Protein AF-A0A8H7BPC6-F1 (afdb_monomer)

Sequence (419 aa):
MYPQPAYPQTSPNRVSPQSDQTQLPATDRCNAICGPLLRYIGIDYDKALWRGSCLVVSTDQDPAAACLQLELQSEDGDIHSIEVQGELLDSFRNQYHFWRFELQLPLLHESQKVTYWMRTGKTFSFHLAPINQSMRFLFYSCNGFSDIPQAIKNTFGHNTAPLWVDVLDRHEVIPFHVMIGGGDQLYQDALIHKDFMKPWRDEKNPRKRIATQLSQPAREGFEEFYFWNYIRNFGFEDNPIVAKAFASIPSINMWDDHVVLFANASRFYLLFQHHTTIKLAQTHGLIKGVLPTCQHIVTTLGPEIGFVALDGRGERTKYDICRPKSYDIIFDAMYHLPQSIKHVLLVTGVPIVYPRLTLFERVMESAANFNLATLAGKTGALGNVVSGQLNKWNGDPELLDDMNDRRQIRSTISFFCLM

Secondary structure (DSSP, 8-state):
--PPPPPP-----------------GGG---EEEEEEEEEEEEETTTTEEEEEEEEEES---TTTSEEEEEEE-TT--EEEEEEEPEEEEEETTTEEEEEEEEEEE--SS-EEEEEEETTS-EEEEEEPPTTSPPPEEEE------S--HHHHHHTTT-SSHHHHHHHHHHHHS--SEEEE-S-SS--GGGGGSGGGHHHHH---HHHHHH----HHHHHHHHHHHHHHHHHHHSTTT-HHHHHHHTTS-EEE---GGG-SSHHHHHHHHHHHHS--TTTTTTTT-EE-SSTT-EEEEEESSTTEEEEE---STT--SS-SS-HHHHHHHHHHHHTS-TT--EEEEE-SS-S----THHHHHHHHHHHHHHHHHHSSS---TTSSGGGSB-TTT--BHHHHHH-TTTGGGTSSTTTS--

Solvent-accessible surface area (backbone atoms only — not comparable to full-atom values): 23836 Å² total; per-residue (Å²): 142,80,86,81,85,85,80,83,92,75,86,75,90,75,82,76,81,83,73,88,72,84,74,73,61,86,90,62,46,37,54,66,63,23,50,53,34,33,28,53,48,32,66,45,74,92,76,35,28,40,34,33,33,39,32,37,33,19,61,59,84,54,55,83,50,40,36,40,42,34,37,41,31,43,80,92,63,54,74,48,77,47,80,36,67,36,44,83,73,50,66,51,92,87,49,37,30,35,32,37,28,77,40,79,43,82,46,45,89,48,52,32,44,36,39,34,36,39,52,58,74,59,74,41,45,35,45,47,55,19,57,85,34,59,49,48,67,45,78,48,53,69,61,42,88,70,92,68,54,67,72,62,56,55,70,65,55,90,62,75,62,56,72,50,51,54,50,51,60,44,33,75,78,56,64,38,38,32,33,37,34,46,11,25,76,46,60,52,68,70,56,70,74,37,76,69,32,42,70,56,72,68,40,83,50,64,70,56,41,27,64,55,73,86,46,70,70,36,52,52,48,49,50,53,49,53,54,52,50,50,36,43,58,38,2,57,87,74,23,45,61,54,17,48,46,33,38,32,30,26,28,44,64,46,70,31,72,49,54,62,63,44,76,67,36,53,50,54,46,30,39,76,58,59,67,33,46,75,90,42,29,58,82,62,52,32,44,67,41,87,45,79,79,14,56,24,40,68,40,49,45,38,50,40,27,34,35,35,36,53,45,58,65,55,53,45,54,100,87,37,48,53,50,73,68,32,52,54,53,50,52,55,57,56,70,70,50,66,89,64,44,79,43,76,49,77,44,53,57,64,81,88,76,70,78,67,57,72,57,57,51,49,51,50,50,46,51,51,48,53,51,52,66,60,53,74,72,67,78,97,71,79,84,78,73,71,72,80,66,32,41,96,86,82,64,47,42,62,72,47,53,79,68,46,67,79,67,58,59,76,61,66,41,63,40,47,75,76,118

Nearest PDB structures (foldseek):
  8d3t-assembly1_A  TM=2.978E-01  e=6.626E-05  Populus trichocarpa
  8rbx-assembly1_d  TM=5.560E-01  e=5.704E-02  Homo sapiens
  8rc4-assembly1_d  TM=5.034E-01  e=6.415E-02  Homo sapiens
  7ycx-assembly1_D  TM=3.947E-01  e=8.115E-02  Homo sapiens
  7wg3-assembly1_L  TM=4.105E-01  e=1.016E+00  Bos taurus

InterPro domains:
  IPR038607 PhoD-like superfamily [G3DSA:3.60.21.70] (1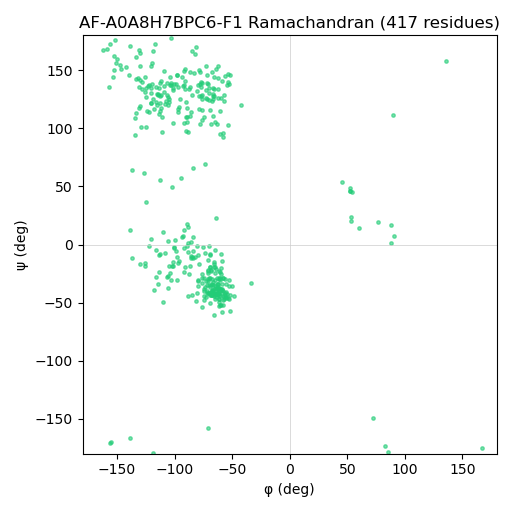32-328)
  IPR043904 PhoD-like phosphatase [PF19050] (126-387)

Structure (mmCIF, N/CA/C/O backbone):
data_AF-A0A8H7BPC6-F1
#
_entry.id   AF-A0A8H7BPC6-F1
#
loop_
_atom_site.group_PDB
_atom_site.id
_atom_site.type_symbol
_atom_site.label_atom_id
_atom_site.label_alt_id
_atom_site.label_comp_id
_atom_site.label_asym_id
_atom_site.label_entity_id
_atom_site.label_seq_id
_atom_site.pdbx_PDB_ins_code
_atom_site.Cartn_x
_atom_site.Cartn_y
_atom_site.Cartn_z
_atom_site.occupancy
_atom_site.B_iso_or_equiv
_atom_site.auth_seq_id
_atom_site.auth_comp_id
_atom_site.auth_asym_id
_atom_site.auth_atom_id
_atom_site.pdbx_PDB_model_num
ATOM 1 N N . MET A 1 1 ? -26.705 41.187 -14.475 1.00 36.75 1 MET A N 1
ATOM 2 C CA . MET A 1 1 ? -25.821 42.026 -13.640 1.00 36.75 1 MET A CA 1
ATOM 3 C C . MET A 1 1 ? -26.475 42.118 -12.272 1.00 36.75 1 MET A C 1
ATOM 5 O O . MET A 1 1 ? -27.462 42.823 -12.135 1.00 36.75 1 MET A O 1
ATOM 9 N N . TYR A 1 2 ? -26.009 41.319 -11.315 1.00 27.36 2 TYR A N 1
ATOM 10 C CA . TYR A 1 2 ? -26.439 41.369 -9.915 1.00 27.36 2 TYR A CA 1
ATOM 11 C C . TYR A 1 2 ? -25.213 41.759 -9.073 1.00 27.36 2 TYR A C 1
ATOM 13 O O . TYR A 1 2 ? -24.128 41.248 -9.362 1.00 27.36 2 TYR A O 1
ATOM 21 N N . PRO A 1 3 ? -25.337 42.682 -8.105 1.00 29.20 3 PRO A N 1
ATOM 22 C CA . PRO A 1 3 ? -24.203 43.162 -7.324 1.00 29.20 3 PRO A CA 1
ATOM 23 C C . PRO A 1 3 ? -23.798 42.147 -6.244 1.00 29.20 3 PRO A C 1
ATOM 25 O O . PRO A 1 3 ? -24.646 41.559 -5.576 1.00 29.20 3 PRO A O 1
ATOM 28 N N . GLN A 1 4 ? -22.489 41.962 -6.081 1.00 29.69 4 GLN A N 1
ATOM 29 C CA . GLN A 1 4 ? -21.877 41.224 -4.973 1.00 29.69 4 GLN A CA 1
ATOM 30 C C . GLN A 1 4 ? -22.011 42.028 -3.664 1.00 29.69 4 GLN A C 1
ATOM 32 O O . GLN A 1 4 ? -21.781 43.241 -3.694 1.00 29.69 4 GLN A O 1
ATOM 37 N N . PRO A 1 5 ? -22.344 41.409 -2.517 1.00 30.38 5 PRO A N 1
ATOM 38 C CA . PRO A 1 5 ? -22.311 42.092 -1.229 1.00 30.38 5 PRO A CA 1
ATOM 39 C C . PRO A 1 5 ? -20.870 42.233 -0.709 1.00 30.38 5 PRO A C 1
ATOM 41 O O . PRO A 1 5 ? -20.072 41.299 -0.757 1.00 30.38 5 PRO A O 1
ATOM 44 N N . ALA A 1 6 ? -20.544 43.423 -0.201 1.00 30.69 6 ALA A N 1
ATOM 45 C CA . ALA A 1 6 ? -19.273 43.731 0.444 1.00 30.69 6 ALA A CA 1
ATOM 46 C C . ALA A 1 6 ? -19.230 43.153 1.870 1.00 30.69 6 ALA A C 1
ATOM 48 O O . ALA A 1 6 ? -20.129 43.410 2.671 1.00 30.69 6 ALA A O 1
ATOM 49 N N . TYR A 1 7 ? -18.171 42.410 2.199 1.00 29.28 7 TYR A N 1
ATOM 50 C CA . TYR A 1 7 ? -17.906 41.947 3.563 1.00 29.28 7 TYR A CA 1
ATOM 51 C C . TYR A 1 7 ? -17.110 43.004 4.354 1.00 29.28 7 TYR A C 1
ATOM 53 O O . TYR A 1 7 ? -16.136 43.542 3.819 1.00 29.28 7 TYR A O 1
ATOM 61 N N . PRO A 1 8 ? -17.466 43.304 5.619 1.00 27.48 8 PRO A N 1
ATOM 62 C CA . PRO A 1 8 ? -16.693 44.212 6.460 1.00 27.48 8 PRO A CA 1
ATOM 63 C C . PRO A 1 8 ? -15.386 43.561 6.932 1.00 27.48 8 PRO A C 1
ATOM 65 O O . PRO A 1 8 ? -15.386 42.441 7.443 1.00 27.48 8 PRO A O 1
ATOM 68 N N . GLN A 1 9 ? -14.275 44.291 6.819 1.00 31.56 9 GLN A N 1
ATOM 69 C CA . GLN A 1 9 ? -13.029 43.961 7.508 1.00 31.56 9 GLN A CA 1
ATOM 70 C C . GLN A 1 9 ? -13.126 44.395 8.974 1.00 31.56 9 GLN A C 1
ATOM 72 O O . GLN A 1 9 ? -12.993 45.575 9.290 1.00 31.56 9 GLN A O 1
ATOM 77 N N . THR A 1 10 ? -13.325 43.438 9.875 1.00 29.00 10 THR A N 1
ATOM 78 C CA . THR A 1 10 ? -13.085 43.633 11.310 1.00 29.00 10 THR A CA 1
ATOM 79 C C . THR A 1 10 ? -12.320 42.438 11.851 1.00 29.00 10 THR A C 1
ATOM 81 O O . THR A 1 10 ? -12.859 41.339 11.961 1.00 29.00 10 THR A O 1
ATOM 84 N N . SER A 1 11 ? -11.049 42.664 12.167 1.00 26.92 11 SER A N 1
ATOM 85 C CA . SER A 1 11 ? -10.151 41.715 12.819 1.00 26.92 11 SER A CA 1
ATOM 86 C C . SER A 1 11 ? -10.564 41.503 14.281 1.00 26.92 11 SER A C 1
ATOM 88 O O . SER A 1 11 ? -10.585 42.478 15.034 1.00 26.92 11 SER A O 1
ATOM 90 N N . PRO A 1 12 ? -10.820 40.270 14.746 1.00 29.41 12 PRO A N 1
ATOM 91 C CA . PRO A 1 12 ? -10.793 39.966 16.166 1.00 29.41 12 PRO A CA 1
ATOM 92 C C . PRO A 1 12 ? -9.375 39.527 16.546 1.00 29.41 12 PRO A C 1
ATOM 94 O O . PRO A 1 12 ? -8.846 38.561 15.995 1.00 29.41 12 PRO A O 1
ATOM 97 N N . ASN A 1 13 ? -8.763 40.230 17.502 1.00 30.69 13 ASN A N 1
ATOM 98 C CA . ASN A 1 13 ? -7.553 39.782 18.192 1.00 30.69 13 ASN A CA 1
ATOM 99 C C . ASN A 1 13 ? -7.789 38.380 18.774 1.00 30.69 13 ASN A C 1
ATOM 101 O O . ASN A 1 13 ? -8.452 38.230 19.801 1.00 30.69 13 ASN A O 1
ATOM 105 N N . ARG A 1 14 ? -7.253 37.349 18.115 1.00 28.34 14 ARG A N 1
ATOM 106 C CA . ARG A 1 14 ? -7.233 35.982 18.630 1.00 28.34 14 ARG A CA 1
ATOM 107 C C . ARG A 1 14 ? -5.959 35.820 19.449 1.00 28.34 14 ARG A C 1
ATOM 109 O O . ARG A 1 14 ? -4.865 35.750 18.900 1.00 28.34 14 ARG A O 1
ATOM 116 N N . VAL A 1 15 ? -6.121 35.800 20.768 1.00 28.41 15 VAL A N 1
ATOM 117 C CA . VAL A 1 15 ? -5.089 35.343 21.700 1.00 28.41 15 VAL A CA 1
ATOM 118 C C . VAL A 1 15 ? -4.794 33.880 21.367 1.00 28.41 15 VAL A C 1
ATOM 120 O O . VAL A 1 15 ? -5.675 33.026 21.454 1.00 28.41 15 VAL A O 1
ATOM 123 N N . SER A 1 16 ? -3.573 33.614 20.917 1.00 26.16 16 SER A N 1
ATOM 124 C CA . SER A 1 16 ? -3.051 32.273 20.668 1.00 26.16 16 SER A CA 1
ATOM 125 C C . SER A 1 16 ? -2.922 31.524 21.999 1.00 26.16 16 SER A C 1
ATOM 127 O O . SER A 1 16 ? -2.265 32.048 22.902 1.00 26.16 16 SER A O 1
ATOM 129 N N . PRO A 1 17 ? -3.466 30.307 22.157 1.00 28.06 17 PRO A N 1
ATOM 130 C CA . PRO A 1 17 ? -3.014 29.426 23.221 1.00 28.06 17 PRO A CA 1
ATOM 131 C C . PRO A 1 17 ? -1.594 28.978 22.859 1.00 28.06 17 PRO A C 1
ATOM 133 O O . PRO A 1 17 ? -1.386 28.336 21.829 1.00 28.06 17 PRO A O 1
ATOM 136 N N . GLN A 1 18 ? -0.609 29.360 23.671 1.00 25.62 18 GLN A N 1
ATOM 137 C CA . GLN A 1 18 ? 0.716 28.749 23.635 1.00 25.62 18 GLN A CA 1
ATOM 138 C C . GLN A 1 18 ? 0.554 27.275 24.017 1.00 25.62 18 GLN A C 1
ATOM 140 O O . GLN A 1 18 ? 0.336 26.949 25.179 1.00 25.62 18 GLN A O 1
ATOM 145 N N . SER A 1 19 ? 0.615 26.385 23.030 1.00 31.70 19 SER A N 1
ATOM 146 C CA . SER A 1 19 ? 0.896 24.978 23.281 1.00 31.70 19 SER A CA 1
ATOM 147 C C . SER A 1 19 ? 2.390 24.854 23.565 1.00 31.70 19 SER A C 1
ATOM 149 O O . SER A 1 19 ? 3.200 25.132 22.675 1.00 31.70 19 SER A O 1
ATOM 151 N N . ASP A 1 20 ? 2.742 24.448 24.782 1.00 28.50 20 ASP A N 1
ATOM 152 C CA . ASP A 1 20 ? 4.077 23.964 25.131 1.00 28.50 20 ASP A CA 1
ATOM 153 C C . ASP A 1 20 ? 4.409 22.757 24.240 1.00 28.50 20 ASP A C 1
ATOM 155 O O . ASP A 1 20 ? 4.052 21.616 24.525 1.00 28.50 20 ASP A O 1
ATOM 159 N N . GLN A 1 21 ? 5.056 23.015 23.104 1.00 33.19 21 GLN A N 1
ATOM 160 C CA . GLN A 1 21 ? 5.764 21.995 22.346 1.00 33.19 21 GLN A CA 1
ATOM 161 C C . GLN A 1 21 ? 7.179 21.941 22.908 1.00 33.19 21 GLN A C 1
ATOM 163 O O . GLN A 1 21 ? 8.041 22.737 22.530 1.00 33.19 21 GLN A O 1
ATOM 168 N N . THR A 1 22 ? 7.430 21.000 23.811 1.00 33.47 22 THR A N 1
ATOM 169 C CA . THR A 1 22 ? 8.785 20.558 24.136 1.00 33.47 22 THR A CA 1
ATOM 170 C C . THR A 1 22 ? 9.433 20.045 22.849 1.00 33.47 22 THR A C 1
ATOM 172 O O . THR A 1 22 ? 9.216 18.915 22.418 1.00 33.47 22 THR A O 1
ATOM 175 N N . GLN A 1 23 ? 10.194 20.909 22.174 1.00 37.62 23 GLN A N 1
ATOM 176 C CA . GLN A 1 23 ? 10.951 20.532 20.988 1.00 37.62 23 GLN A CA 1
ATOM 177 C C . GLN A 1 23 ? 12.046 19.546 21.399 1.00 37.62 23 GLN A C 1
ATOM 179 O O . GLN A 1 23 ? 13.006 19.916 22.073 1.00 37.62 23 GLN A O 1
ATOM 184 N N . LEU A 1 24 ? 11.902 18.288 20.977 1.00 41.72 24 LEU A N 1
ATOM 185 C CA . LEU A 1 24 ? 12.978 17.301 21.041 1.00 41.72 24 LEU A CA 1
ATOM 186 C C . LEU A 1 24 ? 14.238 17.858 20.336 1.00 41.72 24 LEU A C 1
ATOM 188 O O . LEU A 1 24 ? 14.102 18.500 19.279 1.00 41.72 24 LEU A O 1
ATOM 192 N N . PRO A 1 25 ? 15.448 17.633 20.891 1.00 38.53 25 PRO A N 1
ATOM 193 C CA . PRO A 1 25 ? 16.697 18.114 20.307 1.00 38.53 25 PRO A CA 1
ATOM 194 C C . PRO A 1 25 ? 16.851 17.669 18.845 1.00 38.53 25 PRO A C 1
ATOM 196 O O . PRO A 1 25 ? 16.431 16.582 18.455 1.00 38.53 25 PRO A O 1
ATOM 199 N N . ALA A 1 26 ? 17.485 18.501 18.014 1.00 43.00 26 ALA A N 1
ATOM 200 C CA . ALA A 1 26 ? 17.638 18.250 16.576 1.00 43.00 26 ALA A CA 1
ATOM 201 C C . ALA A 1 26 ? 18.390 16.944 16.230 1.00 43.00 26 ALA A C 1
ATOM 203 O O . ALA A 1 26 ? 18.233 16.433 15.127 1.00 43.00 26 ALA A O 1
ATOM 204 N N . THR A 1 27 ? 19.170 16.395 17.164 1.00 41.59 27 THR A N 1
ATOM 205 C CA . THR A 1 27 ? 19.927 15.138 17.023 1.00 41.59 27 THR A CA 1
ATOM 206 C C . THR A 1 27 ? 19.088 13.876 17.226 1.00 41.59 27 THR A C 1
ATOM 208 O O . THR A 1 27 ? 19.577 12.788 16.953 1.00 41.59 27 THR A O 1
ATOM 211 N N . ASP A 1 28 ? 17.844 14.010 17.686 1.00 49.69 28 ASP A N 1
ATOM 212 C CA . ASP A 1 28 ? 16.926 12.896 17.938 1.00 49.69 28 ASP A CA 1
ATOM 213 C C . ASP A 1 28 ? 15.910 12.693 16.806 1.00 49.69 28 ASP A C 1
ATOM 215 O O . ASP A 1 28 ? 15.017 11.865 16.915 1.00 49.69 28 ASP A O 1
ATOM 219 N N . ARG A 1 29 ? 15.975 13.441 15.704 1.00 58.62 29 ARG A N 1
ATOM 220 C CA . ARG A 1 29 ? 14.940 13.346 14.666 1.00 58.62 29 ARG A CA 1
ATOM 221 C C . ARG A 1 29 ? 15.236 12.205 13.706 1.00 58.62 29 ARG A C 1
ATOM 223 O O . ARG A 1 29 ? 16.317 12.153 13.131 1.00 58.62 29 ARG A O 1
ATOM 230 N N . CYS A 1 30 ? 14.250 11.336 13.488 1.00 64.94 30 CYS A N 1
ATOM 231 C CA . CYS A 1 30 ? 14.333 10.367 12.403 1.00 64.94 30 CYS A CA 1
ATOM 232 C C . CYS A 1 30 ? 14.306 11.105 11.047 1.00 64.94 30 CYS A C 1
ATOM 234 O O . CYS A 1 30 ? 13.419 11.925 10.791 1.00 64.94 30 CYS A O 1
ATOM 236 N N . ASN A 1 31 ? 15.273 10.820 10.179 1.00 83.56 31 ASN A N 1
ATOM 237 C CA . ASN A 1 31 ? 15.426 11.392 8.844 1.00 83.56 31 ASN A CA 1
ATOM 238 C C . ASN A 1 31 ? 14.555 10.632 7.832 1.00 83.56 31 ASN A C 1
ATOM 240 O O . ASN A 1 31 ? 15.049 9.924 6.949 1.00 83.56 31 ASN A O 1
ATOM 244 N N . ALA A 1 32 ? 13.236 10.735 7.994 1.00 89.25 32 ALA A N 1
ATOM 245 C CA . ALA A 1 32 ? 12.270 10.143 7.075 1.00 89.25 32 ALA A CA 1
ATOM 246 C C . ALA A 1 32 ? 12.230 10.917 5.744 1.00 89.25 32 ALA A C 1
ATOM 248 O O . ALA A 1 32 ? 11.985 12.123 5.731 1.00 89.25 32 ALA A O 1
ATOM 249 N N . ILE A 1 33 ? 12.419 10.208 4.630 1.00 92.44 33 ILE A N 1
ATOM 250 C CA . ILE A 1 33 ? 12.347 10.755 3.264 1.00 92.44 33 ILE A CA 1
ATOM 251 C C . ILE A 1 33 ? 11.026 10.412 2.559 1.00 92.44 33 ILE A C 1
ATOM 253 O O . ILE A 1 33 ? 10.652 11.058 1.584 1.00 92.44 33 ILE A O 1
ATOM 257 N N . CYS A 1 34 ? 10.298 9.402 3.041 1.00 94.69 34 CYS A N 1
ATOM 258 C CA . CYS A 1 34 ? 8.971 9.042 2.544 1.00 94.69 34 CYS A CA 1
ATOM 259 C C . CYS A 1 34 ? 8.138 8.369 3.641 1.00 94.69 34 CYS A C 1
ATOM 261 O O . CYS A 1 34 ? 8.679 7.700 4.527 1.00 94.69 34 CYS A O 1
ATOM 263 N N . GLY A 1 35 ? 6.820 8.548 3.561 1.00 91.81 35 GLY A N 1
ATOM 264 C CA . GLY A 1 35 ? 5.874 8.130 4.587 1.00 91.81 35 GLY A CA 1
ATOM 265 C C . GLY A 1 35 ? 5.748 9.127 5.749 1.00 91.81 35 GLY A C 1
ATOM 266 O O . GLY A 1 35 ? 6.293 10.235 5.688 1.00 91.81 35 GLY A O 1
ATOM 267 N N . PRO A 1 36 ? 5.009 8.762 6.810 1.00 94.81 36 PRO A N 1
ATOM 268 C CA . PRO A 1 36 ? 4.399 7.449 7.040 1.00 94.81 36 PRO A CA 1
ATOM 269 C C . PRO A 1 36 ? 3.307 7.101 6.023 1.00 94.81 36 PRO A C 1
ATOM 271 O O . PRO A 1 36 ? 2.450 7.927 5.730 1.00 94.81 36 PRO A O 1
ATOM 274 N N . LEU A 1 37 ? 3.347 5.881 5.489 1.00 97.75 37 LEU A N 1
ATOM 275 C CA . LEU A 1 37 ? 2.310 5.325 4.616 1.00 97.75 37 LEU A CA 1
ATOM 276 C C . LEU A 1 37 ? 1.505 4.306 5.413 1.00 97.75 37 LEU A C 1
ATOM 278 O O . LEU A 1 37 ? 2.094 3.403 6.003 1.00 97.75 37 LEU A O 1
ATOM 282 N N . LEU A 1 38 ? 0.180 4.437 5.448 1.00 98.56 38 LEU A N 1
ATOM 283 C CA . LEU A 1 38 ? -0.707 3.504 6.137 1.00 98.56 38 LEU A CA 1
ATOM 284 C C . LEU A 1 38 ? -1.282 2.472 5.163 1.00 98.56 38 LEU A C 1
ATOM 286 O O . LEU A 1 38 ? -1.781 2.799 4.082 1.00 98.56 38 LEU A O 1
ATOM 290 N N . ARG A 1 39 ? -1.285 1.211 5.594 1.00 98.44 39 ARG A N 1
ATOM 291 C CA . ARG A 1 39 ? -1.907 0.088 4.891 1.00 98.44 39 ARG A CA 1
ATOM 292 C C . ARG A 1 39 ? -2.896 -0.623 5.797 1.00 98.44 39 ARG A C 1
ATOM 294 O O . ARG A 1 39 ? -2.568 -0.959 6.935 1.00 98.44 39 ARG A O 1
ATOM 301 N N . TYR A 1 40 ? -4.065 -0.925 5.250 1.00 98.75 40 TYR A N 1
ATOM 302 C CA . TYR A 1 40 ? -5.030 -1.825 5.863 1.00 98.75 40 TYR A CA 1
ATOM 303 C C . TYR A 1 40 ? -4.818 -3.263 5.372 1.00 98.75 40 TYR A C 1
ATOM 305 O O . TYR A 1 40 ? -4.573 -3.494 4.188 1.00 98.75 40 TYR A O 1
ATOM 313 N N . ILE A 1 41 ? -4.895 -4.229 6.289 1.00 98.38 41 ILE A N 1
ATOM 314 C CA . ILE A 1 41 ? -4.735 -5.660 5.993 1.00 98.38 41 ILE A CA 1
ATOM 315 C C . ILE A 1 41 ? -6.074 -6.385 6.153 1.00 98.38 41 ILE A C 1
ATOM 317 O O . ILE A 1 41 ? -6.481 -7.132 5.265 1.00 98.38 41 ILE A O 1
ATOM 321 N N . GLY A 1 42 ? -6.773 -6.175 7.269 1.00 97.56 42 GLY A N 1
ATOM 322 C CA . GLY A 1 42 ? -8.042 -6.847 7.539 1.00 97.56 42 GLY A CA 1
ATOM 323 C C . GLY A 1 42 ? -8.515 -6.706 8.977 1.00 97.56 42 GLY A C 1
ATOM 324 O O . GLY A 1 42 ? -7.876 -6.036 9.786 1.00 97.56 42 GLY A O 1
ATOM 325 N N . ILE A 1 43 ? -9.613 -7.384 9.300 1.00 98.06 43 ILE A N 1
ATOM 326 C CA . ILE A 1 43 ? -10.125 -7.521 10.666 1.00 98.06 43 ILE A CA 1
ATOM 327 C C . ILE A 1 43 ? -10.053 -8.993 11.077 1.00 98.06 43 ILE A C 1
ATOM 329 O O . ILE A 1 43 ? -10.518 -9.869 10.352 1.00 98.06 43 ILE A O 1
ATOM 333 N N . ASP A 1 44 ? -9.478 -9.254 12.248 1.00 96.50 44 ASP A N 1
ATOM 334 C CA . ASP A 1 44 ? -9.617 -10.523 12.966 1.00 96.50 44 ASP A CA 1
ATOM 335 C C . ASP A 1 44 ? -10.844 -10.395 13.882 1.00 96.50 44 ASP A C 1
ATOM 337 O O . ASP A 1 44 ? -10.778 -9.767 14.941 1.00 96.50 44 ASP A O 1
ATOM 341 N N . TYR A 1 45 ? -11.990 -10.914 13.428 1.00 95.19 45 TYR A N 1
ATOM 342 C CA . TYR A 1 45 ? -13.264 -10.798 14.151 1.00 95.19 45 TYR A CA 1
ATOM 343 C C . TYR A 1 45 ? -13.294 -11.622 15.436 1.00 95.19 45 TYR A C 1
ATOM 345 O O . TYR A 1 45 ? -13.956 -11.214 16.387 1.00 95.19 45 TYR A O 1
ATOM 353 N N . ASP A 1 46 ? -12.553 -12.730 15.492 1.00 94.19 46 ASP A N 1
ATOM 354 C CA . ASP A 1 46 ? -12.505 -13.595 16.673 1.00 94.19 46 ASP A CA 1
ATOM 355 C C . ASP A 1 46 ? -11.803 -12.893 17.840 1.00 94.19 46 ASP A C 1
ATOM 357 O O . ASP A 1 46 ? -12.175 -13.068 19.000 1.00 94.19 46 ASP A O 1
ATOM 361 N N . LYS A 1 47 ? -10.794 -12.069 17.531 1.00 96.56 47 LYS A N 1
ATOM 362 C CA . LYS A 1 47 ? -10.042 -11.287 18.525 1.00 96.56 47 LYS A CA 1
ATOM 363 C C . LYS A 1 47 ? -10.471 -9.829 18.625 1.00 96.56 47 LYS A C 1
ATOM 365 O O . LYS A 1 47 ? -9.899 -9.104 19.435 1.00 96.56 47 LYS A O 1
ATOM 370 N N . ALA A 1 48 ? -11.422 -9.394 17.801 1.00 96.44 48 ALA A N 1
ATOM 371 C CA . ALA A 1 48 ? -11.789 -7.989 17.648 1.00 96.44 48 ALA A CA 1
ATOM 372 C C . ALA A 1 48 ? -10.574 -7.081 17.356 1.00 96.44 48 ALA A C 1
ATOM 374 O O . ALA A 1 48 ? -10.419 -6.024 17.962 1.00 96.44 48 ALA A O 1
ATOM 375 N N . LEU A 1 49 ? -9.691 -7.489 16.434 1.00 97.31 49 LEU A N 1
ATOM 376 C CA . LEU A 1 49 ? -8.480 -6.733 16.091 1.00 97.31 49 LEU A CA 1
ATOM 377 C C . LEU A 1 49 ? -8.528 -6.181 14.667 1.00 97.31 49 LEU A C 1
ATOM 379 O O . LEU A 1 49 ? -8.681 -6.922 13.695 1.00 97.31 49 LEU A O 1
ATOM 383 N N . TRP A 1 50 ? -8.285 -4.882 14.535 1.00 98.25 50 TRP A N 1
ATOM 384 C CA . TRP A 1 50 ? -7.914 -4.247 13.280 1.00 98.25 50 TRP A CA 1
ATOM 385 C C . TRP A 1 50 ? -6.445 -4.531 12.976 1.00 98.25 50 TRP A C 1
ATOM 387 O O . TRP A 1 50 ? -5.571 -4.285 13.810 1.00 98.25 50 TRP A O 1
ATOM 397 N N . ARG A 1 51 ? -6.163 -5.035 11.773 1.00 98.44 51 ARG A N 1
ATOM 398 C CA . ARG A 1 51 ? -4.811 -5.352 11.309 1.00 98.44 51 ARG A CA 1
ATOM 399 C C . ARG A 1 51 ? -4.401 -4.401 10.193 1.00 98.44 51 ARG A C 1
ATOM 401 O O . ARG A 1 51 ? -5.081 -4.283 9.171 1.00 98.44 51 ARG A O 1
ATOM 408 N N . GLY A 1 52 ? -3.234 -3.795 10.354 1.00 98.38 52 GLY A N 1
ATOM 409 C CA . GLY A 1 52 ? -2.633 -2.915 9.364 1.00 98.38 52 GLY A CA 1
ATOM 410 C C . GLY A 1 52 ? -1.123 -2.815 9.512 1.00 98.38 52 GLY A C 1
ATOM 411 O O . GLY A 1 52 ? -0.488 -3.558 10.260 1.00 98.38 52 GLY A O 1
ATOM 412 N N . SER A 1 53 ? -0.528 -1.892 8.769 1.00 98.25 53 SER A N 1
ATOM 413 C CA . SER A 1 53 ? 0.877 -1.533 8.952 1.00 98.25 53 SER A CA 1
ATOM 414 C C . SER A 1 53 ? 1.140 -0.087 8.570 1.00 98.25 53 SER A C 1
ATOM 416 O O . SER A 1 53 ? 0.423 0.484 7.749 1.00 98.25 53 SER A O 1
ATOM 418 N N . CYS A 1 54 ? 2.201 0.472 9.134 1.00 97.44 54 CYS A N 1
ATOM 419 C CA . CYS A 1 54 ? 2.778 1.741 8.715 1.00 97.44 54 CYS A CA 1
ATOM 420 C C . CYS A 1 54 ? 4.161 1.490 8.095 1.00 97.44 54 CYS A C 1
ATOM 422 O O . CYS A 1 54 ? 4.904 0.641 8.590 1.00 97.44 54 CYS A O 1
ATOM 424 N N . LEU A 1 55 ? 4.505 2.196 7.019 1.00 97.12 55 LEU A N 1
ATOM 425 C CA . LEU A 1 55 ? 5.829 2.152 6.400 1.00 97.12 55 LEU A CA 1
ATOM 426 C C . LEU A 1 55 ? 6.467 3.536 6.396 1.00 97.12 55 LEU A C 1
ATOM 428 O O . LEU A 1 55 ? 5.840 4.519 5.995 1.00 97.12 55 LEU A O 1
ATOM 432 N N . VAL A 1 56 ? 7.742 3.588 6.767 1.00 94.88 56 VAL A N 1
ATOM 433 C CA . VAL A 1 56 ? 8.596 4.765 6.605 1.00 94.88 56 VAL A CA 1
ATOM 434 C C . VAL A 1 56 ? 9.882 4.381 5.899 1.00 94.88 56 VAL A C 1
ATOM 436 O O . VAL A 1 56 ? 10.476 3.345 6.188 1.00 94.88 56 VAL A O 1
ATOM 439 N N . VAL A 1 57 ? 10.326 5.245 4.988 1.00 95.25 57 VAL A N 1
ATOM 440 C CA . VAL A 1 57 ? 11.658 5.154 4.389 1.00 95.25 57 VAL A CA 1
ATO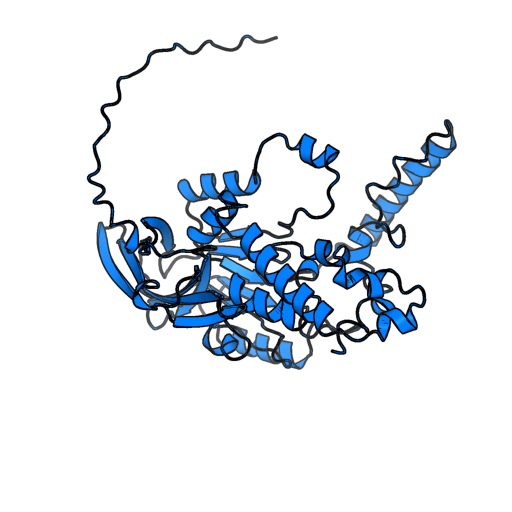M 441 C C . VAL A 1 57 ? 12.528 6.237 5.002 1.00 95.25 57 VAL A C 1
ATOM 443 O O . VAL A 1 57 ? 12.186 7.418 4.915 1.00 95.25 57 VAL A O 1
ATOM 446 N N . SER A 1 58 ? 13.645 5.854 5.614 1.00 92.50 58 SER A N 1
ATOM 447 C CA . SER A 1 58 ? 14.576 6.787 6.256 1.00 92.50 58 SER A CA 1
ATOM 448 C C . SER A 1 58 ? 16.025 6.502 5.880 1.00 92.50 58 SER A C 1
ATOM 450 O O . SER A 1 58 ? 16.365 5.414 5.411 1.00 92.50 58 SER A O 1
ATOM 452 N N . THR A 1 59 ? 16.898 7.488 6.082 1.00 92.31 59 THR A N 1
ATOM 453 C CA . THR A 1 59 ? 18.353 7.283 5.976 1.00 92.31 59 THR A CA 1
ATOM 454 C C . THR A 1 59 ? 18.966 6.702 7.248 1.00 92.31 59 THR A C 1
ATOM 456 O O . THR A 1 59 ? 20.123 6.286 7.242 1.00 92.31 59 THR A O 1
ATOM 459 N N . ASP A 1 60 ? 18.204 6.655 8.341 1.00 85.81 60 ASP A N 1
ATOM 460 C CA . ASP A 1 60 ? 18.691 6.151 9.619 1.00 85.81 60 ASP A CA 1
ATOM 461 C C . ASP A 1 60 ? 18.731 4.623 9.621 1.00 85.81 60 ASP A C 1
ATOM 463 O O . ASP A 1 60 ? 17.823 3.953 9.122 1.00 85.81 60 ASP A O 1
ATOM 467 N N . GLN A 1 61 ? 19.792 4.082 10.213 1.00 81.31 61 GLN A N 1
ATOM 468 C CA . GLN A 1 61 ? 19.979 2.643 10.406 1.00 81.31 61 GLN A CA 1
ATOM 469 C C . GLN A 1 61 ? 19.539 2.168 11.793 1.00 81.31 61 GLN A C 1
ATOM 471 O O . GLN A 1 61 ? 19.419 0.964 12.001 1.00 81.31 61 GLN A O 1
ATOM 476 N N . ASP A 1 62 ? 19.328 3.089 12.736 1.00 78.00 62 ASP A N 1
ATOM 477 C CA . ASP A 1 62 ? 19.002 2.759 14.121 1.00 78.00 62 ASP A CA 1
ATOM 478 C C . ASP A 1 62 ? 17.517 2.370 14.264 1.00 78.00 62 ASP A C 1
ATOM 480 O O . ASP A 1 62 ? 16.647 3.227 14.063 1.00 78.00 62 ASP A O 1
ATOM 484 N N . PRO A 1 63 ? 17.200 1.121 14.665 1.00 69.38 63 PRO A N 1
ATOM 485 C CA . PRO A 1 63 ? 15.830 0.717 14.969 1.00 69.38 63 PRO A CA 1
ATOM 486 C C . PRO A 1 63 ? 15.162 1.596 16.037 1.00 69.38 63 PRO A C 1
ATOM 488 O O . PRO A 1 63 ? 13.956 1.804 15.982 1.00 69.38 63 PRO A O 1
ATOM 491 N N . ALA A 1 64 ? 15.922 2.170 16.979 1.00 66.38 64 ALA A N 1
ATOM 492 C CA . ALA A 1 64 ? 15.371 3.033 18.027 1.00 66.38 64 ALA A CA 1
ATOM 493 C C . ALA A 1 64 ? 14.883 4.397 17.496 1.00 66.38 64 ALA A C 1
ATOM 495 O O . ALA A 1 64 ? 14.043 5.049 18.130 1.00 66.38 64 ALA A O 1
ATOM 496 N N . ALA A 1 65 ? 15.386 4.832 16.334 1.00 67.06 65 ALA A N 1
ATOM 497 C CA . ALA A 1 65 ? 14.850 5.980 15.602 1.00 67.06 65 ALA A CA 1
ATOM 498 C C . ALA A 1 65 ? 13.540 5.622 14.872 1.00 67.06 65 ALA A C 1
ATOM 500 O O . ALA A 1 65 ? 12.686 6.488 14.663 1.00 67.06 65 ALA A O 1
ATOM 501 N N . ALA A 1 66 ? 13.351 4.340 14.552 1.00 74.31 66 ALA A N 1
ATOM 502 C CA . ALA A 1 66 ? 12.148 3.759 13.974 1.00 74.31 66 ALA A CA 1
ATOM 503 C C . ALA A 1 66 ? 11.227 3.190 15.070 1.00 74.31 66 ALA A C 1
ATOM 505 O O . ALA A 1 66 ? 10.876 2.013 15.053 1.00 74.31 66 ALA A O 1
ATOM 506 N N . CYS A 1 67 ? 10.819 4.039 16.017 1.00 84.88 67 CYS A N 1
ATOM 507 C CA . CYS A 1 67 ? 9.760 3.744 16.986 1.00 84.88 67 CYS A CA 1
ATOM 508 C C . CYS A 1 67 ? 8.512 4.583 16.665 1.00 84.88 67 CYS A C 1
ATOM 510 O O . CYS A 1 67 ? 8.604 5.796 16.433 1.00 84.88 67 CYS A O 1
ATOM 512 N N . LEU A 1 68 ? 7.353 3.922 16.629 1.00 89.81 68 LEU A N 1
ATOM 513 C CA . LEU A 1 68 ? 6.049 4.521 16.375 1.00 89.81 68 LEU A CA 1
ATOM 514 C C . LEU A 1 68 ? 5.242 4.525 17.672 1.00 89.81 68 LEU A C 1
ATOM 516 O O . LEU A 1 68 ? 4.968 3.474 18.247 1.00 89.81 68 LEU A O 1
ATOM 520 N N . GLN A 1 69 ? 4.845 5.716 18.102 1.00 93.00 69 GLN A N 1
ATOM 521 C CA . GLN A 1 69 ? 3.972 5.913 19.252 1.00 93.00 69 GLN A CA 1
ATOM 522 C C . GLN A 1 69 ? 2.565 6.189 18.743 1.00 93.00 69 GLN A C 1
ATOM 524 O O . GLN A 1 69 ? 2.395 6.974 17.803 1.00 93.00 69 GLN A O 1
ATOM 529 N N . LEU A 1 70 ? 1.565 5.543 19.337 1.00 95.25 70 LEU A N 1
ATOM 530 C CA . LEU A 1 70 ? 0.172 5.765 18.982 1.00 95.25 70 LEU A CA 1
ATOM 531 C C . LEU A 1 70 ? -0.740 5.788 20.206 1.00 95.25 70 LEU A C 1
ATOM 533 O O . LEU A 1 70 ? -0.532 5.072 21.179 1.00 95.25 70 LEU A O 1
ATOM 537 N N . GLU A 1 71 ? -1.771 6.613 20.121 1.00 96.06 71 GLU A N 1
ATOM 538 C CA . GLU A 1 71 ? -2.839 6.770 21.095 1.00 96.06 71 GLU A CA 1
ATOM 539 C C . GLU A 1 71 ? -4.162 6.453 20.415 1.00 96.06 71 GLU A C 1
ATOM 541 O O . GLU A 1 71 ? -4.538 7.070 19.414 1.00 96.06 71 GLU A O 1
ATOM 546 N N . LEU A 1 72 ? -4.861 5.470 20.963 1.00 94.62 72 LEU A N 1
ATOM 547 C CA . LEU A 1 72 ? -6.188 5.070 20.540 1.00 94.62 72 LEU A CA 1
ATOM 548 C C . LEU A 1 72 ? -7.206 5.741 21.459 1.00 94.62 72 LEU A C 1
ATOM 550 O O . LEU A 1 72 ? -7.246 5.430 22.647 1.00 94.62 72 LEU A O 1
ATOM 554 N N . GLN A 1 73 ? -8.003 6.650 20.904 1.00 94.38 73 GLN A N 1
ATOM 555 C CA . GLN A 1 73 ? -9.048 7.374 21.620 1.00 94.38 73 GLN A CA 1
ATOM 556 C C . GLN A 1 73 ? -10.431 6.821 21.250 1.00 94.38 73 GLN A C 1
ATOM 558 O O . GLN A 1 73 ? -10.765 6.776 20.059 1.00 94.38 73 GLN A O 1
ATOM 563 N N . SER A 1 74 ? -11.215 6.414 22.252 1.00 88.06 74 SER A N 1
ATOM 564 C CA . SER A 1 74 ? -12.633 6.042 22.105 1.00 88.06 74 SER A CA 1
ATOM 565 C C . SER A 1 74 ? -13.567 7.265 22.096 1.00 88.06 74 SER A C 1
ATOM 567 O O . SER A 1 74 ? -13.120 8.380 22.383 1.00 88.06 74 SER A O 1
ATOM 569 N N . GLU A 1 75 ? -14.858 7.095 21.775 1.00 83.06 75 GLU A N 1
ATOM 570 C CA . GLU A 1 75 ? -15.828 8.206 21.842 1.00 83.06 75 GLU A CA 1
ATOM 571 C C . GLU A 1 75 ? -16.060 8.654 23.292 1.00 83.06 75 GLU A C 1
ATOM 573 O O . GLU A 1 75 ? -16.175 9.855 23.546 1.00 83.06 75 GLU A O 1
ATOM 578 N N . ASP A 1 76 ? -16.016 7.716 24.243 1.00 84.44 76 ASP A N 1
ATOM 579 C CA . ASP A 1 76 ? -16.100 7.989 25.686 1.00 84.44 76 ASP A CA 1
ATOM 580 C C . ASP A 1 76 ? -14.860 8.713 26.260 1.00 84.44 76 ASP A C 1
ATOM 582 O O . ASP A 1 76 ? -14.873 9.187 27.39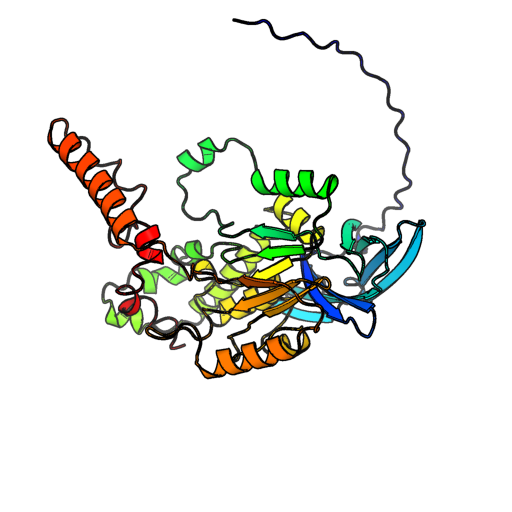9 1.00 84.44 76 ASP A O 1
ATOM 586 N N . GLY A 1 77 ? -13.799 8.869 25.460 1.00 83.25 77 GLY A N 1
ATOM 587 C CA . GLY A 1 77 ? -12.602 9.635 25.809 1.00 83.25 77 GLY A CA 1
ATOM 588 C C . GLY A 1 77 ? -11.495 8.831 26.490 1.00 83.25 77 GLY A C 1
ATOM 589 O O . GLY A 1 77 ? -10.493 9.428 26.892 1.00 83.25 77 GLY A O 1
ATOM 590 N N . ASP A 1 78 ? -11.631 7.507 26.580 1.00 87.00 78 ASP A N 1
ATOM 591 C CA . ASP A 1 78 ? -10.557 6.633 27.047 1.00 87.00 78 ASP A CA 1
ATOM 592 C C . ASP A 1 78 ? -9.400 6.645 26.044 1.00 87.00 78 ASP A C 1
ATOM 594 O O . ASP A 1 78 ? -9.598 6.537 24.831 1.00 87.00 78 ASP A O 1
ATOM 598 N N . ILE A 1 79 ? -8.176 6.775 26.561 1.00 91.62 79 ILE A N 1
ATOM 599 C CA . ILE A 1 79 ? -6.951 6.815 25.759 1.00 91.62 79 ILE A CA 1
ATOM 600 C C . ILE A 1 79 ? -6.091 5.608 26.110 1.00 91.62 79 ILE A C 1
ATOM 602 O O . ILE A 1 79 ? -5.682 5.427 27.258 1.00 91.62 79 ILE A O 1
ATOM 606 N N . HIS A 1 80 ? -5.771 4.806 25.098 1.00 91.75 80 HIS A N 1
ATOM 607 C CA . HIS A 1 80 ? -4.819 3.711 25.215 1.00 91.75 80 HIS A CA 1
ATOM 608 C C . HIS A 1 80 ? -3.567 3.991 24.381 1.00 91.75 80 HIS A C 1
ATOM 610 O O . HIS A 1 80 ? -3.632 4.064 23.153 1.00 91.75 80 HIS A O 1
ATOM 616 N N . SER A 1 81 ? -2.424 4.146 25.052 1.00 93.62 81 SER A N 1
ATOM 617 C CA . SER A 1 81 ? -1.125 4.351 24.406 1.00 93.62 81 SER A CA 1
ATOM 618 C C . SER A 1 81 ? -0.459 3.016 24.076 1.00 93.62 81 SER A C 1
ATOM 620 O O . SER A 1 81 ? -0.384 2.122 24.921 1.00 93.62 81 SER A O 1
ATOM 622 N N . ILE A 1 82 ? 0.057 2.899 22.856 1.00 93.12 82 ILE A N 1
ATOM 623 C CA . ILE A 1 82 ? 0.760 1.723 22.348 1.00 93.12 82 ILE A CA 1
ATOM 624 C C . ILE A 1 82 ? 2.072 2.185 21.713 1.00 93.12 82 ILE A C 1
ATOM 626 O O . ILE A 1 82 ? 2.110 3.139 20.937 1.00 93.12 82 ILE A O 1
ATOM 630 N N . GLU A 1 83 ? 3.147 1.468 22.021 1.00 92.56 83 GLU A N 1
ATOM 631 C CA . GLU A 1 83 ? 4.444 1.634 21.376 1.00 92.56 83 GLU A CA 1
ATOM 632 C C . GLU A 1 83 ? 4.700 0.460 20.430 1.00 92.56 83 GLU A C 1
ATOM 634 O O . GLU A 1 83 ? 4.593 -0.704 20.821 1.00 92.56 83 GLU A O 1
ATOM 639 N N . VAL A 1 84 ? 5.056 0.767 19.183 1.00 92.81 84 VAL A N 1
ATOM 640 C CA . VAL A 1 84 ? 5.338 -0.225 18.144 1.00 92.81 84 VAL A CA 1
ATOM 641 C C . VAL A 1 84 ? 6.768 -0.046 17.650 1.00 92.81 84 VAL A C 1
ATOM 643 O O . VAL A 1 84 ? 7.147 1.016 17.148 1.00 92.81 84 VAL A O 1
ATOM 646 N N . GLN A 1 85 ? 7.561 -1.110 17.766 1.00 91.19 85 GLN A N 1
ATOM 647 C CA . GLN A 1 85 ? 8.922 -1.148 17.235 1.00 91.19 85 GLN A CA 1
ATOM 648 C C . GLN A 1 85 ? 8.902 -1.418 15.730 1.00 91.19 85 GLN A C 1
ATOM 650 O O . GLN A 1 85 ? 8.147 -2.269 15.254 1.00 91.19 85 GLN A O 1
ATOM 655 N N . GLY A 1 86 ? 9.741 -0.697 14.990 1.00 91.19 86 GLY A N 1
ATOM 656 C CA . GLY A 1 86 ? 9.927 -0.910 13.564 1.00 91.19 86 GLY A CA 1
ATOM 657 C C . GLY A 1 86 ? 10.784 -2.141 13.277 1.00 91.19 86 GLY A C 1
ATOM 658 O O . GLY A 1 86 ? 11.816 -2.365 13.908 1.00 91.19 86 GLY A O 1
ATOM 659 N N . GLU A 1 87 ? 10.391 -2.917 12.272 1.00 92.88 87 GLU A N 1
ATOM 660 C CA . GLU A 1 87 ? 11.222 -3.960 11.678 1.00 92.88 87 GLU A CA 1
ATOM 661 C C . GLU A 1 87 ? 11.843 -3.464 10.369 1.00 92.88 87 GLU A C 1
ATOM 663 O O . GLU A 1 87 ? 11.187 -2.804 9.554 1.00 92.88 87 GLU A O 1
ATOM 668 N N . LEU A 1 88 ? 13.120 -3.787 10.153 1.00 95.06 88 LEU A N 1
ATOM 669 C CA . LEU A 1 88 ? 13.780 -3.501 8.886 1.00 95.06 88 LEU A CA 1
ATOM 670 C C . LEU A 1 88 ? 13.283 -4.493 7.832 1.00 95.06 88 LEU A C 1
ATOM 672 O O . LEU A 1 88 ? 13.621 -5.677 7.868 1.00 95.06 88 LEU A O 1
ATOM 676 N N . LEU A 1 89 ? 12.495 -3.998 6.885 1.00 95.06 89 LEU A N 1
ATOM 677 C CA . LEU A 1 89 ? 11.873 -4.807 5.846 1.00 95.06 89 LEU A CA 1
ATOM 678 C C . LEU A 1 89 ? 12.800 -5.028 4.642 1.00 95.06 89 LEU A C 1
ATOM 680 O O . LEU A 1 89 ? 12.860 -6.131 4.098 1.00 95.06 89 LEU A O 1
ATOM 684 N N . ASP A 1 90 ? 13.491 -3.973 4.207 1.00 95.31 90 ASP A N 1
ATOM 685 C CA . ASP A 1 90 ? 14.428 -3.972 3.077 1.00 95.31 90 ASP A CA 1
ATOM 686 C C . ASP A 1 90 ? 15.340 -2.726 3.147 1.00 95.31 90 ASP A C 1
ATOM 688 O O . ASP A 1 90 ? 15.069 -1.779 3.891 1.00 95.31 90 ASP A O 1
ATOM 692 N N . SER A 1 91 ? 16.411 -2.700 2.353 1.00 95.19 91 SER A N 1
ATOM 693 C CA . SER A 1 91 ? 17.257 -1.531 2.134 1.00 95.19 91 SER A CA 1
ATOM 694 C C . SER A 1 91 ? 17.522 -1.279 0.644 1.00 95.19 91 SER A C 1
ATOM 696 O O . SER A 1 91 ? 17.711 -2.188 -0.171 1.00 95.19 91 SER A O 1
ATOM 698 N N . PHE A 1 92 ? 17.577 -0.004 0.265 1.00 95.06 92 PHE A N 1
ATOM 699 C CA . PHE A 1 92 ? 18.035 0.424 -1.051 1.00 95.06 92 PHE A CA 1
ATOM 700 C C . PHE A 1 92 ? 19.431 1.040 -0.936 1.00 95.06 92 PHE A C 1
ATOM 702 O O . PHE A 1 92 ? 19.648 2.011 -0.207 1.00 95.06 92 PHE A O 1
ATOM 709 N N . ARG A 1 93 ? 20.397 0.430 -1.640 1.00 93.88 93 ARG A N 1
ATOM 710 C CA . ARG A 1 93 ? 21.820 0.823 -1.668 1.00 93.88 93 ARG A CA 1
ATOM 711 C C . ARG A 1 93 ? 22.478 0.949 -0.279 1.00 93.88 93 ARG A C 1
ATOM 713 O O . ARG A 1 93 ? 23.462 1.666 -0.148 1.00 93.88 93 ARG A O 1
ATOM 720 N N . ASN A 1 94 ? 21.950 0.266 0.747 1.00 91.44 94 ASN A N 1
ATOM 721 C CA . ASN A 1 94 ? 22.362 0.393 2.161 1.00 91.44 94 ASN A CA 1
ATOM 722 C C . ASN A 1 94 ? 22.343 1.837 2.703 1.00 91.44 94 ASN A C 1
ATOM 724 O O . ASN A 1 94 ? 23.015 2.151 3.685 1.00 91.44 94 ASN A O 1
ATOM 728 N N . GLN A 1 95 ? 21.598 2.717 2.037 1.00 93.75 95 GLN A N 1
ATOM 729 C CA . GLN A 1 95 ? 21.469 4.131 2.385 1.00 93.75 95 GLN A CA 1
ATOM 730 C C . GLN A 1 95 ? 20.049 4.460 2.826 1.00 93.75 95 GLN A C 1
ATOM 732 O O . GLN A 1 95 ? 19.869 5.293 3.705 1.00 93.75 95 GLN A O 1
ATOM 737 N N . TYR A 1 96 ? 19.057 3.791 2.239 1.00 95.12 96 TYR A N 1
ATOM 738 C CA . TYR A 1 96 ? 17.648 4.021 2.524 1.00 95.12 96 TYR A CA 1
ATOM 739 C C . TYR A 1 96 ? 17.026 2.746 3.074 1.00 95.12 96 TYR A C 1
ATOM 741 O O . TYR A 1 96 ? 17.109 1.693 2.442 1.00 95.12 96 TYR A O 1
ATOM 749 N N . HIS A 1 97 ? 16.412 2.842 4.243 1.00 95.44 97 HIS A N 1
ATOM 750 C CA . HIS A 1 97 ? 15.922 1.713 5.020 1.00 95.44 97 HIS A CA 1
ATOM 751 C C . HIS A 1 97 ? 14.401 1.770 5.088 1.00 95.44 97 HIS A C 1
ATOM 753 O O . HIS A 1 97 ? 13.826 2.810 5.410 1.00 95.44 97 HIS A O 1
ATOM 759 N N . PHE A 1 98 ? 13.760 0.655 4.747 1.00 96.44 98 PHE A N 1
ATOM 760 C CA . PHE A 1 98 ? 12.313 0.496 4.786 1.00 96.44 98 PHE A CA 1
ATOM 761 C C . PHE A 1 98 ? 11.924 -0.066 6.148 1.00 96.44 98 PHE A C 1
ATOM 763 O O . PHE A 1 98 ? 12.119 -1.252 6.406 1.00 96.44 98 PHE A O 1
ATOM 770 N N . TRP A 1 99 ? 11.372 0.780 7.008 1.00 95.62 99 TRP A N 1
ATOM 771 C CA . TRP A 1 99 ? 10.903 0.404 8.334 1.00 95.62 99 TRP A CA 1
ATOM 772 C C . TRP A 1 99 ? 9.407 0.130 8.292 1.00 95.62 99 TRP A C 1
ATOM 774 O O . TRP A 1 99 ? 8.617 1.019 7.965 1.00 95.62 99 TRP A O 1
ATOM 784 N N . ARG A 1 100 ? 9.022 -1.106 8.613 1.00 96.25 100 ARG A N 1
ATOM 785 C CA . ARG A 1 100 ? 7.624 -1.514 8.760 1.00 96.25 100 ARG A CA 1
ATOM 786 C C . ARG A 1 100 ? 7.246 -1.528 10.236 1.00 96.25 100 ARG A C 1
ATOM 788 O O . ARG A 1 100 ? 7.982 -2.036 11.067 1.00 96.25 100 ARG A O 1
ATOM 795 N N . PHE A 1 101 ? 6.058 -1.032 10.537 1.00 96.25 101 PHE A N 1
ATOM 796 C CA . PHE A 1 101 ? 5.441 -1.095 11.855 1.00 96.25 101 PHE A CA 1
ATOM 797 C C . PHE A 1 101 ? 4.163 -1.908 11.737 1.00 96.25 101 PHE A C 1
ATOM 799 O O . PHE A 1 101 ? 3.252 -1.523 10.999 1.00 96.25 101 PHE A O 1
ATOM 806 N N . GLU A 1 102 ? 4.096 -3.043 12.423 1.00 97.12 102 GLU A N 1
ATOM 807 C CA . GLU A 1 102 ? 2.882 -3.851 12.453 1.00 97.12 102 GLU A CA 1
ATOM 808 C C . GLU A 1 102 ? 1.862 -3.257 13.419 1.00 97.12 102 GLU A C 1
ATOM 810 O O . GLU A 1 102 ? 2.166 -3.009 14.581 1.00 97.12 102 GLU A O 1
ATOM 815 N N . LEU A 1 103 ? 0.637 -3.052 12.940 1.00 97.75 103 LEU A N 1
ATOM 816 C CA . LEU A 1 103 ? -0.441 -2.481 13.732 1.00 97.75 103 LEU A CA 1
ATOM 817 C C . LEU A 1 103 ? -1.505 -3.548 13.977 1.00 97.75 103 LEU A C 1
ATOM 819 O O . LEU A 1 103 ? -2.135 -4.035 13.035 1.00 97.75 103 LEU A O 1
ATOM 823 N N . GLN A 1 104 ? -1.706 -3.888 15.247 1.00 97.06 104 GLN A N 1
ATOM 824 C CA . GLN A 1 104 ? -2.807 -4.723 15.721 1.00 97.06 104 GLN A CA 1
ATOM 825 C C . GLN A 1 104 ? -3.550 -3.936 16.798 1.00 97.06 104 GLN A C 1
ATOM 827 O O . GLN A 1 104 ? -3.063 -3.806 17.918 1.00 97.06 104 GLN A O 1
ATOM 832 N N . LEU A 1 105 ? -4.685 -3.345 16.431 1.00 97.06 105 LEU A N 1
ATOM 833 C CA . LEU A 1 105 ? -5.413 -2.405 17.283 1.00 97.06 105 LEU A CA 1
ATOM 834 C C . LEU A 1 105 ? -6.764 -3.003 17.692 1.00 97.06 105 LEU A C 1
ATOM 836 O O . LEU A 1 105 ? -7.454 -3.539 16.824 1.00 97.06 105 LEU A O 1
ATOM 840 N N . PRO A 1 106 ? -7.167 -2.919 18.970 1.00 96.12 106 PRO A N 1
ATOM 841 C CA . PRO A 1 106 ? -8.475 -3.398 19.398 1.00 96.12 106 PRO A CA 1
ATOM 842 C C . PRO A 1 106 ? -9.590 -2.549 18.785 1.00 96.12 106 PRO A C 1
ATOM 844 O O . PRO A 1 106 ? -9.565 -1.319 18.863 1.00 96.12 106 PRO A O 1
ATOM 847 N N . LEU A 1 107 ? -10.568 -3.225 18.185 1.00 95.62 107 LEU A N 1
ATOM 848 C CA . LEU A 1 107 ? -11.798 -2.622 17.693 1.00 95.62 107 LEU A CA 1
ATOM 849 C C . LEU A 1 107 ? -12.870 -2.648 18.774 1.00 95.62 107 LEU A C 1
ATOM 851 O O . LEU A 1 107 ? -13.122 -3.680 19.395 1.00 95.62 107 LEU A O 1
ATOM 855 N N . LEU A 1 108 ? -13.530 -1.510 18.946 1.00 95.12 108 LEU A N 1
ATOM 856 C CA . LEU A 1 108 ? -14.633 -1.331 19.878 1.00 95.12 108 LEU A CA 1
ATOM 857 C C . LEU A 1 108 ? -15.980 -1.322 19.140 1.00 95.12 108 LEU A C 1
ATOM 859 O O . LEU A 1 108 ? -16.058 -1.427 17.913 1.00 95.12 108 LEU A O 1
ATOM 863 N N . HIS A 1 109 ? -17.066 -1.209 19.902 1.00 94.62 109 HIS A N 1
ATOM 864 C CA . HIS A 1 109 ? -18.425 -1.029 19.375 1.00 94.62 109 HIS A CA 1
ATOM 865 C C . HIS A 1 109 ? -18.764 0.438 19.050 1.00 94.62 109 HIS A C 1
ATOM 867 O O . HIS A 1 109 ? -19.899 0.742 18.691 1.00 94.62 109 HIS A O 1
ATOM 873 N N . GLU A 1 110 ? -17.776 1.321 19.150 1.00 93.88 110 GLU A N 1
ATOM 874 C CA . GLU A 1 110 ? -17.832 2.763 18.904 1.00 93.88 110 GLU A CA 1
ATOM 875 C C . GLU A 1 110 ? -16.695 3.175 17.958 1.00 93.88 110 GLU A C 1
ATOM 877 O O . GLU A 1 110 ? -15.770 2.393 17.708 1.00 93.88 110 GLU A O 1
ATOM 882 N N . SER A 1 111 ? -16.768 4.378 17.384 1.00 93.75 111 SER A N 1
ATOM 883 C CA . SER A 1 111 ? -15.723 4.853 16.474 1.00 93.75 111 SER A CA 1
ATOM 884 C C . SER A 1 111 ? -14.461 5.191 17.260 1.00 93.75 111 SER A C 1
ATOM 886 O O . SER A 1 111 ? -14.527 5.708 18.370 1.00 93.75 111 SER A O 1
ATOM 888 N N . GLN A 1 112 ? -13.287 4.960 16.677 1.00 95.81 112 GLN A N 1
ATOM 889 C CA . GLN A 1 112 ? -12.025 5.281 17.349 1.00 95.81 112 GLN A CA 1
ATOM 890 C C . GLN A 1 112 ? -11.159 6.173 16.467 1.00 95.81 112 GLN A C 1
ATOM 892 O O . GLN A 1 112 ? -11.115 6.016 15.241 1.00 95.81 112 GLN A O 1
ATOM 897 N N . LYS A 1 113 ? -10.439 7.104 17.096 1.00 97.00 113 LYS A N 1
ATOM 898 C CA . LYS A 1 113 ? -9.399 7.906 16.447 1.00 97.00 113 LYS A CA 1
ATOM 899 C C . LYS A 1 113 ? -8.036 7.438 16.938 1.00 97.00 113 LYS A C 1
ATOM 901 O O . LYS A 1 113 ? -7.764 7.455 18.133 1.00 97.00 113 LYS A O 1
ATOM 906 N N . VAL A 1 114 ? -7.174 7.053 16.006 1.00 97.88 114 VAL A N 1
ATOM 907 C CA . VAL A 1 114 ? -5.777 6.728 16.286 1.00 97.88 114 VAL A CA 1
ATOM 908 C C . VAL A 1 114 ? -4.949 7.955 15.970 1.00 97.88 114 VAL A C 1
ATOM 910 O O . VAL A 1 114 ? -4.898 8.371 14.815 1.00 97.88 114 VAL A O 1
ATOM 913 N N . THR A 1 115 ? -4.296 8.531 16.969 1.00 97.50 115 THR A N 1
ATOM 914 C CA . THR A 1 115 ? -3.291 9.582 16.780 1.00 97.50 115 THR A CA 1
ATOM 915 C C . THR A 1 115 ? -1.920 8.952 16.917 1.00 97.50 115 THR A C 1
ATOM 917 O O . THR A 1 115 ? -1.695 8.183 17.840 1.00 97.50 115 THR A O 1
ATOM 920 N N . TYR A 1 116 ? -1.000 9.237 16.004 1.00 95.94 116 TYR A N 1
ATOM 921 C CA . TYR A 1 116 ? 0.319 8.627 16.025 1.00 95.94 116 TYR A CA 1
ATOM 922 C C . TYR A 1 116 ? 1.403 9.608 15.610 1.00 95.94 116 TYR A C 1
ATOM 924 O O . TYR A 1 116 ? 1.177 10.555 14.851 1.00 95.94 116 TYR A O 1
ATOM 932 N N . TRP A 1 117 ? 2.604 9.374 16.113 1.00 92.19 117 TRP A N 1
ATOM 933 C CA . TRP A 1 117 ? 3.777 10.164 15.787 1.00 92.19 117 TRP A CA 1
ATOM 934 C C . TRP A 1 117 ? 5.026 9.302 15.874 1.00 92.19 117 TRP A C 1
ATOM 936 O O . TRP A 1 117 ? 5.074 8.247 16.506 1.00 92.19 117 TRP A O 1
ATOM 946 N N . MET A 1 118 ? 6.062 9.779 15.206 1.00 83.25 118 MET A N 1
ATOM 947 C CA . MET A 1 118 ? 7.398 9.212 15.296 1.00 83.25 118 MET A CA 1
ATOM 948 C C . MET A 1 118 ? 8.332 10.260 15.878 1.00 83.25 118 MET A C 1
ATOM 950 O O . MET A 1 118 ? 7.997 11.446 15.964 1.00 83.25 118 MET A O 1
ATOM 954 N N . ARG A 1 119 ? 9.565 9.854 16.179 1.00 71.69 119 ARG A N 1
ATOM 955 C CA . ARG A 1 119 ? 10.626 10.781 16.597 1.00 71.69 119 ARG A CA 1
ATOM 956 C C . ARG A 1 119 ? 10.955 11.866 15.547 1.00 71.69 119 ARG A C 1
ATOM 958 O O . ARG A 1 119 ? 11.678 12.810 15.834 1.00 71.69 119 ARG A O 1
ATOM 965 N N . THR A 1 120 ? 10.392 11.770 14.337 1.00 64.25 120 THR A N 1
ATOM 966 C CA . THR A 1 120 ? 10.412 12.803 13.281 1.00 64.25 120 THR A CA 1
ATOM 967 C C . THR A 1 120 ? 9.746 14.123 13.704 1.00 64.25 120 THR A C 1
ATOM 969 O O . THR A 1 120 ? 10.047 15.171 13.132 1.00 64.25 120 THR A O 1
ATOM 972 N N . GLY A 1 121 ? 8.839 14.088 14.690 1.00 69.50 121 GLY A N 1
ATOM 973 C CA . GLY A 1 121 ? 8.136 15.257 15.228 1.00 69.50 121 GLY A CA 1
ATOM 974 C C . GLY A 1 121 ? 6.840 15.638 14.501 1.00 69.50 121 GLY A C 1
ATOM 975 O O . GLY A 1 121 ? 6.206 16.616 14.889 1.00 69.50 121 GLY A O 1
ATOM 976 N N . LYS A 1 122 ? 6.425 14.894 13.464 1.00 85.00 122 LYS A N 1
ATOM 977 C CA . LYS A 1 122 ? 5.101 15.058 12.838 1.00 85.00 122 LYS A CA 1
ATOM 978 C C . LYS A 1 122 ? 4.087 14.109 13.476 1.00 85.00 122 LYS A C 1
ATOM 980 O O . LYS A 1 122 ? 4.375 12.926 13.653 1.00 85.00 122 LYS A O 1
ATOM 985 N N . THR A 1 123 ? 2.895 14.633 13.741 1.00 93.00 123 THR A N 1
ATOM 986 C CA . THR A 1 123 ? 1.749 13.881 14.259 1.00 93.00 123 THR A CA 1
ATOM 987 C C . THR A 1 123 ? 0.699 13.740 13.170 1.00 93.00 123 THR A C 1
ATOM 989 O O . THR A 1 123 ? 0.389 14.702 12.465 1.00 93.00 123 THR A O 1
ATOM 992 N N . PHE A 1 124 ? 0.141 12.544 13.054 1.00 96.06 124 PHE A N 1
ATOM 993 C CA . PHE A 1 124 ? -0.930 12.211 12.128 1.00 96.06 124 PHE A CA 1
ATOM 994 C C . PHE A 1 124 ? -2.046 11.485 12.872 1.00 96.06 124 PHE A C 1
ATOM 996 O O . PHE A 1 124 ? -1.877 11.060 14.015 1.00 96.06 124 PHE A O 1
ATOM 1003 N N . SER A 1 125 ? -3.198 11.337 12.227 1.00 97.38 125 SER A N 1
ATOM 1004 C CA . SER A 1 125 ? -4.281 10.536 12.776 1.00 97.38 125 SER A CA 1
ATOM 1005 C C . SER A 1 125 ? -5.071 9.835 11.687 1.00 97.38 125 SER A C 1
ATOM 1007 O O . SER A 1 125 ? -5.192 10.369 10.589 1.00 97.38 125 SER A O 1
ATOM 1009 N N . PHE A 1 126 ? -5.648 8.688 12.024 1.00 98.31 126 PHE A N 1
ATOM 1010 C CA . PHE A 1 126 ? -6.588 7.951 11.186 1.00 98.31 126 PHE A CA 1
ATOM 1011 C C . PHE A 1 126 ? -7.739 7.397 12.030 1.00 98.31 126 PHE A C 1
ATOM 1013 O O . PHE A 1 126 ? -7.717 7.473 13.259 1.00 98.31 126 PHE A O 1
ATOM 1020 N N . HIS A 1 127 ? -8.764 6.860 11.372 1.00 98.12 127 HIS A N 1
ATOM 1021 C CA . HIS A 1 127 ? -10.010 6.456 12.021 1.00 98.12 127 HIS A CA 1
ATOM 1022 C C . HIS A 1 127 ? -10.293 4.964 11.845 1.00 98.12 127 HIS A C 1
ATOM 1024 O O . HIS A 1 127 ? -10.148 4.426 10.746 1.00 98.12 127 HIS A O 1
ATOM 1030 N N . LEU A 1 128 ? -10.756 4.317 12.916 1.00 97.94 128 LEU A N 1
ATOM 1031 C CA . LEU A 1 128 ? -11.252 2.942 12.901 1.00 97.94 128 LEU A CA 1
ATOM 1032 C C . LEU A 1 128 ? -12.781 2.943 12.959 1.00 97.94 128 LEU A C 1
ATOM 1034 O O . LEU A 1 128 ? -13.383 3.713 13.709 1.00 97.94 128 LEU A O 1
ATOM 1038 N N . ALA A 1 129 ? -13.398 2.079 12.153 1.00 97.12 129 ALA A N 1
ATOM 1039 C CA . ALA A 1 129 ? -14.835 1.839 12.222 1.00 97.12 129 ALA A CA 1
ATOM 1040 C C . ALA A 1 129 ? -15.157 0.923 13.415 1.00 97.12 129 ALA A C 1
ATOM 1042 O O . ALA A 1 129 ? -14.362 0.019 13.686 1.00 97.12 129 ALA A O 1
ATOM 1043 N N . PRO A 1 130 ? -16.331 1.075 14.051 1.00 96.12 130 PRO A N 1
ATOM 1044 C CA . PRO A 1 130 ? -16.836 0.092 15.003 1.00 96.12 130 PRO A CA 1
ATOM 1045 C C . PRO A 1 130 ? -16.834 -1.328 14.422 1.00 96.12 130 PRO A C 1
ATOM 1047 O O . PRO A 1 130 ? -17.137 -1.524 13.242 1.00 96.12 130 PRO A O 1
ATOM 1050 N N . ILE A 1 131 ? -16.581 -2.345 15.250 1.00 96.56 131 ILE A N 1
ATOM 1051 C CA . ILE A 1 131 ? -16.517 -3.752 14.808 1.00 96.56 131 ILE A CA 1
ATOM 1052 C C . ILE A 1 131 ? -17.810 -4.241 14.132 1.00 96.56 131 ILE A C 1
ATOM 1054 O O . ILE A 1 131 ? -17.788 -5.108 13.257 1.00 96.56 131 ILE A O 1
ATOM 1058 N N . ASN A 1 132 ? -18.945 -3.666 14.524 1.00 95.56 132 ASN A N 1
ATOM 1059 C CA . ASN A 1 132 ? -20.282 -3.978 14.028 1.00 95.56 132 ASN A CA 1
ATOM 1060 C C . ASN A 1 132 ? -20.737 -3.071 12.868 1.00 95.56 132 ASN A C 1
ATOM 1062 O O . ASN A 1 132 ? -21.886 -3.185 12.442 1.00 95.56 132 ASN A O 1
ATOM 1066 N N . GLN A 1 133 ? -19.871 -2.200 12.336 1.00 96.12 133 GLN A N 1
ATOM 1067 C CA . GLN A 1 133 ? -20.209 -1.285 11.248 1.00 96.12 133 GLN A CA 1
ATOM 1068 C C . GLN A 1 133 ? -19.291 -1.468 10.035 1.00 96.12 133 GLN A C 1
ATOM 1070 O O . GLN A 1 133 ? -18.073 -1.598 10.145 1.00 96.12 133 GLN A O 1
ATOM 1075 N N . SER A 1 134 ? -19.879 -1.455 8.836 1.00 96.31 134 SER A N 1
ATOM 1076 C CA . SER A 1 134 ? -19.104 -1.430 7.594 1.00 96.31 134 SER A CA 1
ATOM 1077 C C . SER A 1 134 ? -18.322 -0.129 7.437 1.00 96.31 134 SER A C 1
ATOM 1079 O O . SER A 1 134 ? -18.785 0.960 7.784 1.00 96.31 134 SER A O 1
ATOM 1081 N N . MET A 1 135 ? -17.126 -0.239 6.868 1.00 98.06 135 MET A N 1
ATOM 1082 C CA . MET A 1 135 ? -16.241 0.901 6.682 1.00 98.06 135 MET A CA 1
ATOM 1083 C C . MET A 1 135 ? -16.785 1.857 5.616 1.00 98.06 135 MET A C 1
ATOM 1085 O O . MET A 1 135 ? -17.134 1.450 4.512 1.00 98.06 135 MET A O 1
ATOM 1089 N N . ARG A 1 136 ? -16.761 3.162 5.899 1.00 98.00 136 ARG A N 1
ATOM 1090 C CA . ARG A 1 136 ? -16.697 4.205 4.862 1.00 98.00 136 ARG A CA 1
ATOM 1091 C C . ARG A 1 136 ? -15.355 4.130 4.136 1.00 98.00 136 ARG A C 1
ATOM 1093 O O . ARG A 1 136 ? -14.317 4.222 4.793 1.00 98.00 136 ARG A O 1
ATOM 1100 N N . PHE A 1 137 ? -15.383 4.010 2.814 1.00 97.50 137 PHE A N 1
ATOM 1101 C CA . PHE A 1 137 ? -14.183 3.940 1.987 1.00 97.50 137 PHE A CA 1
ATOM 1102 C C . PHE A 1 137 ? -14.227 4.914 0.808 1.00 97.50 137 PHE A C 1
ATOM 1104 O O . PHE A 1 137 ? -15.297 5.295 0.335 1.00 97.50 137 PHE A O 1
ATOM 1111 N N . LEU A 1 138 ? -13.042 5.309 0.351 1.00 96.25 138 LEU A N 1
ATOM 1112 C CA . LEU A 1 138 ? -12.805 6.062 -0.882 1.00 96.25 138 LEU A CA 1
ATOM 1113 C C . LEU A 1 138 ? -12.249 5.103 -1.938 1.00 96.25 138 LEU A C 1
ATOM 1115 O O . LEU A 1 138 ? -11.443 4.242 -1.602 1.00 96.25 138 LEU A O 1
ATOM 1119 N N . PHE A 1 139 ? -12.618 5.281 -3.203 1.00 95.88 139 PHE A N 1
ATOM 1120 C CA . PHE A 1 139 ? -11.983 4.597 -4.330 1.00 95.88 139 PHE A CA 1
ATOM 1121 C C . PHE A 1 139 ? -11.234 5.604 -5.206 1.00 95.88 139 PHE A C 1
ATOM 1123 O O . PHE A 1 139 ? -11.759 6.686 -5.469 1.00 95.88 139 PHE A O 1
ATOM 1130 N N . TYR A 1 140 ? -10.039 5.243 -5.673 1.00 93.94 140 TYR A N 1
ATOM 1131 C CA . TYR A 1 140 ? -9.271 6.032 -6.634 1.00 93.94 140 TYR A CA 1
ATOM 1132 C C . TYR A 1 140 ? -8.434 5.131 -7.553 1.00 93.94 140 TYR A C 1
ATOM 1134 O O . TYR A 1 140 ? -8.061 4.015 -7.191 1.00 93.94 140 TYR A O 1
ATOM 1142 N N . SER A 1 141 ? -8.122 5.630 -8.743 1.00 90.75 141 SER A N 1
ATOM 1143 C CA . SER A 1 141 ? -7.220 5.009 -9.719 1.00 90.75 141 SER A CA 1
ATOM 1144 C C . SER A 1 141 ? -6.650 6.092 -10.640 1.00 90.75 141 SER A C 1
ATOM 1146 O O . SER A 1 141 ? -7.085 7.244 -10.563 1.00 90.75 141 SER A O 1
ATOM 1148 N N . CYS A 1 142 ? -5.691 5.737 -11.500 1.00 87.44 142 CYS A N 1
ATOM 1149 C CA . CYS A 1 142 ? -5.153 6.621 -12.547 1.00 87.44 142 CYS A CA 1
ATOM 1150 C C . CYS A 1 142 ? -4.659 7.972 -11.996 1.00 87.44 142 CYS A C 1
ATOM 1152 O O . CYS A 1 142 ? -4.958 9.046 -12.514 1.00 87.44 142 CYS A O 1
ATOM 1154 N N . ASN A 1 143 ? -3.917 7.913 -10.892 1.00 87.38 143 ASN A N 1
ATOM 1155 C CA . ASN A 1 143 ? -3.433 9.074 -10.148 1.00 87.38 143 ASN A CA 1
ATOM 1156 C C . ASN A 1 143 ? -2.098 9.628 -10.694 1.00 87.38 143 ASN A C 1
ATOM 1158 O O . ASN A 1 143 ? -1.515 10.562 -10.138 1.00 87.38 143 ASN A O 1
ATOM 1162 N N . GLY A 1 144 ? -1.579 9.047 -11.774 1.00 74.81 144 GLY A N 1
ATOM 1163 C CA . GLY A 1 144 ? -0.355 9.503 -12.413 1.00 74.81 144 GLY A CA 1
ATOM 1164 C C . GLY A 1 144 ? -0.552 10.733 -13.306 1.00 74.81 144 GLY A C 1
ATOM 1165 O O . GLY A 1 144 ? -1.596 10.950 -13.911 1.00 74.81 144 GLY A O 1
ATOM 1166 N N . PHE A 1 145 ? 0.502 11.543 -13.408 1.00 70.56 145 PHE A N 1
ATOM 1167 C CA . PHE A 1 145 ? 0.588 12.712 -14.291 1.00 70.56 145 PHE A CA 1
ATOM 1168 C C . PHE A 1 145 ? 1.857 12.618 -15.163 1.00 70.56 145 PHE A C 1
ATOM 1170 O O . PHE A 1 145 ? 2.756 13.464 -15.077 1.00 70.56 145 PHE A O 1
ATOM 1177 N N . SER A 1 146 ? 1.970 11.579 -15.995 1.00 60.94 146 SER A N 1
ATOM 1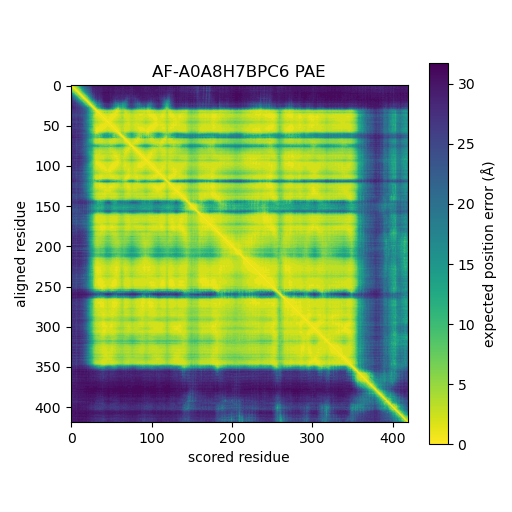178 C CA . SER A 1 146 ? 3.037 11.471 -17.004 1.00 60.94 146 SER A CA 1
ATOM 1179 C C . SER A 1 146 ? 2.572 12.022 -18.352 1.00 60.94 146 SER A C 1
ATOM 1181 O O . SER A 1 146 ? 1.402 11.962 -18.701 1.00 60.94 146 SER A O 1
ATOM 1183 N N . ASP A 1 147 ? 3.494 12.656 -19.076 1.00 60.72 147 ASP A N 1
ATOM 1184 C CA . ASP A 1 147 ? 3.350 13.055 -20.486 1.00 60.72 147 ASP A CA 1
ATOM 1185 C C . ASP A 1 147 ? 2.216 14.019 -20.878 1.00 60.72 147 ASP A C 1
ATOM 1187 O O . ASP A 1 147 ? 1.994 14.275 -22.062 1.00 60.72 147 ASP A O 1
ATOM 1191 N N . ILE A 1 148 ? 1.590 14.689 -19.908 1.00 67.25 148 ILE A N 1
ATOM 1192 C CA . ILE A 1 148 ? 0.685 15.811 -20.189 1.00 67.25 148 ILE A CA 1
ATOM 1193 C C . ILE A 1 148 ? 1.495 17.042 -20.648 1.00 67.25 148 ILE A C 1
ATOM 1195 O O . ILE A 1 148 ? 2.379 17.499 -19.908 1.00 67.25 148 ILE A O 1
ATOM 1199 N N . PRO A 1 149 ? 1.189 17.639 -21.820 1.00 73.00 149 PRO A N 1
ATOM 1200 C CA . PRO A 1 149 ? 1.820 18.872 -22.277 1.00 73.00 149 PRO A CA 1
ATOM 1201 C C . PRO A 1 149 ? 1.745 19.982 -21.227 1.00 73.00 149 PRO A C 1
ATOM 1203 O O . PRO A 1 149 ? 0.690 20.219 -20.638 1.00 73.00 149 PRO A O 1
ATOM 1206 N N . GLN A 1 150 ? 2.839 20.729 -21.047 1.00 72.75 150 GLN A N 1
ATOM 1207 C CA . GLN A 1 150 ? 2.895 21.806 -20.052 1.00 72.75 150 GLN A CA 1
ATOM 1208 C C . GLN A 1 150 ? 1.766 22.832 -20.237 1.00 72.75 150 GLN A C 1
ATOM 1210 O O . GLN A 1 150 ? 1.228 23.333 -19.259 1.00 72.75 150 GLN A O 1
ATOM 1215 N N . ALA A 1 151 ? 1.348 23.094 -21.479 1.00 77.06 151 ALA A N 1
ATOM 1216 C CA . ALA A 1 151 ? 0.216 23.968 -21.768 1.00 77.06 151 ALA A CA 1
ATOM 1217 C C . ALA A 1 151 ? -1.090 23.488 -21.107 1.00 77.06 151 ALA A C 1
ATOM 1219 O O . ALA A 1 151 ? -1.798 24.305 -20.530 1.00 77.06 151 ALA A O 1
ATOM 1220 N N . ILE A 1 152 ? -1.372 22.179 -21.128 1.00 75.00 152 ILE A N 1
ATOM 1221 C CA . ILE A 1 152 ? -2.534 21.580 -20.455 1.00 75.00 152 ILE A CA 1
ATOM 1222 C C . ILE A 1 152 ? -2.332 21.615 -18.938 1.00 75.00 152 ILE A C 1
ATOM 1224 O O . ILE A 1 152 ? -3.249 22.008 -18.224 1.00 75.00 152 ILE A O 1
ATOM 1228 N N . LYS A 1 153 ? -1.123 21.318 -18.437 1.00 72.12 153 LYS A N 1
ATOM 1229 C CA . LYS A 1 153 ? -0.808 21.452 -17.001 1.00 72.12 153 LYS A CA 1
ATOM 1230 C C . LYS A 1 153 ? -1.120 22.859 -16.486 1.00 72.12 153 LYS A C 1
ATOM 1232 O O . LYS A 1 153 ? -1.758 23.011 -15.453 1.00 72.12 153 LYS A O 1
ATOM 1237 N N . ASN A 1 154 ? -0.762 23.876 -17.265 1.00 74.81 154 ASN A N 1
ATOM 1238 C CA . ASN A 1 154 ? -1.022 25.273 -16.933 1.00 74.81 154 ASN A CA 1
ATOM 1239 C C . ASN A 1 154 ? -2.525 25.615 -16.891 1.00 74.81 154 ASN A C 1
ATOM 1241 O O . ASN A 1 154 ? -2.899 26.553 -16.192 1.00 74.81 154 ASN A O 1
ATOM 1245 N N . THR A 1 155 ? -3.396 24.876 -17.598 1.00 77.75 155 THR A N 1
ATOM 1246 C CA . THR A 1 155 ? -4.857 25.100 -17.535 1.00 77.75 155 THR A CA 1
ATOM 1247 C C . THR A 1 155 ? -5.475 24.683 -16.203 1.00 77.75 155 THR A C 1
ATOM 1249 O O . THR A 1 155 ? -6.487 25.256 -15.812 1.00 77.75 155 THR A O 1
ATOM 1252 N N . PHE A 1 156 ? -4.847 23.757 -15.470 1.00 67.31 156 PHE A N 1
ATOM 1253 C CA . PHE A 1 156 ? -5.273 23.384 -14.116 1.00 67.31 156 PHE A CA 1
ATOM 1254 C C . PHE A 1 156 ? -4.890 24.442 -13.062 1.00 67.31 156 PHE A C 1
ATOM 1256 O O . PHE A 1 156 ? -5.237 24.313 -11.887 1.00 67.31 156 PHE A O 1
ATOM 1263 N N . GLY A 1 157 ? -4.204 25.514 -13.477 1.00 66.44 157 GLY A N 1
ATOM 1264 C CA . GLY A 1 157 ? -3.789 26.612 -12.614 1.00 66.44 157 GLY A CA 1
ATOM 1265 C C . GLY A 1 157 ? -2.650 26.226 -11.671 1.00 66.44 157 GLY A C 1
ATOM 1266 O O . GLY A 1 157 ? -1.802 25.398 -11.992 1.00 66.44 157 GLY A O 1
ATOM 1267 N N . HIS A 1 158 ? -2.623 26.859 -10.498 1.00 68.19 158 HIS A N 1
ATOM 1268 C CA . HIS A 1 158 ? -1.624 26.617 -9.448 1.00 68.19 158 HIS A CA 1
ATOM 1269 C C . HIS A 1 158 ? -2.072 25.565 -8.421 1.00 68.19 158 HIS A C 1
ATOM 1271 O O . HIS A 1 158 ? -1.419 25.393 -7.394 1.00 68.19 158 HIS A O 1
ATOM 1277 N N . ASN A 1 159 ? -3.199 24.890 -8.667 1.00 71.50 159 ASN A N 1
ATOM 1278 C CA . ASN A 1 159 ? -3.761 23.934 -7.725 1.00 71.50 159 ASN A CA 1
ATOM 1279 C C . ASN A 1 159 ? -2.961 22.631 -7.774 1.00 71.50 159 ASN A C 1
ATOM 1281 O O . ASN A 1 159 ? -3.061 21.854 -8.724 1.00 71.50 159 ASN A O 1
ATOM 1285 N N . THR A 1 160 ? -2.176 22.381 -6.733 1.00 79.94 160 THR A N 1
ATOM 1286 C CA . THR A 1 160 ? -1.487 21.103 -6.544 1.00 79.94 160 THR A CA 1
ATOM 1287 C C . THR A 1 160 ? -2.491 20.058 -6.060 1.00 79.94 160 THR A C 1
ATOM 1289 O O . THR A 1 160 ? -3.161 20.279 -5.058 1.00 79.94 160 THR A O 1
ATOM 1292 N N . ALA A 1 161 ? -2.592 18.925 -6.763 1.00 86.50 161 ALA A N 1
ATOM 1293 C CA . ALA A 1 161 ? -3.407 17.763 -6.382 1.00 86.50 161 ALA A CA 1
ATOM 1294 C C . ALA A 1 161 ? -4.851 18.094 -5.906 1.00 86.50 161 ALA A C 1
ATOM 1296 O O . ALA A 1 161 ? -5.250 17.651 -4.829 1.00 86.50 161 ALA A O 1
ATOM 1297 N N . PRO A 1 162 ? -5.662 18.842 -6.685 1.00 88.44 162 PRO A N 1
ATOM 1298 C CA . PRO A 1 162 ? -6.953 19.376 -6.230 1.00 88.44 162 PRO A CA 1
ATOM 1299 C C . PRO A 1 162 ? -7.939 18.301 -5.748 1.00 88.44 162 PRO A C 1
ATOM 1301 O O . PRO A 1 162 ? -8.572 18.478 -4.716 1.00 88.44 162 PRO A O 1
ATOM 1304 N N . LEU A 1 163 ? -8.011 17.147 -6.422 1.00 91.62 163 LEU A N 1
ATOM 1305 C CA . LEU A 1 163 ? -8.887 16.048 -5.993 1.00 91.62 163 LEU A CA 1
ATOM 1306 C C . LEU A 1 163 ? -8.470 15.457 -4.637 1.00 91.62 163 LEU A C 1
ATOM 1308 O O . LEU A 1 163 ? -9.313 15.004 -3.871 1.00 91.62 163 LEU A O 1
ATOM 1312 N N . TRP A 1 164 ? -7.175 15.478 -4.315 1.00 95.00 164 TRP A N 1
ATOM 1313 C CA . TRP A 1 164 ? -6.690 15.029 -3.010 1.00 95.00 164 TRP A CA 1
ATOM 1314 C C . TRP A 1 164 ? -6.955 16.048 -1.906 1.00 95.00 164 TRP A C 1
ATOM 1316 O O . TRP A 1 164 ? -7.155 15.648 -0.761 1.00 95.00 164 TRP A O 1
ATOM 1326 N N . VAL A 1 165 ? -7.001 17.341 -2.241 1.00 94.88 165 VAL A N 1
ATOM 1327 C CA . VAL A 1 165 ? -7.497 18.371 -1.318 1.00 94.88 165 VAL A CA 1
ATOM 1328 C C . VAL A 1 165 ? -8.958 18.081 -0.977 1.00 94.88 165 VAL A C 1
ATOM 1330 O O . VAL A 1 165 ? -9.271 17.940 0.199 1.00 94.88 165 VAL A O 1
ATOM 1333 N N . ASP A 1 166 ? -9.809 17.838 -1.979 1.00 95.06 166 ASP A N 1
ATOM 1334 C CA . ASP A 1 166 ? -11.221 17.490 -1.756 1.00 95.06 166 ASP A CA 1
ATOM 1335 C C . ASP A 1 166 ? -11.388 16.220 -0.898 1.00 95.06 166 ASP A C 1
ATOM 1337 O O . ASP A 1 166 ? -12.272 16.143 -0.039 1.00 95.06 166 ASP A O 1
ATOM 1341 N N . VAL A 1 167 ? -10.534 15.209 -1.110 1.00 97.12 167 VAL A N 1
ATOM 1342 C CA . VAL A 1 167 ? -10.507 13.984 -0.293 1.00 97.12 167 VAL A CA 1
ATOM 1343 C C . VAL A 1 167 ? -10.192 14.299 1.166 1.00 97.12 167 VAL A C 1
ATOM 1345 O O . VAL A 1 167 ? -10.878 13.788 2.052 1.00 97.12 167 VAL A O 1
ATOM 1348 N N . LEU A 1 168 ? -9.169 15.116 1.423 1.00 97.81 168 LEU A N 1
ATOM 1349 C CA . LEU A 1 168 ? -8.757 15.483 2.777 1.00 97.81 168 LEU A CA 1
ATOM 1350 C C . LEU A 1 168 ? -9.814 16.343 3.476 1.00 97.81 168 LEU A C 1
ATOM 1352 O O . LEU A 1 168 ? -10.151 16.055 4.623 1.00 97.81 168 LEU A O 1
ATOM 1356 N N . ASP A 1 169 ? -10.391 17.316 2.772 1.00 97.06 169 ASP A N 1
ATOM 1357 C CA . ASP A 1 169 ? -11.471 18.161 3.288 1.00 97.06 169 ASP A CA 1
ATOM 1358 C C . ASP A 1 169 ? -12.700 17.313 3.642 1.00 97.06 169 ASP A C 1
ATOM 1360 O O . ASP A 1 169 ? -13.318 17.477 4.697 1.00 97.06 169 ASP A O 1
ATOM 1364 N N . ARG A 1 170 ? -13.048 16.331 2.796 1.00 97.38 170 ARG A N 1
ATOM 1365 C CA . ARG A 1 170 ? -14.132 15.392 3.107 1.00 97.38 170 ARG A CA 1
ATOM 1366 C C . ARG A 1 170 ? -13.792 14.499 4.295 1.00 97.38 170 ARG A C 1
ATOM 1368 O O . ARG A 1 170 ? -14.677 14.252 5.111 1.00 97.38 170 ARG A O 1
ATOM 1375 N N . HIS A 1 171 ? -12.557 14.009 4.376 1.00 97.81 171 HIS A N 1
ATOM 1376 C CA . HIS A 1 171 ? -12.098 13.145 5.461 1.00 97.81 171 HIS A CA 1
ATOM 1377 C C . HIS A 1 171 ? -12.143 13.859 6.820 1.00 97.81 171 HIS A C 1
ATOM 1379 O O . HIS A 1 171 ? -12.464 13.222 7.818 1.00 97.81 171 HIS A O 1
ATOM 1385 N N . GLU A 1 172 ? -11.896 15.171 6.862 1.00 95.88 172 GLU A N 1
ATOM 1386 C CA . GLU A 1 172 ? -11.997 15.973 8.088 1.00 95.88 172 GLU A CA 1
ATOM 1387 C C . GLU A 1 172 ? -13.435 16.047 8.631 1.00 95.88 172 GLU A C 1
ATOM 1389 O O . GLU A 1 172 ? -13.643 16.018 9.842 1.00 95.88 172 GLU A O 1
ATOM 1394 N N . VAL A 1 173 ? -14.437 16.094 7.746 1.00 95.25 173 VAL A N 1
ATOM 1395 C CA . VAL A 1 173 ? -15.855 16.189 8.138 1.00 95.25 173 VAL A CA 1
ATOM 1396 C C . VAL A 1 173 ? -16.485 14.812 8.362 1.00 95.25 173 VAL A C 1
ATOM 1398 O O . VAL A 1 173 ? -17.241 14.615 9.312 1.00 95.25 173 VAL A O 1
ATOM 1401 N N . ILE A 1 174 ? -16.218 13.855 7.469 1.00 95.31 174 ILE A N 1
ATOM 1402 C CA . ILE A 1 174 ? -16.751 12.488 7.515 1.00 95.31 174 ILE A CA 1
ATOM 1403 C C . ILE A 1 174 ? -15.593 11.522 7.238 1.00 95.31 174 ILE A C 1
ATOM 1405 O O . ILE A 1 174 ? -15.310 11.220 6.073 1.00 95.31 174 ILE A O 1
ATOM 1409 N N . PRO A 1 175 ? -14.936 10.994 8.286 1.00 96.69 175 PRO A N 1
ATOM 1410 C CA . PRO A 1 175 ? -13.722 10.214 8.109 1.00 96.69 175 PRO A CA 1
ATOM 1411 C C . PRO A 1 175 ? -13.934 8.944 7.292 1.00 96.69 175 PRO A C 1
ATOM 1413 O O . PRO A 1 175 ? -14.783 8.106 7.615 1.00 96.69 175 PRO A O 1
ATOM 1416 N N . PHE A 1 176 ? -13.132 8.785 6.244 1.00 98.50 176 PHE A N 1
ATOM 1417 C CA . PHE A 1 176 ? -12.904 7.496 5.592 1.00 98.50 176 PHE A CA 1
ATOM 1418 C C . PHE A 1 176 ? -12.056 6.599 6.500 1.00 98.50 176 PHE A C 1
ATOM 1420 O O . PHE A 1 176 ? -11.086 7.068 7.085 1.00 98.50 176 PHE A O 1
ATOM 1427 N N . HIS A 1 177 ? -12.381 5.312 6.582 1.00 98.62 177 HIS A N 1
ATOM 1428 C CA . HIS A 1 177 ? -11.570 4.345 7.335 1.00 98.62 177 HIS A CA 1
ATOM 1429 C C . HIS A 1 177 ? -10.515 3.677 6.451 1.00 98.62 177 HIS A C 1
ATOM 1431 O O . HIS A 1 177 ? -9.507 3.184 6.949 1.00 98.62 177 HIS A O 1
ATOM 1437 N N . VAL A 1 178 ? -10.753 3.640 5.136 1.00 98.56 178 VAL A N 1
ATOM 1438 C CA . VAL A 1 178 ? -9.854 3.002 4.174 1.00 98.56 178 VAL A CA 1
ATOM 1439 C C . VAL A 1 178 ? -9.980 3.629 2.785 1.00 98.56 178 VAL A C 1
ATOM 1441 O O . VAL A 1 178 ? -11.067 4.032 2.366 1.00 98.56 178 VAL A O 1
ATOM 1444 N N . MET A 1 179 ? -8.869 3.719 2.062 1.00 97.94 179 MET A N 1
ATOM 1445 C CA . MET A 1 179 ? -8.831 4.055 0.639 1.00 97.94 179 MET A CA 1
ATOM 1446 C C . MET A 1 179 ? -8.503 2.817 -0.192 1.00 97.94 179 MET A C 1
ATOM 1448 O O . MET A 1 179 ? -7.648 2.014 0.173 1.00 97.94 179 MET A O 1
ATOM 1452 N N . ILE A 1 180 ? -9.191 2.670 -1.315 1.00 97.88 180 ILE A N 1
ATOM 1453 C CA . ILE A 1 180 ? -9.051 1.558 -2.244 1.00 97.88 180 ILE A CA 1
ATOM 1454 C C . ILE A 1 180 ? -8.406 2.100 -3.515 1.00 97.88 180 ILE A C 1
ATOM 1456 O O . ILE A 1 180 ? -9.036 2.852 -4.260 1.00 97.88 180 ILE A O 1
ATOM 1460 N N . GLY A 1 181 ? -7.156 1.715 -3.752 1.00 95.56 181 GLY A N 1
ATOM 1461 C CA . GLY A 1 181 ? -6.447 1.983 -4.994 1.00 95.56 181 GLY A CA 1
ATOM 1462 C C . GLY A 1 181 ? -6.743 0.893 -6.021 1.00 95.56 181 GLY A C 1
ATOM 1463 O O . GLY A 1 181 ? -6.271 -0.233 -5.871 1.00 95.56 181 GLY A O 1
ATOM 1464 N N . GLY A 1 182 ? -7.486 1.233 -7.071 1.00 91.50 182 GLY A N 1
ATOM 1465 C CA . GLY A 1 182 ? -7.918 0.303 -8.121 1.00 91.50 182 GLY A CA 1
ATOM 1466 C C . GLY A 1 182 ? -6.883 -0.023 -9.199 1.00 91.50 182 GLY A C 1
ATOM 1467 O O . GLY A 1 182 ? -7.185 -0.797 -10.097 1.00 91.50 182 GLY A O 1
ATOM 1468 N N . GLY A 1 183 ? -5.691 0.562 -9.122 1.00 87.12 183 GLY A N 1
ATOM 1469 C CA . GLY A 1 183 ? -4.688 0.535 -10.182 1.00 87.12 183 GLY A CA 1
ATOM 1470 C C . GLY A 1 183 ? -4.085 1.921 -10.358 1.00 87.12 183 GLY A C 1
ATOM 1471 O O . GLY A 1 183 ? -4.688 2.918 -9.949 1.00 87.12 183 GLY A O 1
ATOM 1472 N N . ASP A 1 184 ? -2.888 1.990 -10.934 1.00 87.38 184 ASP A N 1
ATOM 1473 C CA . ASP A 1 184 ? -2.272 3.252 -11.347 1.00 87.38 184 ASP A CA 1
ATOM 1474 C C . ASP A 1 184 ? -2.204 4.335 -10.266 1.00 87.38 184 ASP A C 1
ATOM 1476 O O . ASP A 1 184 ? -2.502 5.511 -10.486 1.00 87.38 184 ASP A O 1
ATOM 1480 N N . GLN A 1 185 ? -1.781 3.961 -9.057 1.00 90.75 185 GLN A N 1
ATOM 1481 C CA . GLN A 1 185 ? -1.559 4.941 -7.987 1.00 90.75 185 GLN A CA 1
ATOM 1482 C C . GLN A 1 185 ? -0.464 5.960 -8.362 1.00 90.75 185 GLN A C 1
ATOM 1484 O O . GLN A 1 185 ? -0.432 7.064 -7.817 1.00 90.75 185 GLN A O 1
ATOM 1489 N N . LEU A 1 186 ? 0.418 5.579 -9.289 1.00 90.00 186 LEU A N 1
ATOM 1490 C CA . LEU A 1 186 ? 1.408 6.408 -9.968 1.00 90.00 186 LEU A CA 1
ATOM 1491 C C . LEU A 1 186 ? 1.711 5.802 -11.343 1.00 90.00 186 LEU A C 1
ATOM 1493 O O . LEU A 1 186 ? 1.499 4.609 -11.552 1.00 90.00 186 LEU A O 1
ATOM 1497 N N . TYR A 1 187 ? 2.296 6.606 -12.230 1.00 87.50 187 TYR A N 1
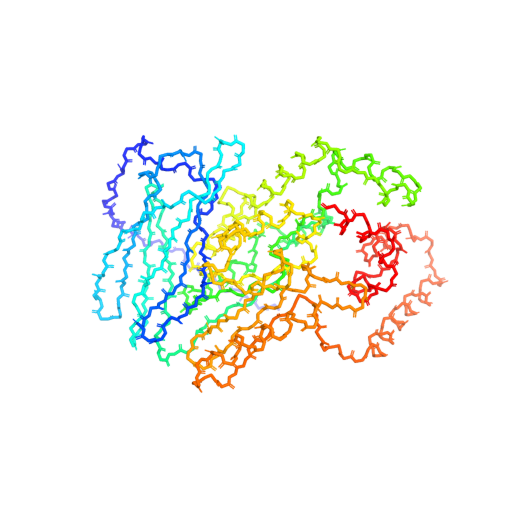ATOM 1498 C CA . TYR A 1 187 ? 2.761 6.171 -13.548 1.00 87.50 187 TYR A CA 1
ATOM 1499 C C . TYR A 1 187 ? 4.278 5.988 -13.588 1.00 87.50 187 TYR A C 1
ATOM 1501 O O . TYR A 1 187 ? 5.036 6.812 -13.060 1.00 87.50 187 TYR A O 1
ATOM 1509 N N . GLN A 1 188 ? 4.725 4.904 -14.226 1.00 85.12 188 GLN A N 1
ATOM 1510 C CA . GLN A 1 188 ? 6.142 4.581 -14.423 1.00 85.12 188 GLN A CA 1
ATOM 1511 C C . GLN A 1 188 ? 6.608 4.823 -15.867 1.00 85.12 188 GLN A C 1
ATOM 1513 O O . GLN A 1 188 ? 7.772 4.595 -16.181 1.00 85.12 188 GLN A O 1
ATOM 1518 N N . ASP A 1 189 ? 5.746 5.335 -16.741 1.00 81.06 189 ASP A N 1
ATOM 1519 C CA . ASP A 1 189 ? 5.972 5.469 -18.186 1.00 81.06 189 ASP A CA 1
ATOM 1520 C C . ASP A 1 189 ? 7.194 6.321 -18.526 1.00 81.06 189 ASP A C 1
ATOM 1522 O O . ASP A 1 189 ? 7.958 5.997 -19.435 1.00 81.06 189 ASP A O 1
ATOM 1526 N N . ALA A 1 190 ? 7.478 7.346 -17.714 1.00 84.94 190 ALA A N 1
ATOM 1527 C CA . ALA A 1 190 ? 8.638 8.224 -17.887 1.00 84.94 190 ALA A CA 1
ATOM 1528 C C . ALA A 1 190 ? 9.996 7.485 -17.860 1.00 84.94 190 ALA A C 1
ATOM 1530 O O . ALA A 1 190 ? 11.024 8.042 -18.262 1.00 84.94 190 ALA A O 1
ATOM 1531 N N . LEU A 1 191 ? 10.013 6.230 -17.409 1.00 85.88 191 LEU A N 1
ATOM 1532 C CA . LEU A 1 191 ? 11.139 5.306 -17.478 1.00 85.88 191 LEU A CA 1
ATOM 1533 C C . LEU A 1 191 ? 11.664 5.129 -18.907 1.00 85.88 191 LEU A C 1
ATOM 1535 O O . LEU A 1 191 ? 12.877 5.140 -19.114 1.00 85.88 191 LEU A O 1
ATOM 1539 N N . ILE A 1 192 ? 10.776 5.033 -19.906 1.00 82.81 192 ILE A N 1
ATOM 1540 C CA . ILE A 1 192 ? 11.157 4.792 -21.314 1.00 82.81 192 ILE A CA 1
ATOM 1541 C C . ILE A 1 192 ? 11.993 5.937 -21.904 1.00 82.81 192 ILE A C 1
ATOM 1543 O O . ILE A 1 192 ? 12.712 5.775 -22.899 1.00 82.81 192 ILE A O 1
ATOM 1547 N N . HIS A 1 193 ? 11.906 7.116 -21.288 1.00 86.12 193 HIS A N 1
ATOM 1548 C CA . HIS A 1 193 ? 12.626 8.312 -21.698 1.00 86.12 193 HIS A CA 1
ATOM 1549 C C . HIS A 1 193 ? 14.009 8.433 -21.053 1.00 86.12 193 HIS A C 1
ATOM 1551 O O . HIS A 1 193 ? 14.778 9.306 -21.452 1.00 86.12 193 HIS A O 1
ATOM 1557 N N . LYS A 1 194 ? 14.367 7.553 -20.110 1.00 89.44 194 LYS A N 1
ATOM 1558 C CA . LYS A 1 194 ? 15.676 7.575 -19.446 1.00 89.44 194 LYS A CA 1
ATOM 1559 C C . LYS A 1 194 ? 16.802 7.094 -20.358 1.00 89.44 194 LYS A C 1
ATOM 1561 O O . LYS A 1 194 ? 16.600 6.296 -21.272 1.00 89.44 194 LYS A O 1
ATOM 1566 N N . ASP A 1 195 ? 18.015 7.569 -20.089 1.00 90.88 195 ASP A N 1
ATOM 1567 C CA . ASP A 1 195 ? 19.178 7.310 -20.944 1.00 90.88 195 ASP A CA 1
ATOM 1568 C C . ASP A 1 195 ? 19.538 5.827 -21.028 1.00 90.88 195 ASP A C 1
ATOM 1570 O O . ASP A 1 195 ? 19.875 5.333 -22.104 1.00 90.88 195 ASP A O 1
ATOM 1574 N N . PHE A 1 196 ? 19.380 5.081 -19.932 1.00 89.00 196 PHE A N 1
ATOM 1575 C CA . PHE A 1 196 ? 19.613 3.635 -19.926 1.00 89.00 196 PHE A CA 1
ATOM 1576 C C . PHE A 1 196 ? 18.610 2.854 -20.795 1.00 89.00 196 PHE A C 1
ATOM 1578 O O . PHE A 1 196 ? 18.902 1.725 -21.184 1.00 89.00 196 PHE A O 1
ATOM 1585 N N . MET A 1 197 ? 17.472 3.457 -21.165 1.00 88.00 197 MET A N 1
ATOM 1586 C CA . MET A 1 197 ? 16.507 2.887 -22.113 1.00 88.00 197 MET A CA 1
ATOM 1587 C C . MET A 1 197 ? 16.841 3.183 -23.573 1.00 88.00 197 MET A C 1
ATOM 1589 O O . MET A 1 197 ? 16.270 2.557 -24.467 1.00 88.00 197 MET A O 1
ATOM 1593 N N . LYS A 1 198 ? 17.781 4.095 -23.848 1.00 88.94 198 LYS A N 1
ATOM 1594 C CA . LYS A 1 198 ? 18.156 4.487 -25.212 1.00 88.94 198 LYS A CA 1
ATOM 1595 C C . LYS A 1 198 ? 18.544 3.298 -26.104 1.00 88.94 198 LYS A C 1
ATOM 1597 O O . LYS A 1 198 ? 18.013 3.234 -27.209 1.00 88.94 198 LYS A O 1
ATOM 1602 N N . PRO A 1 199 ? 19.376 2.326 -25.669 1.00 87.69 199 PRO A N 1
ATOM 1603 C CA . PRO A 1 199 ? 19.728 1.185 -26.518 1.00 87.69 199 PRO A CA 1
ATOM 1604 C C . PRO A 1 199 ? 18.510 0.356 -26.940 1.00 87.69 199 PRO A C 1
ATOM 1606 O O . PRO A 1 199 ? 18.431 -0.096 -28.078 1.00 87.69 199 PRO A O 1
ATOM 1609 N N . TRP A 1 200 ? 17.543 0.183 -26.035 1.00 86.31 200 TRP A N 1
ATOM 1610 C CA . TRP A 1 200 ? 16.307 -0.539 -26.323 1.00 86.31 200 TRP A CA 1
ATOM 1611 C C . TRP A 1 200 ? 15.374 0.272 -27.233 1.00 86.31 200 TRP A C 1
ATOM 1613 O O . TRP A 1 200 ? 14.858 -0.249 -28.221 1.00 86.31 200 TRP A O 1
ATOM 1623 N N . ARG A 1 201 ? 15.199 1.566 -26.944 1.00 87.12 201 ARG A N 1
ATOM 1624 C CA . ARG A 1 201 ? 14.338 2.481 -27.709 1.00 87.12 201 ARG A CA 1
ATOM 1625 C C . ARG A 1 201 ? 14.822 2.671 -29.148 1.00 87.12 201 ARG A C 1
ATOM 1627 O O . ARG A 1 201 ? 14.009 2.694 -30.072 1.00 87.12 201 ARG A O 1
ATOM 1634 N N . ASP A 1 202 ? 16.134 2.784 -29.335 1.00 90.0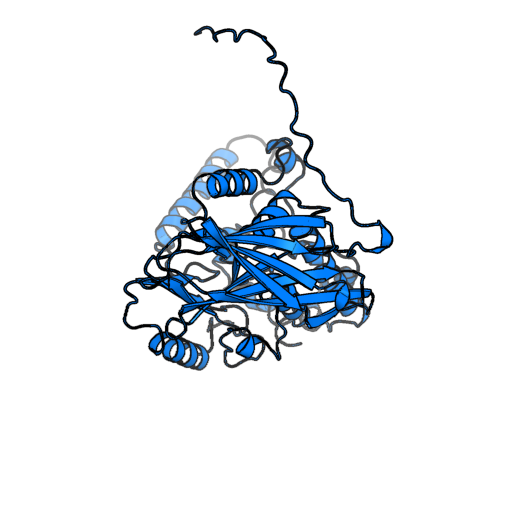6 202 ASP A N 1
ATOM 1635 C CA . ASP A 1 202 ? 16.747 3.098 -30.625 1.00 90.06 202 ASP A CA 1
ATOM 1636 C C . ASP A 1 202 ? 16.952 1.837 -31.505 1.00 90.06 202 ASP A C 1
ATOM 1638 O O . ASP A 1 202 ? 17.232 1.959 -32.701 1.00 90.06 202 ASP A O 1
ATOM 1642 N N . GLU A 1 203 ? 16.773 0.620 -30.965 1.00 89.50 203 GLU A N 1
ATOM 1643 C CA . GLU A 1 203 ? 16.882 -0.641 -31.720 1.00 89.50 203 GLU A CA 1
ATOM 1644 C C . GLU A 1 203 ? 15.733 -0.779 -32.725 1.00 89.50 203 GLU A C 1
ATOM 1646 O O . GLU A 1 203 ? 14.603 -1.101 -32.366 1.00 89.50 203 GLU A O 1
ATOM 1651 N N . LYS A 1 204 ? 16.003 -0.546 -34.010 1.00 90.38 204 LYS A N 1
ATOM 1652 C CA . LYS A 1 204 ? 14.985 -0.512 -35.075 1.00 90.38 204 LYS A CA 1
ATOM 1653 C C . LYS A 1 204 ? 14.400 -1.879 -35.426 1.00 90.38 204 LYS A C 1
ATOM 1655 O O . LYS A 1 204 ? 13.310 -1.928 -35.988 1.00 90.38 204 LYS A O 1
ATOM 1660 N N . ASN A 1 205 ? 15.101 -2.978 -35.149 1.00 87.12 205 ASN A N 1
ATOM 1661 C CA . ASN A 1 205 ? 14.619 -4.323 -35.438 1.00 87.12 205 ASN A CA 1
ATOM 1662 C C . ASN A 1 205 ? 13.735 -4.826 -34.282 1.00 87.12 205 ASN A C 1
ATOM 1664 O O . ASN A 1 205 ? 14.262 -5.105 -33.204 1.00 87.12 205 ASN A O 1
ATOM 1668 N N . PRO A 1 206 ? 12.423 -5.048 -34.495 1.00 81.94 206 PRO A N 1
ATOM 1669 C CA . PRO A 1 206 ? 11.524 -5.467 -33.422 1.00 81.94 206 PRO A CA 1
ATOM 1670 C C . PRO A 1 206 ? 11.943 -6.782 -32.762 1.00 81.94 206 PRO A C 1
ATOM 1672 O O . PRO A 1 206 ? 11.866 -6.904 -31.548 1.00 81.94 206 PRO A O 1
ATOM 1675 N N . ARG A 1 207 ? 12.451 -7.757 -33.532 1.00 83.88 207 ARG A N 1
ATOM 1676 C CA . ARG A 1 207 ? 12.901 -9.044 -32.976 1.00 83.88 207 ARG A CA 1
ATOM 1677 C C . ARG A 1 207 ? 14.124 -8.878 -32.082 1.00 83.88 207 ARG A C 1
ATOM 1679 O O . ARG A 1 207 ? 14.194 -9.528 -31.049 1.00 83.88 207 ARG A O 1
ATOM 1686 N N . LYS A 1 208 ? 15.066 -8.009 -32.463 1.00 81.56 208 LYS A N 1
ATOM 1687 C CA . LYS A 1 208 ? 16.228 -7.694 -31.619 1.00 81.56 208 LYS A CA 1
ATOM 1688 C C . LYS A 1 208 ? 15.810 -6.916 -30.383 1.00 81.56 208 LYS A C 1
ATOM 1690 O O . LYS A 1 208 ? 16.225 -7.279 -29.296 1.00 81.56 208 LYS A O 1
ATOM 1695 N N . ARG A 1 209 ? 14.922 -5.931 -30.539 1.00 80.81 209 ARG A N 1
ATOM 1696 C CA . ARG A 1 209 ? 14.360 -5.160 -29.427 1.00 80.81 209 ARG A CA 1
ATOM 1697 C C . ARG A 1 209 ? 13.701 -6.070 -28.393 1.00 80.81 209 ARG A C 1
ATOM 1699 O O . ARG A 1 209 ? 13.949 -5.897 -27.211 1.00 80.81 209 ARG A O 1
ATOM 1706 N N . ILE A 1 210 ? 12.932 -7.064 -28.849 1.00 72.94 210 ILE A N 1
ATOM 1707 C CA . ILE A 1 210 ? 12.270 -8.060 -27.992 1.00 72.94 210 ILE A CA 1
ATOM 1708 C C . ILE A 1 210 ? 13.254 -9.050 -27.353 1.00 72.94 210 ILE A C 1
ATOM 1710 O O . ILE A 1 210 ? 12.996 -9.563 -26.271 1.00 72.94 210 ILE A O 1
ATOM 1714 N N . ALA A 1 211 ? 14.367 -9.340 -28.020 1.00 78.81 211 ALA A N 1
ATOM 1715 C CA . ALA A 1 211 ? 15.379 -10.272 -27.532 1.00 78.81 211 ALA A CA 1
ATOM 1716 C C . ALA A 1 211 ? 16.491 -9.597 -26.712 1.00 78.81 211 ALA A C 1
ATOM 1718 O O . ALA A 1 211 ? 17.400 -10.287 -26.248 1.00 78.81 211 ALA A O 1
ATOM 1719 N N . THR A 1 212 ? 16.471 -8.267 -26.573 1.00 79.31 212 THR A N 1
ATOM 1720 C CA . THR A 1 212 ? 17.491 -7.539 -25.816 1.00 79.31 212 THR A CA 1
ATOM 1721 C C . THR A 1 212 ? 17.498 -8.052 -24.363 1.00 79.31 212 THR A C 1
ATOM 1723 O O . THR A 1 212 ? 16.469 -8.370 -23.776 1.00 79.31 212 THR A O 1
ATOM 1726 N N . GLN A 1 213 ? 18.678 -8.187 -23.769 1.00 80.12 213 GLN A N 1
ATOM 1727 C CA . GLN A 1 213 ? 18.793 -8.543 -22.357 1.00 80.12 213 GLN A CA 1
ATOM 1728 C C . GLN A 1 213 ? 19.012 -7.281 -21.533 1.00 80.12 213 GLN A C 1
ATOM 1730 O O . GLN A 1 213 ? 19.687 -6.347 -21.975 1.00 80.12 213 GLN A O 1
ATOM 1735 N N . LEU A 1 214 ? 18.463 -7.258 -20.321 1.00 76.00 214 LEU A N 1
ATOM 1736 C CA . LEU A 1 214 ? 18.715 -6.186 -19.363 1.00 76.00 214 LEU A CA 1
ATOM 1737 C C . LEU A 1 214 ? 20.185 -6.193 -18.953 1.00 76.00 214 LEU A C 1
ATOM 1739 O O . LEU A 1 214 ? 20.604 -7.046 -18.164 1.00 76.00 214 LEU A O 1
ATOM 1743 N N . SER A 1 215 ? 20.948 -5.227 -19.462 1.00 84.44 215 SER A N 1
ATOM 1744 C CA . SER A 1 215 ? 22.313 -4.975 -19.006 1.00 84.44 215 SER A CA 1
ATOM 1745 C C . SER A 1 215 ? 22.316 -4.570 -17.530 1.00 84.44 215 SER A C 1
ATOM 1747 O O . SER A 1 215 ? 21.337 -4.019 -17.025 1.00 84.44 215 SER A O 1
ATOM 1749 N N . GLN A 1 216 ? 23.424 -4.816 -16.831 1.00 86.38 216 GLN A N 1
ATOM 1750 C CA . GLN A 1 216 ? 23.559 -4.428 -15.425 1.00 86.38 216 GLN A CA 1
ATOM 1751 C C . GLN A 1 216 ? 23.300 -2.920 -15.190 1.00 86.38 216 GLN A C 1
ATOM 1753 O O . GLN A 1 216 ? 22.481 -2.609 -14.326 1.00 86.38 216 GLN A O 1
ATOM 1758 N N . PRO A 1 217 ? 23.842 -1.986 -16.003 1.00 86.62 217 PRO A N 1
ATOM 1759 C CA . PRO A 1 217 ? 23.520 -0.562 -15.863 1.00 86.62 217 PRO A CA 1
ATOM 1760 C C . PRO A 1 217 ? 22.040 -0.239 -16.091 1.00 86.62 217 PRO A C 1
ATOM 1762 O O . PRO A 1 217 ? 21.497 0.655 -15.450 1.00 86.62 217 PRO A O 1
ATOM 1765 N N . ALA A 1 218 ? 21.365 -0.964 -16.994 1.00 84.88 218 ALA A N 1
ATOM 1766 C CA . ALA A 1 218 ? 19.931 -0.791 -17.177 1.00 84.88 218 ALA A CA 1
ATOM 1767 C C . ALA A 1 218 ? 19.180 -1.221 -15.915 1.00 84.88 218 ALA A C 1
ATOM 1769 O O . ALA A 1 218 ? 18.357 -0.454 -15.432 1.00 84.88 218 ALA A O 1
ATOM 1770 N N . ARG A 1 219 ? 19.501 -2.390 -15.340 1.00 85.94 219 ARG A N 1
ATOM 1771 C CA . ARG A 1 219 ? 18.889 -2.884 -14.089 1.00 85.94 219 ARG A CA 1
ATOM 1772 C C . ARG A 1 219 ? 19.032 -1.881 -12.946 1.00 85.94 219 ARG A C 1
ATOM 1774 O O . ARG A 1 219 ? 18.046 -1.595 -12.277 1.00 85.94 219 ARG A O 1
ATOM 1781 N N . GLU A 1 220 ? 20.224 -1.320 -12.769 1.00 89.50 220 GLU A N 1
ATOM 1782 C CA . GLU A 1 220 ? 20.491 -0.285 -11.762 1.00 89.50 220 GLU A CA 1
ATOM 1783 C C . GLU A 1 220 ? 19.681 0.989 -12.027 1.00 89.50 220 GLU A C 1
ATOM 1785 O O . GLU A 1 220 ? 19.078 1.537 -11.105 1.00 89.50 220 GLU A O 1
ATOM 1790 N N . GLY A 1 221 ? 19.606 1.418 -13.291 1.00 90.94 221 GLY A N 1
ATOM 1791 C CA . GLY A 1 221 ? 18.783 2.549 -13.711 1.00 90.94 221 GLY A CA 1
ATOM 1792 C C . GLY A 1 221 ? 17.285 2.328 -13.476 1.00 90.94 221 GLY A C 1
ATOM 1793 O O . GLY A 1 221 ? 16.595 3.251 -13.042 1.00 90.94 221 GLY A O 1
ATOM 1794 N N . PHE A 1 222 ? 16.784 1.109 -13.700 1.00 88.44 222 PHE A N 1
ATOM 1795 C CA . PHE A 1 222 ? 15.410 0.725 -13.371 1.00 88.44 222 PHE A CA 1
ATOM 1796 C C . PHE A 1 222 ? 15.149 0.852 -11.875 1.00 88.44 222 PHE A C 1
ATOM 1798 O O . PHE A 1 222 ? 14.192 1.514 -11.486 1.00 88.44 222 PHE A O 1
ATOM 1805 N N . GLU A 1 223 ? 15.986 0.238 -11.035 1.00 90.88 223 GLU A N 1
ATOM 1806 C CA . GLU A 1 223 ? 15.784 0.281 -9.584 1.00 90.88 223 GLU A CA 1
ATOM 1807 C C . GLU A 1 223 ? 15.822 1.708 -9.040 1.00 90.88 223 GLU A C 1
ATOM 1809 O O . GLU A 1 223 ? 14.955 2.092 -8.258 1.00 90.88 223 GLU A O 1
ATOM 1814 N N . GLU A 1 224 ? 16.785 2.509 -9.496 1.00 93.50 224 GLU A N 1
ATOM 1815 C CA . GLU A 1 224 ? 16.903 3.912 -9.110 1.00 93.50 224 GLU A CA 1
ATOM 1816 C C . GLU A 1 224 ? 15.697 4.734 -9.557 1.00 93.50 224 GLU A C 1
ATOM 1818 O O . GLU A 1 224 ? 15.168 5.530 -8.779 1.00 93.50 224 GLU A O 1
ATOM 1823 N N . PHE A 1 225 ? 15.223 4.520 -10.786 1.00 93.19 225 PHE A N 1
ATOM 1824 C CA . PHE A 1 225 ? 14.021 5.182 -11.267 1.00 93.19 225 PHE A CA 1
ATOM 1825 C C . PHE A 1 225 ? 12.806 4.821 -10.416 1.00 93.19 225 PHE A C 1
ATOM 1827 O O . PHE A 1 225 ? 12.125 5.732 -9.949 1.00 93.19 225 PHE A O 1
ATOM 1834 N N . TYR A 1 226 ? 12.547 3.527 -10.201 1.00 92.00 226 TYR A N 1
ATOM 1835 C CA . TYR A 1 226 ? 11.393 3.069 -9.432 1.00 92.00 226 TYR A CA 1
ATOM 1836 C C . TYR A 1 226 ? 11.432 3.626 -8.013 1.00 92.00 226 TYR A C 1
ATOM 1838 O O . TYR A 1 226 ? 10.467 4.266 -7.597 1.00 92.00 226 TYR A O 1
ATOM 1846 N N . PHE A 1 227 ? 12.554 3.457 -7.307 1.00 94.94 227 PHE A N 1
ATOM 1847 C CA . PHE A 1 227 ? 12.730 3.967 -5.951 1.00 94.94 227 PHE A CA 1
ATOM 1848 C C . PHE A 1 227 ? 12.394 5.459 -5.866 1.00 94.94 227 PHE A C 1
ATOM 1850 O O . PHE A 1 227 ? 11.475 5.845 -5.145 1.00 94.94 227 PHE A O 1
ATOM 1857 N N . TRP A 1 228 ? 13.065 6.299 -6.660 1.00 95.50 228 TRP A N 1
ATOM 1858 C CA . TRP A 1 228 ? 12.842 7.743 -6.605 1.00 95.50 228 TRP A CA 1
ATOM 1859 C C . TRP A 1 228 ? 11.462 8.158 -7.103 1.00 95.50 228 TRP A C 1
ATOM 1861 O O . TRP A 1 228 ? 10.930 9.162 -6.640 1.00 95.50 228 TRP A O 1
ATOM 1871 N N . ASN A 1 229 ? 10.857 7.416 -8.032 1.00 93.75 229 ASN A N 1
ATOM 1872 C CA . ASN A 1 229 ? 9.503 7.721 -8.469 1.00 93.75 229 ASN A CA 1
ATOM 1873 C C . ASN A 1 229 ? 8.482 7.469 -7.351 1.00 93.75 229 ASN A C 1
ATOM 1875 O O . ASN A 1 229 ? 7.590 8.292 -7.160 1.00 93.75 229 ASN A O 1
ATOM 1879 N N . TYR A 1 230 ? 8.647 6.405 -6.562 1.00 95.00 230 TYR A N 1
ATOM 1880 C CA . TYR A 1 230 ? 7.842 6.185 -5.359 1.00 95.00 230 TYR A CA 1
ATOM 1881 C C . TYR A 1 230 ? 8.080 7.272 -4.300 1.00 95.00 230 TYR A C 1
ATOM 1883 O O . TYR A 1 230 ? 7.109 7.817 -3.778 1.00 95.00 230 TYR A O 1
ATOM 1891 N N . ILE A 1 231 ? 9.341 7.644 -4.031 1.00 96.31 231 ILE A N 1
ATOM 1892 C CA . ILE A 1 231 ? 9.668 8.736 -3.095 1.00 96.31 231 ILE A CA 1
ATOM 1893 C C . ILE A 1 231 ? 8.988 10.045 -3.516 1.00 96.31 231 ILE A C 1
ATOM 1895 O O . ILE A 1 231 ? 8.332 10.667 -2.691 1.00 96.31 231 ILE A O 1
ATOM 1899 N N . 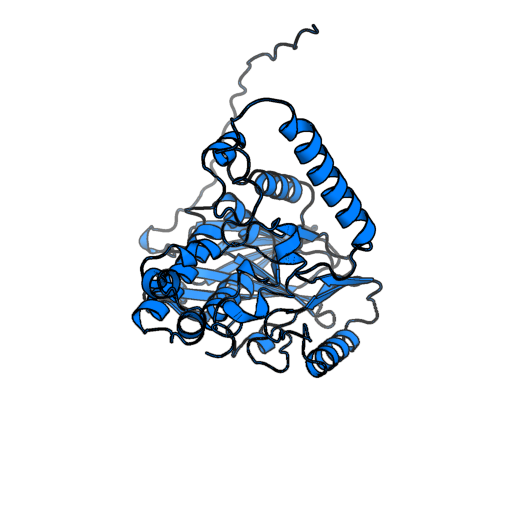ARG A 1 232 ? 9.050 10.434 -4.795 1.00 94.62 232 ARG A N 1
ATOM 1900 C CA . ARG A 1 232 ? 8.407 11.671 -5.270 1.00 94.62 232 ARG A CA 1
ATOM 1901 C C . ARG A 1 232 ? 6.880 11.644 -5.161 1.00 94.62 232 ARG A C 1
ATOM 1903 O O . ARG A 1 232 ? 6.262 12.662 -4.881 1.00 94.62 232 ARG A O 1
ATOM 1910 N N . ASN A 1 233 ? 6.248 10.498 -5.418 1.00 93.75 233 ASN A N 1
ATOM 1911 C CA . ASN A 1 233 ? 4.783 10.417 -5.428 1.00 93.75 233 ASN A CA 1
ATOM 1912 C C . ASN A 1 233 ? 4.173 10.316 -4.023 1.00 93.75 233 ASN A C 1
ATOM 1914 O O . ASN A 1 233 ? 3.062 10.804 -3.825 1.00 93.75 233 ASN A O 1
ATOM 1918 N N . PHE A 1 234 ? 4.886 9.713 -3.066 1.00 95.19 234 PHE A N 1
ATOM 1919 C CA . PHE A 1 234 ? 4.383 9.456 -1.710 1.00 95.19 234 PHE A CA 1
ATOM 1920 C C . PHE A 1 234 ? 5.143 10.201 -0.600 1.00 95.19 234 PHE A C 1
ATOM 1922 O O . PHE A 1 234 ? 4.767 10.126 0.570 1.00 95.19 234 PHE A O 1
ATOM 1929 N N . GLY A 1 235 ? 6.213 10.914 -0.943 1.00 94.31 235 GLY A N 1
ATOM 1930 C CA . GLY A 1 235 ? 7.016 11.711 -0.025 1.00 94.31 235 GLY A CA 1
ATOM 1931 C C . GLY A 1 235 ? 6.464 13.122 0.166 1.00 94.31 235 GLY A C 1
ATOM 1932 O O . GLY A 1 235 ? 5.899 13.733 -0.741 1.00 94.31 235 GLY A O 1
ATOM 1933 N N . PHE A 1 236 ? 6.667 13.664 1.368 1.00 93.50 236 PHE A N 1
ATOM 1934 C CA . PHE A 1 236 ? 6.210 15.011 1.724 1.00 93.50 236 PHE A CA 1
ATOM 1935 C C . PHE A 1 236 ? 6.967 16.140 1.014 1.00 93.50 236 PHE A C 1
ATOM 1937 O O . PHE A 1 236 ? 6.465 17.261 1.005 1.00 93.50 236 PHE A O 1
ATOM 1944 N N . GLU A 1 237 ? 8.160 15.873 0.479 1.00 92.50 237 GLU A N 1
ATOM 1945 C CA . GLU A 1 237 ? 8.979 16.875 -0.210 1.00 92.50 237 GLU A CA 1
ATOM 1946 C C . GLU A 1 237 ? 8.353 17.289 -1.549 1.00 92.50 237 GLU A C 1
ATOM 1948 O O . GLU A 1 237 ? 8.134 18.476 -1.780 1.00 92.50 237 GLU A O 1
ATOM 1953 N N . ASP A 1 238 ? 7.984 16.317 -2.386 1.00 90.88 238 ASP A N 1
ATOM 1954 C CA . ASP A 1 238 ? 7.462 16.576 -3.731 1.00 90.88 238 ASP A CA 1
ATOM 1955 C C . ASP A 1 238 ? 5.929 16.549 -3.815 1.00 90.88 238 ASP A C 1
ATOM 1957 O O . ASP A 1 238 ? 5.343 17.255 -4.638 1.00 90.88 238 ASP A O 1
ATOM 1961 N N . ASN A 1 239 ? 5.257 15.745 -2.982 1.00 92.06 239 ASN A N 1
ATOM 1962 C CA . ASN A 1 239 ? 3.805 15.573 -3.047 1.00 92.06 239 ASN A CA 1
ATOM 1963 C C . ASN A 1 239 ? 3.134 15.584 -1.658 1.00 92.06 239 ASN A C 1
ATOM 1965 O O . ASN A 1 239 ? 2.536 14.591 -1.232 1.00 92.06 239 ASN A O 1
ATOM 1969 N N . PRO A 1 240 ? 3.194 16.716 -0.926 1.00 94.06 240 PRO A N 1
ATOM 1970 C CA . PRO A 1 240 ? 2.755 16.797 0.469 1.00 94.06 240 PRO A CA 1
ATOM 1971 C C . PRO A 1 240 ? 1.271 16.482 0.687 1.00 94.06 240 PRO A C 1
ATOM 1973 O O . PRO A 1 240 ? 0.907 16.001 1.758 1.00 94.06 240 PRO A O 1
ATOM 1976 N N . ILE A 1 241 ? 0.411 16.745 -0.301 1.00 95.44 241 ILE A N 1
ATOM 1977 C CA . ILE A 1 241 ? -1.041 16.532 -0.190 1.00 95.44 241 ILE A CA 1
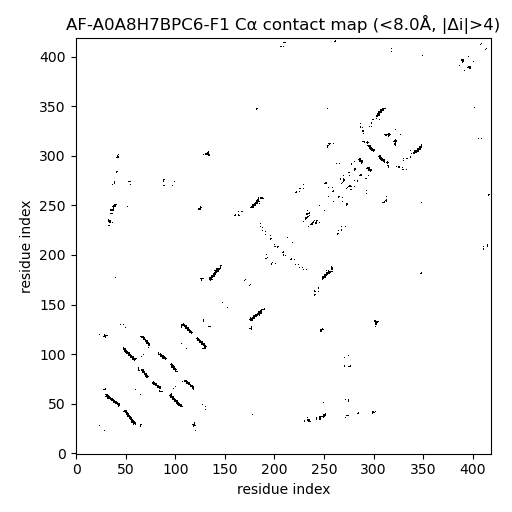ATOM 1978 C C . ILE A 1 241 ? -1.357 15.034 -0.269 1.00 95.44 241 ILE A C 1
ATOM 1980 O O . ILE A 1 241 ? -2.050 14.509 0.602 1.00 95.44 241 ILE A O 1
ATOM 1984 N N . VAL A 1 242 ? -0.789 14.327 -1.253 1.00 95.69 242 VAL A N 1
ATOM 1985 C CA . VAL A 1 242 ? -0.935 12.867 -1.361 1.00 95.69 242 VAL A CA 1
ATOM 1986 C C . VAL A 1 242 ? -0.254 12.178 -0.182 1.00 95.69 242 VAL A C 1
ATOM 1988 O O . VAL A 1 242 ? -0.865 11.322 0.452 1.00 95.69 242 VAL A O 1
ATOM 1991 N N . ALA A 1 243 ? 0.958 12.599 0.190 1.00 96.38 243 ALA A N 1
ATOM 1992 C CA . ALA A 1 243 ? 1.658 12.060 1.355 1.00 96.38 243 ALA A CA 1
ATOM 1993 C C . ALA A 1 243 ? 0.824 12.199 2.642 1.00 96.38 243 ALA A C 1
ATOM 1995 O O . ALA A 1 243 ? 0.714 11.247 3.413 1.00 96.38 243 ALA A O 1
ATOM 1996 N N . LYS A 1 244 ? 0.157 13.347 2.848 1.00 97.25 244 LYS A N 1
ATOM 1997 C CA . LYS A 1 244 ? -0.773 13.545 3.971 1.00 97.25 244 LYS A CA 1
ATOM 1998 C C . LYS A 1 244 ? -1.960 12.580 3.910 1.00 97.25 244 LYS A C 1
ATOM 2000 O O . LYS A 1 244 ? -2.314 12.024 4.942 1.00 97.25 244 LYS A O 1
ATOM 2005 N N . ALA A 1 245 ? -2.550 12.351 2.737 1.00 98.06 245 ALA A N 1
ATOM 2006 C CA . ALA A 1 245 ? -3.664 11.411 2.592 1.00 98.06 245 ALA A CA 1
ATOM 2007 C C . ALA A 1 245 ? -3.262 9.976 2.978 1.00 98.06 245 ALA A C 1
ATOM 2009 O O . ALA A 1 245 ? -3.947 9.353 3.786 1.00 98.06 245 ALA A O 1
ATOM 2010 N N . PHE A 1 246 ? -2.116 9.488 2.496 1.00 98.06 246 PHE A N 1
ATOM 2011 C CA . PHE A 1 246 ? -1.593 8.158 2.849 1.00 98.06 246 PHE A CA 1
ATOM 2012 C C . PHE A 1 246 ? -1.132 8.047 4.310 1.00 98.06 246 PHE A C 1
ATOM 2014 O O . PHE A 1 246 ? -1.110 6.947 4.860 1.00 98.06 246 PHE A O 1
ATOM 2021 N N . ALA A 1 247 ? -0.805 9.170 4.952 1.00 97.69 247 ALA A N 1
ATOM 2022 C CA . ALA A 1 247 ? -0.525 9.253 6.384 1.00 97.69 247 ALA A CA 1
ATOM 2023 C C . ALA A 1 247 ? -1.793 9.407 7.251 1.00 97.69 247 ALA A C 1
ATOM 2025 O O . ALA A 1 247 ? -1.707 9.456 8.471 1.00 97.69 247 ALA A O 1
ATOM 2026 N N . SER A 1 248 ? -2.984 9.564 6.675 1.00 98.19 248 SER A N 1
ATOM 2027 C CA . SER A 1 248 ? -4.221 9.783 7.454 1.00 98.19 248 SER A CA 1
ATOM 2028 C C . SER A 1 248 ? -5.328 8.784 7.134 1.00 98.19 248 SER A C 1
ATOM 2030 O O . SER A 1 248 ? -6.271 8.633 7.904 1.00 98.19 248 SER A O 1
ATOM 2032 N N . ILE A 1 249 ? -5.214 8.061 6.021 1.00 98.62 249 ILE A N 1
ATOM 2033 C CA . ILE A 1 249 ? -6.208 7.091 5.575 1.00 98.62 249 ILE A CA 1
ATOM 2034 C C . ILE A 1 249 ? -5.473 5.804 5.168 1.00 98.62 249 ILE A C 1
ATOM 2036 O O . ILE A 1 249 ? -4.746 5.811 4.173 1.00 98.62 249 ILE A O 1
ATOM 2040 N N . PRO A 1 250 ? -5.652 4.688 5.900 1.00 98.62 250 PRO A N 1
ATOM 2041 C CA . PRO A 1 250 ? -5.102 3.391 5.520 1.00 98.62 250 PRO A CA 1
ATOM 2042 C C . PRO A 1 250 ? -5.506 2.979 4.105 1.00 98.62 250 PRO A C 1
ATOM 2044 O O . PRO A 1 250 ? -6.665 3.122 3.724 1.00 98.62 250 PRO A O 1
ATOM 2047 N N . SER A 1 251 ? -4.567 2.437 3.331 1.00 97.88 251 SER A N 1
ATOM 2048 C CA . SER A 1 251 ? -4.802 2.053 1.936 1.00 97.88 251 SER A CA 1
ATOM 2049 C C . SER A 1 251 ? -4.829 0.541 1.707 1.00 97.88 251 SER A C 1
ATOM 2051 O O . SER A 1 251 ? -4.155 -0.222 2.402 1.00 97.88 251 SER A O 1
ATOM 2053 N N . ILE A 1 252 ? -5.612 0.112 0.716 1.00 96.88 252 ILE A N 1
ATOM 2054 C CA . ILE A 1 252 ? -5.536 -1.200 0.068 1.00 96.88 252 ILE A CA 1
ATOM 2055 C C . ILE A 1 252 ? -5.356 -0.939 -1.421 1.00 96.88 252 ILE A C 1
ATOM 2057 O O . ILE A 1 252 ? -6.262 -0.411 -2.064 1.00 96.88 252 ILE A O 1
ATOM 2061 N N . ASN A 1 253 ? -4.214 -1.324 -1.980 1.00 95.12 253 ASN A N 1
ATOM 2062 C CA . ASN A 1 253 ? -3.904 -1.012 -3.369 1.00 95.12 253 ASN A CA 1
ATOM 2063 C C . ASN A 1 253 ? -3.679 -2.275 -4.185 1.00 95.12 253 ASN A C 1
ATOM 2065 O O . ASN A 1 253 ? -2.866 -3.125 -3.820 1.00 95.12 253 ASN A O 1
ATOM 2069 N N . MET A 1 254 ? -4.339 -2.359 -5.334 1.00 90.44 254 MET A N 1
ATOM 2070 C CA . MET A 1 254 ? -3.936 -3.266 -6.400 1.00 90.44 254 MET A CA 1
ATOM 2071 C C . MET A 1 254 ? -3.108 -2.514 -7.440 1.00 90.44 254 MET A C 1
ATOM 2073 O O . MET A 1 254 ? -3.346 -1.331 -7.680 1.00 90.44 254 MET A O 1
ATOM 2077 N N . TRP A 1 255 ? -2.128 -3.184 -8.039 1.00 83.50 255 TRP A N 1
ATOM 2078 C CA . TRP A 1 255 ? -1.386 -2.632 -9.171 1.00 83.50 255 TRP A CA 1
ATOM 2079 C C . TRP A 1 255 ? -2.126 -2.820 -10.494 1.00 83.50 255 TRP A C 1
ATOM 2081 O O . TRP A 1 255 ? -3.025 -3.659 -10.604 1.00 83.50 255 TRP A O 1
ATOM 2091 N N . ASP A 1 256 ? -1.686 -2.061 -11.495 1.00 76.31 256 ASP A N 1
ATOM 2092 C CA . ASP A 1 256 ? -2.101 -2.220 -12.884 1.00 76.31 256 ASP A CA 1
ATOM 2093 C C . ASP A 1 256 ? -0.912 -2.069 -13.861 1.00 76.31 256 ASP A C 1
ATOM 2095 O O . ASP A 1 256 ? 0.244 -2.179 -13.440 1.00 76.31 256 ASP A O 1
ATOM 2099 N N . ASP A 1 257 ? -1.152 -1.918 -15.165 1.00 60.72 257 ASP A N 1
ATOM 2100 C CA . ASP A 1 257 ? -0.117 -1.946 -16.215 1.00 60.72 257 ASP A CA 1
ATOM 2101 C C . ASP A 1 257 ? 0.931 -0.845 -16.091 1.00 60.72 257 ASP A C 1
ATOM 2103 O O . ASP A 1 257 ? 2.116 -1.139 -16.273 1.00 60.72 257 ASP A O 1
ATOM 2107 N N . HIS A 1 258 ? 0.555 0.367 -15.684 1.00 55.75 258 HIS A N 1
ATOM 2108 C CA . HIS A 1 258 ? 1.520 1.456 -15.507 1.00 55.75 258 HIS A CA 1
ATOM 2109 C C . HIS A 1 258 ? 2.471 1.251 -14.313 1.00 55.75 258 HIS A C 1
ATOM 2111 O O . HIS A 1 258 ? 3.382 2.055 -14.084 1.00 55.75 258 HIS A O 1
ATOM 2117 N N . VAL A 1 259 ? 2.311 0.150 -13.564 1.00 52.25 259 VAL A N 1
ATOM 2118 C CA . VAL A 1 259 ? 3.195 -0.278 -12.471 1.00 52.25 259 VAL A CA 1
ATOM 2119 C C . VAL A 1 259 ? 4.147 -1.406 -12.904 1.00 52.25 259 VAL A C 1
ATOM 2121 O O . VAL A 1 259 ? 5.173 -1.612 -12.254 1.00 52.25 259 VAL A O 1
ATOM 2124 N N . VAL A 1 260 ? 3.884 -2.127 -14.003 1.00 51.12 260 VAL A N 1
ATOM 2125 C CA . VAL A 1 260 ? 4.574 -3.391 -14.320 1.00 51.12 260 VAL A CA 1
ATOM 2126 C C . VAL A 1 260 ? 5.454 -3.285 -15.557 1.00 51.12 260 VAL A C 1
ATOM 2128 O O . VAL A 1 260 ? 4.967 -3.267 -16.681 1.00 51.12 260 VAL A O 1
ATOM 2131 N N . LEU A 1 261 ? 6.773 -3.377 -15.353 1.00 50.72 261 LEU A N 1
ATOM 2132 C CA . LEU A 1 261 ? 7.668 -3.867 -16.409 1.00 50.72 261 LEU A CA 1
ATOM 2133 C C . LEU A 1 261 ? 8.637 -4.978 -15.961 1.00 50.72 261 LEU A C 1
ATOM 2135 O O . LEU A 1 261 ? 9.151 -5.664 -16.832 1.00 50.72 261 LEU A O 1
ATOM 2139 N N . PHE A 1 262 ? 8.889 -5.230 -14.664 1.00 55.00 262 PHE A N 1
ATOM 2140 C CA . PHE A 1 262 ? 9.943 -6.181 -14.244 1.00 55.00 262 PHE A CA 1
ATOM 2141 C C . PHE A 1 262 ? 9.765 -6.740 -12.822 1.00 55.00 262 PHE A C 1
ATOM 2143 O O . PHE A 1 262 ? 9.056 -6.157 -12.001 1.00 55.00 262 PHE A O 1
ATOM 2150 N N . ALA A 1 263 ? 10.529 -7.784 -12.468 1.00 58.28 263 ALA A N 1
ATOM 2151 C CA . ALA A 1 263 ? 10.719 -8.219 -11.076 1.00 58.28 263 ALA A CA 1
ATOM 2152 C C . ALA A 1 263 ? 11.123 -7.051 -10.143 1.00 58.28 263 ALA A C 1
ATOM 2154 O O . ALA A 1 263 ? 10.632 -6.952 -9.018 1.00 58.28 263 ALA A O 1
ATOM 2155 N N . ASN A 1 264 ? 11.924 -6.101 -10.638 1.00 61.78 264 ASN A N 1
ATOM 2156 C CA . ASN A 1 264 ? 12.313 -4.892 -9.898 1.00 61.78 264 ASN A CA 1
ATOM 2157 C C . ASN A 1 264 ? 11.134 -3.941 -9.635 1.00 61.78 264 ASN A C 1
ATOM 2159 O O . ASN A 1 264 ? 11.094 -3.293 -8.591 1.00 61.78 264 ASN A O 1
ATOM 2163 N N . ALA A 1 265 ? 10.152 -3.890 -10.539 1.00 69.62 265 ALA A N 1
ATOM 2164 C CA . ALA A 1 265 ? 8.929 -3.120 -10.334 1.00 69.62 265 ALA A CA 1
ATOM 2165 C C . ALA A 1 265 ? 8.076 -3.751 -9.221 1.00 69.62 265 ALA A C 1
ATOM 2167 O O . ALA A 1 265 ? 7.588 -3.050 -8.335 1.00 69.62 265 ALA A O 1
ATOM 2168 N N . SER A 1 266 ? 7.997 -5.090 -9.199 1.00 81.06 266 SER A N 1
ATOM 2169 C CA . SER A 1 266 ? 7.287 -5.820 -8.140 1.00 81.06 266 SER A CA 1
ATOM 2170 C C . SER A 1 266 ? 7.897 -5.595 -6.753 1.00 81.06 266 SER A C 1
ATOM 2172 O O . SER A 1 266 ? 7.155 -5.487 -5.781 1.00 81.06 266 SER A O 1
ATOM 2174 N N . ARG A 1 267 ? 9.228 -5.438 -6.646 1.00 89.38 267 ARG A N 1
ATOM 2175 C CA . ARG A 1 267 ? 9.904 -5.138 -5.372 1.00 89.38 267 ARG A CA 1
ATOM 2176 C C . ARG A 1 267 ? 9.388 -3.836 -4.765 1.00 89.38 267 ARG A C 1
ATOM 2178 O O . ARG A 1 267 ? 8.881 -3.854 -3.650 1.00 89.38 267 ARG A O 1
ATOM 2185 N N . PHE A 1 268 ? 9.491 -2.718 -5.485 1.00 92.81 268 PHE A N 1
ATOM 2186 C CA . PHE A 1 268 ? 9.089 -1.417 -4.939 1.00 92.81 268 PHE A CA 1
ATOM 2187 C C . PHE A 1 268 ? 7.575 -1.283 -4.790 1.00 92.81 268 PHE A C 1
ATOM 2189 O O . PHE A 1 268 ? 7.126 -0.666 -3.828 1.00 92.81 268 PHE A O 1
ATOM 2196 N N . TYR A 1 269 ? 6.788 -1.925 -5.656 1.00 92.62 269 TYR A N 1
ATOM 2197 C CA . TYR A 1 269 ? 5.348 -2.043 -5.448 1.00 92.62 269 TYR A CA 1
ATOM 2198 C C . TYR A 1 269 ? 5.016 -2.729 -4.116 1.00 92.62 269 TYR A C 1
ATOM 2200 O O . TYR A 1 269 ? 4.290 -2.164 -3.296 1.00 92.62 269 TYR A O 1
ATOM 2208 N N . LEU A 1 270 ? 5.594 -3.908 -3.860 1.00 94.38 270 LEU A N 1
ATOM 2209 C CA . LEU A 1 270 ? 5.361 -4.643 -2.618 1.00 94.38 270 LEU A CA 1
ATOM 2210 C C . LEU A 1 270 ? 5.864 -3.878 -1.389 1.00 94.38 270 LEU A C 1
ATOM 2212 O O . LEU A 1 270 ? 5.188 -3.878 -0.361 1.00 94.38 270 LEU A O 1
ATOM 2216 N N . LEU A 1 271 ? 7.000 -3.185 -1.496 1.00 96.31 271 LEU A N 1
ATOM 2217 C CA . LEU A 1 271 ? 7.528 -2.372 -0.402 1.00 96.31 271 LEU A CA 1
ATOM 2218 C C . LEU A 1 271 ? 6.612 -1.186 -0.093 1.00 96.31 271 LEU A C 1
ATOM 2220 O O . LEU A 1 271 ? 6.088 -1.109 1.011 1.00 96.31 271 LEU A O 1
ATOM 2224 N N . PHE A 1 272 ? 6.388 -0.287 -1.055 1.00 96.81 272 PHE A N 1
ATOM 2225 C CA . PHE A 1 272 ? 5.699 0.983 -0.811 1.00 96.81 272 PHE A CA 1
ATOM 2226 C C . PHE A 1 272 ? 4.183 0.854 -0.672 1.00 96.81 272 PHE A C 1
ATOM 2228 O O . PHE A 1 272 ? 3.593 1.634 0.064 1.00 96.81 272 PHE A O 1
ATOM 2235 N N . GLN A 1 273 ? 3.542 -0.086 -1.375 1.00 95.12 273 GLN A N 1
ATOM 2236 C CA . GLN A 1 273 ? 2.077 -0.198 -1.363 1.00 95.12 273 GLN A CA 1
ATOM 2237 C C . GLN A 1 273 ? 1.554 -1.351 -0.503 1.00 95.12 273 GLN A C 1
ATOM 2239 O O . GLN A 1 273 ? 0.418 -1.286 -0.037 1.00 95.12 273 GLN A O 1
ATOM 2244 N N . HIS A 1 274 ? 2.364 -2.391 -0.271 1.00 96.25 274 HIS A N 1
ATOM 2245 C CA . HIS A 1 274 ? 1.967 -3.550 0.542 1.00 96.25 274 HIS A CA 1
ATOM 2246 C C . HIS A 1 274 ? 2.740 -3.712 1.846 1.00 96.25 274 HIS A C 1
ATOM 2248 O O . HIS A 1 274 ? 2.361 -4.537 2.682 1.00 96.25 274 HIS A O 1
ATOM 2254 N N . HIS A 1 275 ? 3.800 -2.929 2.043 1.00 97.69 275 HIS A N 1
ATOM 2255 C CA . HIS A 1 275 ? 4.676 -3.015 3.209 1.00 97.69 275 HIS A CA 1
ATOM 2256 C C . HIS A 1 275 ? 5.160 -4.458 3.403 1.00 97.69 275 HIS A C 1
ATOM 2258 O O . HIS A 1 275 ? 5.018 -5.072 4.464 1.00 97.69 275 HIS A O 1
ATOM 2264 N N . THR A 1 276 ? 5.639 -5.072 2.324 1.00 97.19 276 THR A N 1
ATOM 2265 C CA . THR A 1 276 ? 6.104 -6.456 2.354 1.00 97.19 276 THR A CA 1
ATOM 2266 C C . THR A 1 276 ? 7.185 -6.729 1.312 1.00 97.19 276 THR A C 1
ATOM 2268 O O . THR A 1 276 ? 7.532 -5.885 0.492 1.00 97.19 276 THR A O 1
ATOM 2271 N N . THR A 1 277 ? 7.715 -7.946 1.348 1.00 95.38 277 THR A N 1
ATOM 2272 C CA . THR A 1 277 ? 8.574 -8.514 0.309 1.00 95.38 277 THR A CA 1
ATOM 2273 C C . THR A 1 277 ? 7.901 -9.760 -0.257 1.00 95.38 277 THR A C 1
ATOM 2275 O O . THR A 1 277 ? 7.003 -10.321 0.364 1.00 95.38 277 THR A O 1
ATOM 2278 N N . ILE A 1 278 ? 8.371 -10.272 -1.398 1.00 91.56 278 ILE A N 1
ATOM 2279 C CA . ILE A 1 278 ? 7.841 -11.521 -1.985 1.00 91.56 278 ILE A CA 1
ATOM 2280 C C . ILE A 1 278 ? 7.839 -12.678 -0.966 1.00 91.56 278 ILE A C 1
ATOM 2282 O O . ILE A 1 278 ? 6.926 -13.500 -0.958 1.00 91.56 278 ILE A O 1
ATOM 2286 N N . LYS A 1 279 ? 8.847 -12.736 -0.085 1.00 93.62 279 LYS A N 1
ATOM 2287 C CA . LYS A 1 279 ? 8.976 -13.791 0.933 1.00 93.62 279 LYS A CA 1
ATOM 2288 C C . LYS A 1 279 ? 7.949 -13.653 2.060 1.00 93.62 279 LYS A C 1
ATOM 2290 O O . LYS A 1 279 ? 7.496 -14.666 2.579 1.00 93.62 279 LYS A O 1
ATOM 2295 N N . LEU A 1 280 ? 7.603 -12.419 2.426 1.00 96.25 280 LEU A N 1
ATOM 2296 C CA . LEU A 1 280 ? 6.721 -12.091 3.551 1.00 96.25 280 LEU A CA 1
ATOM 2297 C C . LEU A 1 280 ? 5.282 -11.767 3.114 1.00 96.25 280 LEU A C 1
ATOM 2299 O O . LEU A 1 280 ? 4.416 -11.534 3.950 1.00 96.25 280 LEU A O 1
ATOM 2303 N N . ALA A 1 281 ? 4.998 -11.756 1.810 1.00 95.50 281 ALA A N 1
ATOM 2304 C CA . ALA A 1 281 ? 3.706 -11.342 1.265 1.00 95.50 281 ALA A CA 1
ATOM 2305 C C . ALA A 1 281 ? 2.528 -12.094 1.907 1.00 95.50 281 ALA A C 1
ATOM 2307 O O . ALA A 1 281 ? 1.568 -11.476 2.364 1.00 95.50 281 ALA A O 1
ATOM 2308 N N . GLN A 1 282 ? 2.644 -13.421 2.025 1.00 95.19 282 GLN A N 1
ATOM 2309 C CA . GLN A 1 282 ? 1.591 -14.263 2.600 1.00 95.19 282 GLN A CA 1
ATOM 2310 C C . GLN A 1 282 ? 1.388 -14.013 4.100 1.00 95.19 282 GLN A C 1
ATOM 2312 O O . GLN A 1 282 ? 0.253 -13.946 4.565 1.00 95.19 282 GLN A O 1
ATOM 2317 N N . THR A 1 283 ? 2.469 -13.817 4.863 1.00 95.94 283 THR A N 1
ATOM 2318 C CA . THR A 1 283 ? 2.375 -13.504 6.299 1.00 95.94 283 THR A CA 1
ATOM 2319 C C . THR A 1 283 ? 1.822 -12.098 6.532 1.00 95.94 283 THR A C 1
ATOM 2321 O O . THR A 1 283 ? 1.143 -11.861 7.529 1.00 95.94 283 THR A O 1
ATOM 2324 N N . HIS A 1 284 ? 2.040 -11.174 5.589 1.00 96.69 284 HIS A N 1
ATOM 2325 C CA . HIS A 1 284 ? 1.527 -9.799 5.625 1.00 96.69 284 HIS A CA 1
ATOM 2326 C C . HIS A 1 284 ? 0.130 -9.655 4.983 1.00 96.69 284 HIS A C 1
ATOM 2328 O O . HIS A 1 284 ? -0.299 -8.536 4.676 1.00 96.69 284 HIS A O 1
ATOM 2334 N N . GLY A 1 285 ? -0.589 -10.769 4.805 1.00 94.94 285 GLY A N 1
ATOM 2335 C CA . GLY A 1 285 ? -2.008 -10.795 4.441 1.00 94.94 285 GLY A CA 1
ATOM 2336 C C . GLY A 1 285 ? -2.313 -10.775 2.942 1.00 94.94 285 GLY A C 1
ATOM 2337 O O . GLY A 1 285 ? -3.442 -10.464 2.575 1.00 94.94 285 GLY A O 1
ATOM 2338 N N . LEU A 1 286 ? -1.340 -11.074 2.077 1.00 97.00 286 LEU A N 1
ATOM 2339 C CA . LEU A 1 286 ? -1.579 -11.263 0.642 1.00 97.00 286 LEU A CA 1
ATOM 2340 C C . LEU A 1 286 ? -1.846 -12.733 0.306 1.00 97.00 286 LEU A C 1
ATOM 2342 O O . LEU A 1 286 ? -1.312 -13.651 0.931 1.00 97.00 286 LEU A O 1
ATOM 2346 N N . ILE A 1 287 ? -2.655 -12.959 -0.724 1.00 97.00 287 ILE A N 1
ATOM 2347 C CA . ILE A 1 287 ? -2.994 -14.286 -1.230 1.00 97.00 287 ILE A CA 1
ATOM 2348 C C . ILE A 1 287 ? -2.161 -14.553 -2.482 1.00 97.00 287 ILE A C 1
ATOM 2350 O O . ILE A 1 287 ? -2.426 -14.026 -3.560 1.00 97.00 287 ILE A O 1
ATOM 2354 N N . LYS A 1 288 ? -1.130 -15.384 -2.333 1.00 95.56 288 LYS A N 1
ATOM 2355 C CA . LYS A 1 288 ? -0.222 -15.740 -3.427 1.00 95.56 288 LYS A CA 1
ATOM 2356 C C . LYS A 1 288 ? -0.925 -16.626 -4.458 1.00 95.56 288 LYS A C 1
ATOM 2358 O O . LYS A 1 288 ? -1.488 -17.657 -4.090 1.00 95.56 288 LYS A O 1
ATOM 2363 N N . GLY A 1 289 ? -0.814 -16.259 -5.731 1.00 92.81 289 GLY A N 1
ATOM 2364 C CA . GLY A 1 289 ? -1.212 -17.097 -6.861 1.00 92.81 289 GLY A CA 1
ATOM 2365 C C . GLY A 1 289 ? -0.279 -18.298 -7.076 1.00 92.81 289 GLY A C 1
ATOM 2366 O O . GLY A 1 289 ? 0.449 -18.753 -6.189 1.00 92.81 289 GLY A O 1
ATOM 2367 N N . VAL A 1 290 ? -0.268 -18.829 -8.294 1.00 92.12 290 VAL A N 1
ATOM 2368 C CA . VAL A 1 290 ? 0.692 -19.853 -8.731 1.00 92.12 290 VAL A CA 1
ATOM 2369 C C . VAL A 1 290 ? 2.114 -19.291 -8.802 1.00 92.12 290 VAL A C 1
ATOM 2371 O O . VAL A 1 290 ? 3.062 -19.985 -8.426 1.00 92.12 290 VAL A O 1
ATOM 2374 N N . LEU A 1 291 ? 2.283 -18.060 -9.292 1.00 88.69 291 LEU A N 1
ATOM 2375 C CA . LEU A 1 291 ? 3.580 -17.389 -9.365 1.00 88.69 291 LEU A CA 1
ATOM 2376 C C . LEU A 1 291 ? 3.855 -16.566 -8.094 1.00 88.69 291 LEU A C 1
ATOM 2378 O O . LEU A 1 291 ? 2.956 -15.885 -7.607 1.00 88.69 291 LEU A O 1
ATOM 2382 N N . PRO A 1 292 ? 5.100 -16.548 -7.571 1.00 85.81 292 PRO A N 1
ATOM 2383 C CA . PRO A 1 292 ? 5.440 -15.780 -6.367 1.00 85.81 292 PRO A CA 1
ATOM 2384 C C . PRO A 1 292 ? 5.204 -14.272 -6.475 1.00 85.81 292 PRO A C 1
ATOM 2386 O O . PRO A 1 292 ? 5.028 -13.607 -5.461 1.00 85.81 292 PRO A O 1
ATOM 2389 N N . THR A 1 293 ? 5.228 -13.725 -7.686 1.00 83.50 293 THR A N 1
ATOM 2390 C CA . THR A 1 293 ? 4.981 -12.305 -7.959 1.00 83.50 293 THR A CA 1
ATOM 2391 C C . THR A 1 293 ? 3.499 -11.975 -8.112 1.00 83.50 293 THR A C 1
ATOM 2393 O O . THR A 1 293 ? 3.175 -10.798 -8.159 1.00 83.50 293 THR A O 1
ATOM 2396 N N . CYS A 1 294 ? 2.621 -12.982 -8.190 1.00 89.56 294 CYS A N 1
ATOM 2397 C CA . CYS A 1 294 ? 1.179 -12.800 -8.301 1.00 89.56 294 CYS A CA 1
ATOM 2398 C C . CYS A 1 294 ? 0.558 -12.762 -6.900 1.00 89.56 294 CYS A C 1
ATOM 2400 O O . CYS A 1 294 ? 0.567 -13.777 -6.195 1.00 89.56 294 CYS A O 1
ATOM 2402 N N . GLN A 1 295 ? 0.077 -11.597 -6.469 1.00 93.19 295 GLN A N 1
ATOM 2403 C CA . GLN A 1 295 ? -0.383 -11.359 -5.097 1.00 93.19 295 GLN A CA 1
ATOM 2404 C C . GLN A 1 295 ? -1.780 -10.731 -5.083 1.00 93.19 295 GLN A C 1
ATOM 2406 O O . GLN A 1 295 ? -1.946 -9.530 -5.279 1.00 93.19 295 GLN A O 1
ATOM 2411 N N . HIS A 1 296 ? -2.795 -11.548 -4.820 1.00 95.31 296 HIS A N 1
ATOM 2412 C CA . HIS A 1 296 ? -4.187 -11.121 -4.691 1.00 95.31 296 HIS A CA 1
ATOM 2413 C C . HIS A 1 296 ? -4.490 -10.634 -3.265 1.00 95.31 296 HIS A C 1
ATOM 2415 O O . HIS A 1 296 ? -3.738 -10.890 -2.321 1.00 95.31 296 HIS A O 1
ATOM 2421 N N . ILE A 1 297 ? -5.628 -9.963 -3.091 1.00 97.56 297 ILE A N 1
ATOM 2422 C CA . ILE A 1 297 ? -6.106 -9.498 -1.786 1.00 97.56 297 ILE A CA 1
ATOM 2423 C C . ILE A 1 297 ? -7.506 -10.051 -1.569 1.00 97.56 297 ILE A C 1
ATOM 2425 O O . ILE A 1 297 ? -8.380 -9.845 -2.407 1.00 97.56 297 ILE A O 1
ATOM 2429 N N . VAL A 1 298 ? -7.718 -10.718 -0.437 1.00 97.88 298 VAL A N 1
ATOM 2430 C CA . VAL A 1 298 ? -9.042 -11.120 0.047 1.00 97.88 298 VAL A CA 1
ATOM 2431 C C . VAL A 1 298 ? -9.132 -10.695 1.508 1.00 97.88 298 VAL A C 1
ATOM 2433 O O . VAL A 1 298 ? -8.321 -11.123 2.325 1.00 97.88 298 VAL A O 1
ATOM 2436 N N . THR A 1 299 ? -10.060 -9.796 1.827 1.00 97.75 299 THR A N 1
ATOM 2437 C CA . THR A 1 299 ? -10.235 -9.234 3.177 1.00 97.75 299 THR A CA 1
ATOM 2438 C C . THR A 1 299 ? -11.673 -8.740 3.374 1.00 97.75 299 THR A C 1
ATOM 2440 O O . THR A 1 299 ? -12.542 -9.017 2.548 1.00 97.75 299 THR A O 1
ATOM 2443 N N . THR A 1 300 ? -11.955 -8.014 4.454 1.00 98.12 300 THR A N 1
ATOM 2444 C CA . THR A 1 300 ? -13.265 -7.402 4.725 1.00 98.12 300 THR A CA 1
ATOM 2445 C C . THR A 1 300 ? -13.163 -5.884 4.852 1.00 98.12 300 THR A C 1
ATOM 2447 O O . THR A 1 300 ? -12.126 -5.349 5.235 1.00 98.12 300 THR A O 1
ATOM 2450 N N . LEU A 1 301 ? -14.252 -5.174 4.560 1.00 98.06 301 LEU A N 1
ATOM 2451 C CA . LEU A 1 301 ? -14.427 -3.734 4.791 1.00 98.06 301 LEU A CA 1
ATOM 2452 C C . LEU A 1 301 ? -15.497 -3.533 5.871 1.00 98.06 301 LEU A C 1
ATOM 2454 O O . LEU A 1 301 ? -16.525 -2.880 5.669 1.00 98.06 301 LEU A O 1
ATOM 2458 N N . GLY A 1 302 ? -15.263 -4.160 7.023 1.00 97.00 302 GLY A N 1
ATOM 2459 C CA . GLY A 1 302 ? -16.253 -4.323 8.084 1.00 97.00 302 GLY A CA 1
ATOM 2460 C C . GLY A 1 302 ? -17.154 -5.552 7.875 1.00 97.00 302 GLY A C 1
ATOM 2461 O O . GLY A 1 302 ? -16.940 -6.329 6.944 1.00 97.00 302 GLY A O 1
ATOM 2462 N N . PRO A 1 303 ? -18.126 -5.784 8.772 1.00 96.81 303 PRO A N 1
ATOM 2463 C CA . PRO A 1 303 ? -18.752 -7.095 8.965 1.00 96.81 303 PRO A CA 1
ATOM 2464 C C . PRO A 1 303 ? -19.615 -7.570 7.793 1.00 96.81 303 PRO A C 1
ATOM 2466 O O . PRO A 1 303 ? -19.835 -8.772 7.665 1.00 96.81 303 PRO A O 1
ATOM 2469 N N . GLU A 1 304 ? -20.105 -6.664 6.941 1.00 97.50 304 GLU A N 1
ATOM 2470 C CA . GLU A 1 304 ? -21.056 -7.010 5.872 1.00 97.50 304 GLU A CA 1
ATOM 2471 C C . GLU A 1 304 ? -20.462 -6.964 4.455 1.00 97.50 304 GLU A C 1
ATOM 2473 O O . GLU A 1 304 ? -21.132 -7.373 3.503 1.00 97.50 304 GLU A O 1
ATOM 2478 N N . ILE A 1 305 ? -19.224 -6.481 4.291 1.00 98.38 305 ILE A N 1
ATOM 2479 C CA . ILE A 1 305 ? -18.603 -6.272 2.975 1.00 98.38 305 ILE A CA 1
ATOM 2480 C C . ILE A 1 305 ? -17.300 -7.065 2.882 1.00 98.38 305 ILE A C 1
ATOM 2482 O O . ILE A 1 305 ? -16.326 -6.756 3.564 1.00 98.38 305 ILE A O 1
ATOM 2486 N N . GLY A 1 306 ? -17.269 -8.066 2.008 1.00 98.00 306 GLY A N 1
ATOM 2487 C CA . GLY A 1 306 ? -16.051 -8.750 1.588 1.00 98.00 306 GLY A CA 1
ATOM 2488 C C . GLY A 1 306 ? -15.368 -7.951 0.486 1.00 98.00 306 GLY A C 1
ATOM 2489 O O . GLY A 1 306 ? -16.031 -7.307 -0.326 1.00 98.00 306 GLY A O 1
ATOM 2490 N N . PHE A 1 307 ? -14.046 -7.992 0.440 1.00 98.06 307 PHE A N 1
ATOM 2491 C CA . PHE A 1 307 ? -13.244 -7.310 -0.563 1.00 98.06 307 PHE A CA 1
ATOM 2492 C C . PHE A 1 307 ? -12.315 -8.294 -1.249 1.00 98.06 307 PHE A C 1
ATOM 2494 O O . PHE A 1 307 ? -11.597 -9.041 -0.583 1.00 98.06 307 PHE A O 1
ATOM 2501 N N . VAL A 1 308 ? -12.310 -8.255 -2.577 1.00 97.00 308 VAL A N 1
ATOM 2502 C CA . VAL A 1 308 ? -11.426 -9.057 -3.413 1.00 97.00 308 VAL A CA 1
ATOM 2503 C C . VAL A 1 308 ? -10.765 -8.138 -4.428 1.00 97.00 308 VAL A C 1
ATOM 2505 O O . VAL A 1 308 ? -11.455 -7.548 -5.255 1.00 97.00 308 VAL A O 1
ATOM 2508 N N . ALA A 1 309 ? -9.438 -8.042 -4.402 1.00 95.06 309 ALA A N 1
ATOM 2509 C CA . ALA A 1 309 ? -8.675 -7.422 -5.480 1.00 95.06 309 ALA A CA 1
ATOM 2510 C C . ALA A 1 309 ? -7.832 -8.477 -6.191 1.00 95.06 309 ALA A C 1
ATOM 2512 O O . ALA A 1 309 ? -7.001 -9.159 -5.581 1.00 95.06 309 ALA A O 1
ATOM 2513 N N . LEU A 1 310 ? -8.061 -8.612 -7.494 1.00 91.12 310 LEU A N 1
ATOM 2514 C CA . LEU A 1 310 ? -7.365 -9.588 -8.317 1.00 91.12 310 LEU A CA 1
ATOM 2515 C C 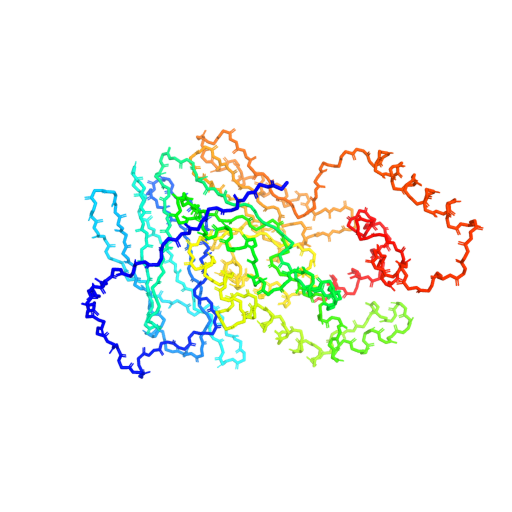. LEU A 1 310 ? -6.091 -8.982 -8.886 1.00 91.12 310 LEU A C 1
ATOM 2517 O O . LEU A 1 310 ? -6.158 -8.100 -9.734 1.00 91.12 310 LEU A O 1
ATOM 2521 N N . ASP A 1 311 ? -4.934 -9.527 -8.525 1.00 90.50 311 ASP A N 1
ATOM 2522 C CA . ASP A 1 311 ? -3.739 -9.362 -9.347 1.00 90.50 311 ASP A CA 1
ATOM 2523 C C . ASP A 1 311 ? -3.950 -9.955 -10.752 1.00 90.50 311 ASP A C 1
ATOM 2525 O O . ASP A 1 311 ? -3.790 -11.153 -10.976 1.00 90.50 311 ASP A O 1
ATOM 2529 N N . GLY A 1 312 ? -4.332 -9.090 -11.692 1.00 86.44 312 GLY A N 1
ATOM 2530 C CA . GLY A 1 312 ? -4.529 -9.423 -13.099 1.00 86.44 312 GLY A CA 1
ATOM 2531 C C . GLY A 1 312 ? -3.290 -9.207 -13.967 1.00 86.44 312 GLY A C 1
ATOM 2532 O O . GLY A 1 312 ? -3.418 -9.181 -15.192 1.00 86.44 312 GLY A O 1
ATOM 2533 N N . ARG A 1 313 ? -2.111 -8.990 -13.367 1.00 84.44 313 ARG A N 1
ATOM 2534 C CA . ARG A 1 313 ? -0.863 -8.702 -14.092 1.00 84.44 313 ARG A CA 1
ATOM 2535 C C . ARG A 1 313 ? 0.204 -9.765 -13.847 1.00 84.44 313 ARG A C 1
ATOM 2537 O O . ARG A 1 313 ? 0.860 -10.174 -14.801 1.00 84.44 313 ARG A O 1
ATOM 2544 N N . GLY A 1 314 ? 0.336 -10.273 -12.622 1.00 83.88 314 GLY A N 1
ATOM 2545 C CA . GLY A 1 314 ? 1.404 -11.195 -12.224 1.00 83.88 314 GLY A CA 1
ATOM 2546 C C . GLY A 1 314 ? 1.438 -12.520 -12.993 1.00 83.88 314 GLY A C 1
ATOM 2547 O O . GLY A 1 314 ? 2.508 -13.099 -13.169 1.00 83.88 314 GLY A O 1
ATOM 2548 N N . GLU A 1 315 ? 0.290 -12.995 -13.478 1.00 86.38 315 GLU A N 1
ATOM 2549 C CA . GLU A 1 315 ? 0.148 -14.270 -14.199 1.00 86.38 315 GLU A CA 1
ATOM 2550 C C . GLU A 1 315 ? -0.403 -14.147 -15.615 1.00 86.38 315 GLU A C 1
ATOM 2552 O O . GLU A 1 315 ? -0.638 -15.168 -16.274 1.00 86.38 315 GLU A O 1
ATOM 2557 N N . ARG A 1 316 ? -0.596 -12.913 -16.080 1.00 84.56 316 ARG A N 1
ATOM 2558 C CA . ARG A 1 316 ? -1.297 -12.636 -17.324 1.00 84.56 316 ARG A CA 1
ATOM 2559 C C . ARG A 1 316 ? -0.569 -13.246 -18.510 1.00 84.56 316 ARG A C 1
ATOM 2561 O O . ARG A 1 316 ? 0.639 -13.106 -18.693 1.00 84.56 316 ARG A O 1
ATOM 2568 N N . THR A 1 317 ? -1.343 -13.900 -19.358 1.00 80.75 317 THR A N 1
ATOM 2569 C CA . THR A 1 317 ? -0.931 -14.354 -20.678 1.00 80.75 317 THR A CA 1
ATOM 2570 C C . THR A 1 317 ? -1.802 -13.688 -21.737 1.00 80.75 317 THR A C 1
ATOM 2572 O O . THR A 1 317 ? -2.717 -12.921 -21.444 1.00 80.75 317 THR A O 1
ATOM 2575 N N . LYS A 1 318 ? -1.549 -14.008 -23.008 1.00 73.56 318 LYS A N 1
ATOM 2576 C CA . LYS A 1 318 ? -2.415 -13.581 -24.113 1.00 73.56 318 LYS A CA 1
ATOM 2577 C C . LYS A 1 318 ? -3.870 -14.054 -23.963 1.00 73.56 318 LYS A C 1
ATOM 2579 O O . LYS A 1 318 ? -4.761 -13.437 -24.541 1.00 73.56 318 LYS A O 1
ATOM 2584 N N . TYR A 1 319 ? -4.086 -15.181 -23.293 1.00 80.50 319 TYR A N 1
ATOM 2585 C CA . TYR A 1 319 ? -5.381 -15.860 -23.262 1.00 80.50 319 TYR A CA 1
ATOM 2586 C C . TYR A 1 319 ? -6.019 -15.857 -21.874 1.00 80.50 319 TYR A C 1
ATOM 2588 O O . TYR A 1 319 ? -7.240 -15.925 -21.785 1.00 80.50 319 TYR A O 1
ATOM 2596 N N . ASP A 1 320 ? -5.212 -15.716 -20.823 1.00 80.62 320 ASP A N 1
ATOM 2597 C CA . ASP A 1 320 ? -5.647 -15.824 -19.434 1.00 80.62 320 ASP A CA 1
ATOM 2598 C C . ASP A 1 320 ? -5.196 -14.595 -18.641 1.00 80.62 320 ASP A C 1
ATOM 2600 O O . ASP A 1 320 ? -4.037 -14.194 -18.732 1.00 80.62 320 ASP A O 1
ATOM 2604 N N . ILE A 1 321 ? -6.092 -14.015 -17.838 1.00 83.50 321 ILE A N 1
ATOM 2605 C CA . ILE A 1 321 ? -5.751 -12.916 -16.917 1.00 83.50 321 ILE A CA 1
ATOM 2606 C C . ILE A 1 321 ? -5.009 -13.477 -15.699 1.00 83.50 321 ILE A C 1
ATOM 2608 O O . ILE A 1 321 ? -3.892 -13.064 -15.402 1.00 83.50 321 ILE A O 1
ATOM 2612 N N . CYS A 1 322 ? -5.613 -14.467 -15.043 1.00 86.50 322 CYS A N 1
ATOM 2613 C CA . CYS A 1 322 ? -4.986 -15.279 -14.006 1.00 86.50 322 CYS A CA 1
ATOM 2614 C C . CYS A 1 322 ? -4.996 -16.741 -14.450 1.00 86.50 322 CYS A C 1
ATOM 2616 O O . CYS A 1 322 ? -5.854 -17.156 -15.233 1.00 86.50 322 CYS A O 1
ATOM 2618 N N . ARG A 1 323 ? -4.086 -17.561 -13.917 1.00 89.69 323 ARG A N 1
ATOM 2619 C CA . ARG A 1 323 ? -4.145 -19.006 -14.169 1.00 89.69 323 ARG A CA 1
ATOM 2620 C C . ARG A 1 323 ? -5.386 -19.607 -13.492 1.00 89.69 323 ARG A C 1
ATOM 2622 O O . ARG A 1 323 ? -5.724 -19.166 -12.394 1.00 89.69 323 ARG A O 1
ATOM 2629 N N . PRO A 1 324 ? -6.005 -20.669 -14.048 1.00 92.50 324 PRO A N 1
ATOM 2630 C CA . PRO A 1 324 ? -7.160 -21.340 -13.437 1.00 92.50 324 PRO A CA 1
ATOM 2631 C C . PRO A 1 324 ? -6.976 -21.666 -11.947 1.00 92.50 324 PRO A C 1
ATOM 2633 O O . PRO A 1 324 ? -7.823 -21.338 -11.127 1.00 92.50 324 PRO A O 1
ATOM 2636 N N . LYS A 1 325 ? -5.800 -22.189 -11.577 1.00 94.69 325 LYS A N 1
ATOM 2637 C CA . LYS A 1 325 ? -5.461 -22.516 -10.186 1.00 94.69 325 LYS A CA 1
ATOM 2638 C C . LYS A 1 325 ? -5.431 -21.300 -9.248 1.00 94.69 325 LYS A C 1
ATOM 2640 O O . LYS A 1 325 ? -5.685 -21.454 -8.060 1.00 94.69 325 LYS A O 1
ATOM 2645 N N . SER A 1 326 ? -5.119 -20.105 -9.747 1.00 93.81 326 SER A N 1
ATOM 2646 C CA . SER A 1 326 ? -5.165 -18.882 -8.934 1.00 93.81 326 SER A CA 1
ATOM 2647 C C . SER A 1 326 ? -6.605 -18.494 -8.609 1.00 93.81 326 SER A C 1
ATOM 2649 O O . SER A 1 326 ? -6.870 -18.068 -7.490 1.00 93.81 326 SER A O 1
ATOM 2651 N N . TYR A 1 327 ? -7.556 -18.733 -9.520 1.00 94.00 327 TYR A N 1
ATOM 2652 C CA . TYR A 1 327 ? -8.977 -18.586 -9.198 1.00 94.00 327 TYR A CA 1
ATOM 2653 C C . TYR A 1 327 ? -9.419 -19.578 -8.121 1.00 94.00 327 TYR A C 1
ATOM 2655 O O . TYR A 1 327 ? -10.094 -19.160 -7.188 1.00 94.00 327 TYR A O 1
ATOM 2663 N N . ASP A 1 328 ? -8.992 -20.844 -8.191 1.00 96.25 328 ASP A N 1
ATOM 2664 C CA . ASP A 1 328 ? -9.306 -21.837 -7.150 1.00 96.25 328 ASP A CA 1
ATOM 2665 C C . ASP A 1 328 ? -8.811 -21.383 -5.765 1.00 96.25 328 ASP A C 1
ATOM 2667 O O . ASP A 1 328 ? -9.553 -21.457 -4.790 1.00 96.25 328 ASP A O 1
ATOM 2671 N N . ILE A 1 329 ? -7.583 -20.852 -5.686 1.00 96.69 329 ILE A N 1
ATOM 2672 C CA . ILE A 1 329 ? -7.001 -20.305 -4.447 1.00 96.69 329 ILE A CA 1
ATOM 2673 C C . ILE A 1 329 ? -7.825 -19.120 -3.922 1.00 96.69 329 ILE A C 1
ATOM 2675 O O . ILE A 1 329 ? -8.071 -19.016 -2.722 1.00 96.69 329 ILE A O 1
ATOM 2679 N N . ILE A 1 330 ? -8.248 -18.214 -4.806 1.00 95.56 330 ILE A N 1
ATOM 2680 C CA . ILE A 1 330 ? -9.031 -17.033 -4.423 1.00 95.56 330 ILE A CA 1
ATOM 2681 C C . ILE A 1 330 ? -10.426 -17.441 -3.954 1.00 95.56 330 ILE A C 1
ATOM 2683 O O . ILE A 1 330 ? -10.886 -16.934 -2.935 1.00 95.56 330 ILE A O 1
ATOM 2687 N N . PHE A 1 331 ? -11.089 -18.367 -4.651 1.00 96.12 331 PHE A N 1
ATOM 2688 C CA . PHE A 1 331 ? -12.387 -18.883 -4.225 1.00 96.12 331 PHE A CA 1
ATOM 2689 C C . PHE A 1 331 ? -12.288 -19.596 -2.876 1.00 96.12 331 PHE A C 1
ATOM 2691 O O . PHE A 1 331 ? -13.128 -19.348 -2.017 1.00 96.12 331 PHE A O 1
ATOM 2698 N N . ASP A 1 332 ? -11.243 -20.397 -2.649 1.00 96.88 332 ASP A N 1
ATOM 2699 C CA . ASP A 1 332 ? -10.974 -21.000 -1.340 1.00 96.88 332 ASP A CA 1
ATOM 2700 C C . ASP A 1 332 ? -10.825 -19.930 -0.249 1.00 96.88 332 ASP A C 1
ATOM 2702 O O . ASP A 1 332 ? -11.517 -19.979 0.766 1.00 96.88 332 ASP A O 1
ATOM 2706 N N . ALA A 1 333 ? -10.029 -18.884 -0.490 1.00 96.19 333 ALA A N 1
ATOM 2707 C CA . ALA A 1 333 ? -9.901 -17.761 0.440 1.00 96.19 333 ALA A CA 1
ATOM 2708 C C . ALA A 1 333 ? -11.240 -17.031 0.681 1.00 96.19 333 ALA A C 1
ATOM 2710 O O . ALA A 1 333 ? -11.537 -16.643 1.810 1.00 96.19 333 ALA A O 1
ATOM 2711 N N . MET A 1 334 ? -12.076 -16.876 -0.350 1.00 95.81 334 MET A N 1
ATOM 2712 C CA . MET A 1 334 ? -13.406 -16.274 -0.222 1.00 95.81 334 MET A CA 1
ATOM 2713 C C . MET A 1 334 ? -14.364 -17.128 0.616 1.00 95.81 334 MET A C 1
ATOM 2715 O O . MET A 1 334 ? -15.165 -16.563 1.355 1.00 95.81 334 MET A O 1
ATOM 2719 N N . TYR A 1 335 ? -14.283 -18.461 0.547 1.00 95.00 335 TYR A N 1
ATOM 2720 C CA . TYR A 1 335 ? -15.100 -19.345 1.390 1.00 95.00 335 TYR A CA 1
ATOM 2721 C C . TYR A 1 335 ? -14.759 -19.238 2.884 1.00 95.00 335 TYR A C 1
ATOM 2723 O O . TYR A 1 335 ? -15.588 -19.598 3.717 1.00 95.00 335 TYR A O 1
ATOM 2731 N N . HIS A 1 336 ? -13.579 -18.713 3.223 1.00 93.88 336 HIS A N 1
ATOM 2732 C CA . HIS A 1 336 ? -13.165 -18.434 4.599 1.00 93.88 336 HIS A CA 1
ATOM 2733 C C . HIS A 1 336 ? -13.565 -17.030 5.087 1.00 93.88 336 HIS A C 1
ATOM 2735 O O . HIS A 1 336 ? -13.292 -16.688 6.239 1.00 93.88 336 HIS A O 1
ATOM 2741 N N . LEU A 1 337 ? -14.204 -16.201 4.249 1.00 94.94 337 LEU A N 1
ATOM 2742 C CA . LEU A 1 337 ? -14.756 -14.925 4.703 1.00 94.94 337 LEU A CA 1
ATOM 2743 C C . LEU A 1 337 ? -15.885 -15.153 5.730 1.00 94.94 337 LEU A C 1
ATOM 2745 O O . LEU A 1 337 ? -16.590 -16.164 5.658 1.00 94.94 337 LEU A O 1
ATOM 2749 N N . PRO A 1 338 ? -16.102 -14.215 6.673 1.00 94.62 338 PRO A N 1
ATOM 2750 C CA . PRO A 1 338 ? -17.153 -14.351 7.675 1.00 94.62 338 PRO A CA 1
ATOM 2751 C C . PRO A 1 338 ? -18.542 -14.562 7.057 1.00 94.62 338 PRO A C 1
ATOM 2753 O O . PRO A 1 338 ? -18.898 -13.948 6.053 1.00 94.62 338 PRO A O 1
ATOM 2756 N N . GLN A 1 339 ? -19.385 -15.365 7.708 1.00 94.00 339 GLN A N 1
ATOM 2757 C CA . GLN A 1 339 ? -20.762 -15.603 7.245 1.00 94.00 339 GLN A CA 1
ATOM 2758 C C . GLN A 1 339 ? -21.653 -14.351 7.300 1.00 94.00 339 GLN A C 1
ATOM 2760 O O . GLN A 1 339 ? -22.722 -14.326 6.696 1.00 94.00 339 GLN A O 1
ATOM 2765 N N . SER A 1 340 ? -21.228 -13.308 8.019 1.00 95.38 340 SER A N 1
ATOM 2766 C CA . SER A 1 340 ? -21.920 -12.018 8.093 1.00 95.38 340 SER A CA 1
ATOM 2767 C C . SER A 1 340 ? -21.842 -11.207 6.796 1.00 95.38 340 SER A C 1
ATOM 2769 O O . SER A 1 340 ? -22.579 -10.232 6.643 1.00 95.38 340 SER A O 1
ATOM 2771 N N . ILE A 1 341 ? -20.963 -11.589 5.866 1.00 97.25 341 ILE A N 1
ATOM 2772 C CA . ILE A 1 341 ? -20.754 -10.882 4.606 1.00 97.25 341 ILE A CA 1
ATOM 2773 C C . ILE A 1 341 ? -21.997 -11.001 3.717 1.00 97.25 341 ILE A C 1
ATOM 2775 O O . ILE A 1 341 ? -22.443 -12.093 3.372 1.00 97.25 341 ILE A O 1
ATOM 2779 N N . LYS A 1 342 ? -22.539 -9.849 3.311 1.00 97.06 342 LYS A N 1
ATOM 2780 C CA . LYS A 1 342 ? -23.717 -9.727 2.435 1.00 97.06 342 LYS A CA 1
ATOM 2781 C C . LYS A 1 342 ? -23.348 -9.284 1.023 1.00 97.06 342 LYS A C 1
ATOM 2783 O O . LYS A 1 342 ? -24.055 -9.597 0.067 1.00 97.06 342 LYS A O 1
ATOM 2788 N N . HIS A 1 343 ? -22.252 -8.541 0.893 1.00 97.00 343 HIS A N 1
ATOM 2789 C CA . HIS A 1 343 ? -21.788 -7.962 -0.362 1.00 97.00 343 HIS A CA 1
ATOM 2790 C C . HIS A 1 343 ? -20.313 -8.284 -0.578 1.00 97.00 343 HIS A C 1
ATOM 2792 O O . HIS A 1 343 ? -19.528 -8.232 0.363 1.00 97.00 343 HIS A O 1
ATOM 2798 N N . VAL A 1 344 ? -19.921 -8.567 -1.820 1.00 95.81 344 VAL A N 1
ATOM 2799 C CA . VAL A 1 344 ? -18.511 -8.696 -2.206 1.00 95.81 344 VAL A CA 1
ATOM 2800 C C . VAL A 1 344 ? -18.177 -7.581 -3.186 1.00 95.81 344 VAL A C 1
ATOM 2802 O O . VAL A 1 344 ? -18.780 -7.489 -4.255 1.00 95.81 344 VAL A O 1
ATOM 2805 N N . LEU A 1 345 ? -17.214 -6.740 -2.819 1.00 95.31 345 LEU A N 1
ATOM 2806 C CA . LEU A 1 345 ? -16.616 -5.750 -3.703 1.00 95.31 345 LEU A CA 1
ATOM 2807 C C . LEU A 1 345 ? -15.427 -6.387 -4.426 1.00 95.31 345 LEU A C 1
ATOM 2809 O O . LEU A 1 345 ? -14.398 -6.665 -3.812 1.00 95.31 345 LEU A O 1
ATOM 2813 N N . LEU A 1 346 ? -15.588 -6.615 -5.728 1.00 93.06 346 LEU A N 1
ATOM 2814 C CA . LEU A 1 346 ? -14.528 -7.093 -6.609 1.00 93.06 346 LEU A CA 1
ATOM 2815 C C . LEU A 1 346 ? -13.857 -5.904 -7.301 1.00 93.06 346 LEU A C 1
ATOM 2817 O O . LEU A 1 346 ? -14.534 -5.128 -7.975 1.00 93.06 346 LEU A O 1
ATOM 2821 N N . VAL A 1 347 ? -12.538 -5.796 -7.171 1.00 91.00 347 VAL A N 1
ATOM 2822 C CA . VAL A 1 347 ? -11.723 -4.788 -7.854 1.00 91.00 347 VAL A CA 1
ATOM 2823 C C . VAL A 1 347 ? -10.786 -5.462 -8.848 1.00 91.00 347 VAL A C 1
ATOM 2825 O O . VAL A 1 347 ? -10.075 -6.420 -8.522 1.00 91.00 347 VAL A O 1
ATOM 2828 N N . THR A 1 348 ? -10.805 -4.949 -10.074 1.00 86.31 348 THR A N 1
ATOM 2829 C CA . THR A 1 348 ? -9.932 -5.350 -11.177 1.00 86.31 348 THR A CA 1
ATOM 2830 C C . THR A 1 348 ? -9.366 -4.111 -11.857 1.00 86.31 348 THR A C 1
ATOM 2832 O O . THR A 1 348 ? -10.094 -3.135 -12.011 1.00 86.31 348 THR A O 1
ATOM 2835 N N . GLY A 1 349 ? -8.101 -4.162 -12.292 1.00 74.75 349 GLY A N 1
ATOM 2836 C CA . GLY A 1 349 ? -7.449 -3.026 -12.963 1.00 74.75 349 GLY A CA 1
ATOM 2837 C C . GLY A 1 349 ? -8.120 -2.670 -14.292 1.00 74.75 349 GLY A C 1
ATOM 2838 O O . GLY A 1 349 ? -8.398 -1.514 -14.580 1.00 74.75 349 GLY A O 1
ATOM 2839 N N . VAL A 1 350 ? -8.548 -3.691 -15.042 1.00 71.31 350 VAL A N 1
ATOM 2840 C CA . VAL A 1 350 ? -9.304 -3.508 -16.290 1.00 71.31 350 VAL A CA 1
ATOM 2841 C C . VAL A 1 350 ? -10.795 -3.799 -16.060 1.00 71.31 350 VAL A C 1
ATOM 2843 O O . VAL A 1 350 ? -11.121 -4.786 -15.385 1.00 71.31 350 VAL A O 1
ATOM 2846 N N . PRO A 1 351 ? -11.725 -3.005 -16.625 1.00 64.50 351 PRO A N 1
ATOM 2847 C CA . PRO A 1 351 ? -13.159 -3.270 -16.532 1.00 64.50 351 PRO A CA 1
ATOM 2848 C C . PRO A 1 351 ? -13.551 -4.655 -17.080 1.00 64.50 351 PRO A C 1
ATOM 2850 O O . PRO A 1 351 ? -13.312 -4.970 -18.244 1.00 64.50 351 PRO A O 1
ATOM 2853 N N . ILE A 1 352 ? -14.213 -5.484 -16.260 1.00 61.62 352 ILE A N 1
ATOM 2854 C CA . ILE A 1 352 ? -14.706 -6.818 -16.674 1.00 61.62 352 ILE A CA 1
ATOM 2855 C C . ILE A 1 352 ? -15.937 -6.707 -17.587 1.00 61.62 352 ILE A C 1
ATOM 2857 O O . ILE A 1 352 ? -16.125 -7.504 -18.508 1.00 61.62 352 ILE A O 1
ATOM 2861 N N . VAL A 1 353 ? -16.804 -5.728 -17.321 1.00 57.81 353 VAL A N 1
ATOM 2862 C CA . VAL A 1 353 ? -18.084 -5.566 -18.015 1.00 57.81 353 VAL A CA 1
ATOM 2863 C C . VAL A 1 353 ? -18.022 -4.322 -18.888 1.00 57.81 353 VAL A C 1
ATOM 2865 O O . VAL A 1 353 ? -18.272 -3.210 -18.433 1.00 57.81 353 VAL A O 1
ATOM 2868 N N . TYR A 1 354 ? -17.723 -4.524 -20.168 1.00 53.12 354 TYR A N 1
ATOM 2869 C CA . TYR A 1 354 ? -17.946 -3.497 -21.178 1.00 53.12 354 TYR A CA 1
ATOM 2870 C C . TYR A 1 354 ? -19.425 -3.498 -21.598 1.00 53.12 354 TYR A C 1
ATOM 2872 O O . TYR A 1 354 ? -19.954 -4.557 -21.965 1.00 53.12 354 TYR A O 1
ATOM 2880 N N . PRO A 1 355 ? -20.109 -2.336 -21.654 1.00 47.66 355 PRO A N 1
ATOM 2881 C CA . PRO A 1 355 ? -21.241 -2.202 -22.557 1.00 47.66 355 PRO A CA 1
ATOM 2882 C C . PRO A 1 355 ? -20.727 -2.518 -23.964 1.00 47.66 355 PRO A C 1
ATOM 2884 O O . PRO A 1 355 ? -19.687 -1.998 -24.366 1.00 47.66 355 PRO A O 1
ATOM 2887 N N . ARG A 1 356 ? -21.409 -3.419 -24.688 1.00 47.03 356 ARG A N 1
ATOM 2888 C CA . ARG A 1 356 ? -20.947 -3.928 -25.990 1.00 47.03 356 ARG A CA 1
ATOM 2889 C C . ARG A 1 356 ? -20.376 -2.801 -26.856 1.00 47.03 356 ARG A C 1
ATOM 2891 O O . ARG A 1 356 ? -21.093 -1.870 -27.230 1.00 47.03 356 ARG A O 1
ATOM 2898 N N . LEU A 1 357 ? -19.103 -2.983 -27.205 1.00 51.34 357 LEU A N 1
ATOM 2899 C CA . LEU A 1 357 ? -18.272 -2.193 -28.114 1.00 51.34 357 LEU A CA 1
ATOM 2900 C C . LEU A 1 357 ? -19.020 -1.584 -29.298 1.00 51.34 357 LEU A C 1
ATOM 2902 O O . LEU A 1 357 ? -18.735 -0.457 -29.656 1.00 51.34 357 LEU A O 1
ATOM 2906 N N . THR A 1 358 ? -20.044 -2.243 -29.836 1.00 53.91 358 THR A N 1
ATOM 2907 C CA . THR A 1 358 ? -20.845 -1.726 -30.953 1.00 53.91 358 THR A CA 1
ATOM 2908 C C . THR A 1 358 ? -21.412 -0.319 -30.744 1.00 53.91 358 THR A C 1
ATOM 2910 O O . THR A 1 358 ? -21.617 0.390 -31.723 1.00 53.91 358 THR A O 1
ATOM 2913 N N . LEU A 1 359 ? -21.709 0.099 -29.505 1.00 52.47 359 LEU A N 1
ATOM 2914 C CA . LEU A 1 359 ? -22.209 1.457 -29.254 1.00 52.47 359 LEU A CA 1
ATOM 2915 C C . LEU A 1 359 ? -21.060 2.476 -29.225 1.00 52.47 359 LEU A C 1
ATOM 2917 O O . LEU A 1 359 ? -21.185 3.548 -29.805 1.00 52.47 359 LEU A O 1
ATOM 2921 N N . PHE A 1 360 ? -19.938 2.122 -28.595 1.00 52.09 360 PHE A N 1
ATOM 2922 C CA . PHE A 1 360 ? -18.766 2.991 -28.474 1.00 52.09 360 PHE A CA 1
ATOM 2923 C C . PHE A 1 360 ? -17.992 3.081 -29.795 1.00 52.09 360 PHE A C 1
ATOM 2925 O O . PHE A 1 360 ? -17.621 4.172 -30.200 1.00 52.09 360 PHE A O 1
ATOM 2932 N N . GLU A 1 361 ? -17.853 1.971 -30.523 1.00 55.34 361 GLU A N 1
ATOM 2933 C CA . GLU A 1 361 ? -17.362 1.909 -31.904 1.00 55.34 361 GLU A CA 1
ATOM 2934 C C . GLU A 1 361 ? -18.220 2.779 -32.817 1.00 55.34 361 GLU A C 1
ATOM 2936 O O . GLU A 1 361 ? -17.664 3.581 -33.545 1.00 55.34 361 GLU A O 1
ATOM 2941 N N . ARG A 1 362 ? -19.558 2.732 -32.729 1.00 56.03 362 ARG A N 1
ATOM 2942 C CA . ARG A 1 362 ? -20.427 3.617 -33.527 1.00 56.03 362 ARG A CA 1
ATOM 2943 C C . ARG A 1 362 ? -20.309 5.082 -33.136 1.00 56.03 362 ARG A C 1
ATOM 2945 O O . ARG A 1 362 ? -20.353 5.935 -34.012 1.00 56.03 362 ARG A O 1
ATOM 2952 N N . VAL A 1 363 ? -20.183 5.394 -31.847 1.00 56.16 363 VAL A N 1
ATOM 2953 C CA . VAL A 1 363 ? -20.003 6.778 -31.386 1.00 56.16 363 VAL A CA 1
ATOM 2954 C C . VAL A 1 363 ? -18.641 7.310 -31.832 1.00 56.16 363 VAL A C 1
ATOM 2956 O O . VAL A 1 363 ? -18.591 8.412 -32.370 1.00 56.16 363 VAL A O 1
ATOM 2959 N N . MET A 1 364 ? -17.577 6.513 -31.716 1.00 55.53 364 MET A N 1
ATOM 2960 C CA . MET A 1 364 ? -16.215 6.857 -32.136 1.00 55.53 364 MET A CA 1
ATOM 2961 C C . MET A 1 364 ? -16.055 6.889 -33.659 1.00 55.53 364 MET A C 1
ATOM 2963 O O . MET A 1 364 ? -15.468 7.833 -34.173 1.00 55.53 364 MET A O 1
ATOM 2967 N N . GLU A 1 365 ? -16.630 5.939 -34.403 1.00 56.12 365 GLU A N 1
ATOM 2968 C CA . GLU A 1 365 ? -16.737 5.989 -35.868 1.00 56.12 365 GLU A CA 1
ATOM 2969 C C . GLU A 1 365 ? -17.562 7.197 -36.300 1.00 56.12 365 GLU A C 1
ATOM 2971 O O . GLU A 1 365 ? -17.191 7.869 -37.259 1.00 56.12 365 GLU A O 1
ATOM 2976 N N . SER A 1 366 ? -18.653 7.527 -35.597 1.00 54.66 366 SER A N 1
ATOM 2977 C CA . SER A 1 366 ? -19.432 8.723 -35.919 1.00 54.66 366 SER A CA 1
ATOM 2978 C C . SER A 1 366 ? -18.664 9.998 -35.598 1.00 54.66 366 SER A C 1
ATOM 2980 O O . SER A 1 366 ? -18.750 10.917 -36.393 1.00 54.66 366 SER A O 1
ATOM 2982 N N . ALA A 1 367 ? -17.873 10.050 -34.519 1.00 52.31 367 ALA A N 1
ATOM 2983 C CA . ALA A 1 367 ? -17.055 11.203 -34.141 1.00 52.31 367 ALA A CA 1
ATOM 2984 C C . ALA A 1 367 ? -15.855 11.386 -35.085 1.00 52.31 367 ALA A C 1
ATOM 2986 O O . ALA A 1 367 ? -15.558 12.505 -35.506 1.00 52.31 367 ALA A O 1
ATOM 2987 N N . ALA A 1 368 ? -15.214 10.286 -35.488 1.00 53.66 368 ALA A N 1
ATOM 2988 C CA . ALA A 1 368 ? -14.165 10.270 -36.498 1.00 53.66 368 ALA A CA 1
ATOM 2989 C C . ALA A 1 368 ? -14.714 10.678 -37.873 1.00 53.66 368 ALA A C 1
ATOM 2991 O O . ALA A 1 368 ? -14.106 11.511 -38.539 1.00 53.66 368 ALA A O 1
ATOM 2992 N N . ASN A 1 369 ? -15.894 10.185 -38.268 1.00 52.84 369 ASN A N 1
ATOM 2993 C CA . ASN A 1 369 ? -16.555 10.574 -39.517 1.00 52.84 369 ASN A CA 1
ATOM 2994 C C . ASN A 1 369 ? -17.136 11.996 -39.468 1.00 52.84 369 ASN A C 1
ATOM 2996 O O . ASN A 1 369 ? -17.128 12.677 -40.493 1.00 52.84 369 ASN A O 1
ATOM 3000 N N . PHE A 1 370 ? -17.584 12.480 -38.303 1.00 47.50 370 PHE A N 1
ATOM 3001 C CA . PHE A 1 370 ? -18.018 13.868 -38.121 1.00 47.50 370 PHE A CA 1
ATOM 3002 C C . PHE A 1 370 ? -16.843 14.820 -38.321 1.00 47.50 370 PHE A C 1
ATOM 3004 O O . PHE A 1 370 ? -17.002 15.814 -39.024 1.00 47.50 370 PHE A O 1
ATOM 3011 N N . ASN A 1 371 ? -15.660 14.489 -37.785 1.00 46.34 371 ASN A N 1
ATOM 3012 C CA . ASN A 1 371 ? -14.448 15.289 -37.968 1.00 46.34 371 ASN A CA 1
ATOM 3013 C C . ASN A 1 371 ? -13.838 15.144 -39.369 1.00 46.34 371 ASN A C 1
ATOM 3015 O O . ASN A 1 371 ? -13.404 16.144 -39.933 1.00 46.34 371 ASN A O 1
ATOM 3019 N N . LEU A 1 372 ? -13.834 13.957 -39.986 1.00 42.78 372 LEU A N 1
ATOM 3020 C CA . LEU A 1 372 ? -13.268 13.788 -41.333 1.00 42.78 372 LEU A CA 1
ATOM 3021 C C . LEU A 1 372 ? -14.115 14.471 -42.415 1.00 42.78 372 LEU A C 1
ATOM 3023 O O . LEU A 1 372 ? -13.568 15.110 -43.313 1.00 42.78 372 LEU A O 1
ATOM 3027 N N . ALA A 1 373 ? -15.445 14.369 -42.330 1.00 43.66 373 ALA A N 1
ATOM 3028 C CA . ALA A 1 373 ? -16.338 14.947 -43.332 1.00 43.66 373 ALA A CA 1
ATOM 3029 C C . ALA A 1 373 ? -16.444 16.479 -43.224 1.00 43.66 373 ALA A C 1
ATOM 3031 O O . ALA A 1 373 ? -16.643 17.145 -44.240 1.00 43.66 373 ALA A O 1
ATOM 3032 N N . THR A 1 374 ? -16.266 17.058 -42.028 1.00 43.38 374 THR A N 1
ATOM 3033 C CA . THR A 1 374 ? -16.250 18.523 -41.853 1.00 43.38 374 THR A CA 1
ATOM 3034 C C . THR A 1 374 ? -14.868 19.155 -42.055 1.00 43.38 374 THR A C 1
ATOM 3036 O O . THR A 1 374 ? -14.815 20.307 -42.488 1.00 43.38 374 THR A O 1
ATOM 3039 N N . LEU A 1 375 ? -13.755 18.428 -41.863 1.00 40.00 375 LEU A N 1
ATOM 3040 C CA . LEU A 1 375 ? -12.405 18.939 -42.172 1.00 40.00 375 LEU A CA 1
ATOM 3041 C C . LEU A 1 375 ? -11.953 18.739 -43.625 1.00 40.00 375 LEU A C 1
ATOM 3043 O O . LEU A 1 375 ? -11.065 19.460 -44.076 1.00 40.00 375 LEU A O 1
ATOM 3047 N N . ALA A 1 376 ? -12.564 17.836 -44.396 1.00 41.47 376 ALA A N 1
ATOM 3048 C CA . ALA A 1 376 ? -12.253 17.698 -45.825 1.00 41.47 376 ALA A CA 1
ATOM 3049 C C . ALA A 1 376 ? -12.725 18.903 -46.672 1.00 41.47 376 ALA A C 1
ATOM 3051 O O . ALA A 1 376 ? -12.393 19.006 -47.852 1.00 41.47 376 ALA A O 1
ATOM 3052 N N . GLY A 1 377 ? -13.498 19.821 -46.079 1.00 44.09 377 GLY A N 1
ATOM 3053 C CA . GLY A 1 377 ? -14.100 20.951 -46.775 1.00 44.09 377 GLY A CA 1
ATOM 3054 C C . GLY A 1 377 ? -13.174 22.145 -46.986 1.00 44.09 377 GLY A C 1
ATOM 3055 O O . GLY A 1 377 ? -13.139 22.678 -48.093 1.00 44.09 377 GLY A O 1
ATOM 3056 N N . LYS A 1 378 ? -12.461 22.631 -45.961 1.00 44.50 378 LYS A N 1
ATOM 3057 C CA . LYS A 1 378 ? -11.671 23.871 -46.065 1.00 44.50 378 LYS A CA 1
ATOM 3058 C C . LYS A 1 378 ? -10.552 23.920 -45.020 1.00 44.50 378 LYS A C 1
ATOM 3060 O O . LYS A 1 378 ? -10.823 23.731 -43.846 1.00 44.50 378 LYS A O 1
ATOM 3065 N N . THR A 1 379 ? -9.374 24.324 -45.506 1.00 37.44 379 THR A N 1
ATOM 3066 C CA . THR A 1 379 ? -8.153 24.813 -44.827 1.00 37.44 379 THR A CA 1
ATOM 3067 C C . THR A 1 379 ? -7.079 23.789 -44.416 1.00 37.44 379 THR A C 1
ATOM 3069 O O . THR A 1 379 ? -7.213 22.975 -43.510 1.00 37.44 379 THR A O 1
ATOM 3072 N N . GLY A 1 380 ? -5.934 23.886 -45.108 1.00 41.78 380 GLY A N 1
ATOM 3073 C CA . GLY A 1 380 ? -4.708 23.124 -44.872 1.00 41.78 380 GLY A CA 1
ATOM 3074 C C . GLY A 1 380 ? -3.934 23.575 -43.631 1.00 41.78 380 GLY A C 1
ATOM 3075 O O . GLY A 1 380 ? -2.839 24.114 -43.751 1.00 41.78 380 GLY A O 1
ATOM 3076 N N . ALA A 1 381 ? -4.489 23.327 -42.445 1.00 39.72 381 ALA A N 1
ATOM 3077 C CA . ALA A 1 381 ? -3.848 23.597 -41.152 1.00 39.72 381 ALA A CA 1
ATOM 3078 C C . ALA A 1 381 ? -3.781 22.340 -40.253 1.00 39.72 381 ALA A C 1
ATOM 3080 O O . ALA A 1 381 ? -3.928 22.410 -39.037 1.00 39.72 381 ALA A O 1
ATOM 3081 N N . LEU A 1 382 ? -3.558 21.169 -40.857 1.00 35.38 382 LEU A N 1
ATOM 3082 C CA . LEU A 1 382 ? -3.689 19.847 -40.219 1.00 35.38 382 LEU A CA 1
ATOM 3083 C C . LEU A 1 382 ? -2.423 19.318 -39.512 1.00 35.38 382 LEU A C 1
ATOM 3085 O O . LEU A 1 382 ? -2.352 18.139 -39.186 1.00 35.38 382 LEU A O 1
ATOM 3089 N N . GLY A 1 383 ? -1.419 20.160 -39.252 1.00 37.75 383 GLY A N 1
ATOM 3090 C CA . GLY A 1 383 ? -0.151 19.704 -38.659 1.00 37.75 383 GLY A CA 1
ATOM 3091 C C . GLY A 1 383 ? -0.171 19.489 -37.140 1.00 37.75 383 GLY A C 1
ATOM 3092 O O . GLY A 1 383 ? 0.536 18.618 -36.648 1.00 37.75 383 GLY A O 1
ATOM 3093 N N . ASN A 1 384 ? -0.979 20.253 -36.389 1.00 36.94 384 ASN A N 1
ATOM 3094 C CA . ASN A 1 384 ? -0.752 20.425 -34.941 1.00 36.94 384 ASN A CA 1
ATOM 3095 C C . ASN A 1 384 ? -1.914 20.008 -34.019 1.00 36.94 384 ASN A C 1
ATOM 3097 O O . ASN A 1 384 ? -1.770 20.099 -32.805 1.00 36.94 384 ASN A O 1
ATOM 3101 N N . VAL A 1 385 ? -3.056 19.555 -34.552 1.00 37.56 385 VAL A N 1
ATOM 3102 C CA . VAL A 1 385 ? -4.247 19.213 -33.734 1.00 37.56 385 VAL A CA 1
ATOM 3103 C C . VAL A 1 385 ? -4.456 17.696 -33.593 1.00 37.56 385 VAL A C 1
ATOM 3105 O O . VAL A 1 385 ? -5.093 17.243 -32.650 1.00 37.56 385 VAL A O 1
ATOM 3108 N N . VAL A 1 386 ? -3.855 16.885 -34.468 1.00 39.38 386 VAL A N 1
ATOM 3109 C CA . VAL A 1 386 ? -4.050 15.419 -34.498 1.00 39.38 386 VAL A CA 1
ATOM 3110 C C . VAL A 1 386 ? -3.134 14.673 -33.507 1.00 39.38 386 VAL A C 1
ATOM 3112 O O . VAL A 1 386 ? -3.348 13.502 -33.218 1.00 39.38 386 VAL A O 1
ATOM 3115 N N . SER A 1 387 ? -2.135 15.337 -32.917 1.00 40.91 387 SER A N 1
ATOM 3116 C CA . SER A 1 387 ? -1.128 14.693 -32.054 1.00 40.91 387 SER A CA 1
ATOM 3117 C C . SER A 1 387 ? -1.493 14.603 -30.565 1.00 40.91 387 SER A C 1
ATOM 3119 O O . SER A 1 387 ? -0.656 14.174 -29.775 1.00 40.91 387 SER A O 1
ATOM 3121 N N . GLY A 1 388 ? -2.677 15.077 -30.159 1.00 37.28 388 GLY A N 1
ATOM 3122 C CA . GLY A 1 388 ? -3.051 15.234 -28.745 1.00 37.28 388 GLY A CA 1
ATOM 3123 C C . GLY A 1 388 ? -3.901 14.114 -28.136 1.00 37.28 388 GLY A C 1
ATOM 3124 O O . GLY A 1 388 ? -4.076 14.116 -26.926 1.00 37.28 388 GLY A O 1
ATOM 3125 N N . GLN A 1 389 ? -4.442 13.192 -28.944 1.00 40.28 389 GLN A N 1
ATOM 3126 C CA . GLN A 1 389 ? -5.353 12.118 -28.491 1.00 40.28 389 GLN A CA 1
ATOM 3127 C C . GLN A 1 389 ? -5.072 10.753 -29.144 1.00 40.28 389 GLN A C 1
ATOM 3129 O O . GLN A 1 389 ? -5.894 9.842 -29.078 1.00 40.28 389 GLN A O 1
ATOM 3134 N N . LEU A 1 390 ? -3.926 10.617 -29.811 1.00 37.25 390 LEU A N 1
ATOM 3135 C CA . LEU A 1 390 ? -3.500 9.384 -30.463 1.00 37.25 390 LEU A CA 1
ATOM 3136 C C . LEU A 1 390 ? -2.142 8.979 -29.904 1.00 37.25 390 LEU A C 1
ATOM 3138 O O . LEU A 1 390 ? -1.241 9.814 -29.768 1.00 37.25 390 LEU A O 1
ATOM 3142 N N . ASN A 1 391 ? -1.994 7.693 -29.614 1.00 37.31 391 ASN A N 1
ATOM 3143 C CA . ASN A 1 391 ? -0.756 7.123 -29.122 1.00 37.31 391 ASN A CA 1
ATOM 3144 C C . ASN A 1 391 ? 0.355 7.355 -30.165 1.00 37.31 391 ASN A C 1
ATOM 3146 O O . ASN A 1 391 ? 0.210 7.003 -31.340 1.00 37.31 391 ASN A O 1
ATOM 3150 N N . LYS A 1 392 ? 1.482 7.960 -29.762 1.00 42.03 392 LYS A N 1
ATOM 3151 C CA . LYS A 1 392 ? 2.548 8.427 -30.683 1.00 42.03 392 LYS A CA 1
ATOM 3152 C C . LYS A 1 392 ? 3.266 7.307 -31.457 1.00 42.03 392 LYS A C 1
ATOM 3154 O O . LYS A 1 392 ? 4.110 7.603 -32.301 1.00 42.03 392 LYS A O 1
ATOM 3159 N N . TRP A 1 393 ? 2.949 6.041 -31.185 1.00 40.50 393 TRP A N 1
ATOM 3160 C CA . TRP A 1 393 ? 3.638 4.870 -31.734 1.00 40.50 393 TRP A CA 1
ATOM 3161 C C . TRP A 1 393 ? 2.856 4.117 -32.821 1.00 40.50 393 TRP A C 1
ATOM 3163 O O . TRP A 1 393 ? 3.482 3.510 -33.689 1.00 40.50 393 TRP A O 1
ATOM 3173 N N . ASN A 1 394 ? 1.522 4.174 -32.821 1.00 37.41 394 ASN A N 1
ATOM 3174 C CA . ASN A 1 394 ? 0.660 3.514 -33.817 1.00 37.41 394 ASN A CA 1
ATOM 3175 C C . ASN A 1 394 ? -0.507 4.384 -34.314 1.00 37.41 394 ASN A C 1
ATOM 3177 O O . ASN A 1 394 ? -1.115 4.024 -35.318 1.00 37.41 394 ASN A O 1
ATOM 3181 N N . GLY A 1 395 ? -0.793 5.520 -33.668 1.00 35.59 395 GLY A N 1
ATOM 3182 C CA . GLY A 1 395 ? -1.904 6.389 -34.043 1.00 35.59 395 GLY A CA 1
ATOM 3183 C C . GLY A 1 395 ? -3.280 5.882 -33.604 1.00 35.59 395 GLY A C 1
ATOM 3184 O O . GLY A 1 395 ? -4.268 6.338 -34.170 1.00 35.59 395 GLY A O 1
ATOM 3185 N N . ASP A 1 396 ? -3.354 4.966 -32.630 1.00 35.88 396 ASP A N 1
ATOM 3186 C CA . ASP A 1 396 ? -4.624 4.496 -32.060 1.00 35.88 396 ASP A CA 1
ATOM 3187 C C . ASP A 1 396 ? -5.042 5.352 -30.837 1.00 35.88 396 ASP A C 1
ATOM 3189 O O . ASP A 1 396 ? -4.176 5.904 -30.151 1.00 35.88 396 ASP A O 1
ATOM 3193 N N . PRO A 1 397 ? -6.349 5.496 -30.545 1.00 36.09 397 PRO A N 1
ATOM 3194 C CA . PRO A 1 397 ? -6.843 6.147 -29.324 1.00 36.09 397 PRO A CA 1
ATOM 3195 C C . PRO A 1 397 ? -6.398 5.412 -28.045 1.00 36.09 397 PRO A C 1
ATOM 3197 O O . PRO A 1 397 ? -6.415 4.188 -28.030 1.00 36.09 397 PRO A O 1
ATOM 3200 N N . GLU A 1 398 ? -6.077 6.125 -26.959 1.00 39.47 398 GLU A N 1
ATOM 3201 C CA . GLU A 1 398 ? -5.651 5.548 -25.656 1.00 39.47 398 GLU A CA 1
ATOM 3202 C C . GLU A 1 398 ? -6.619 4.480 -25.114 1.00 39.47 398 GLU A C 1
ATOM 3204 O O . GLU A 1 398 ? -6.193 3.389 -24.762 1.00 39.47 398 GLU A O 1
ATOM 3209 N N . LEU A 1 399 ? -7.936 4.718 -25.188 1.00 36.19 399 LEU A N 1
ATOM 3210 C CA . LEU A 1 399 ? -8.948 3.715 -24.813 1.00 36.19 399 LEU A CA 1
ATOM 3211 C C . LEU A 1 399 ? -8.887 2.448 -25.680 1.00 36.19 399 LEU A C 1
ATOM 3213 O O . LEU A 1 399 ? -9.263 1.368 -25.243 1.00 36.19 399 LEU A O 1
ATOM 3217 N N . LEU A 1 400 ? -8.453 2.573 -26.936 1.00 33.75 400 LEU A N 1
ATOM 3218 C CA . LEU A 1 400 ? -8.210 1.432 -27.810 1.00 33.75 400 LEU A CA 1
ATOM 3219 C C . LEU A 1 400 ? -6.876 0.750 -27.489 1.00 33.75 400 LEU A C 1
ATOM 3221 O O . LEU A 1 400 ? -6.744 -0.396 -27.875 1.00 33.75 400 LEU A O 1
ATOM 3225 N N . ASP A 1 401 ? -5.930 1.352 -26.770 1.00 42.78 401 ASP A N 1
ATOM 3226 C CA . ASP A 1 401 ? -4.756 0.636 -26.242 1.00 42.78 401 ASP A CA 1
ATOM 3227 C C . ASP A 1 401 ? -5.167 -0.248 -25.050 1.00 42.78 401 ASP A C 1
ATOM 3229 O O . ASP A 1 401 ? -4.895 -1.449 -25.058 1.00 42.78 401 ASP A O 1
ATOM 3233 N N . ASP A 1 402 ? -5.993 0.294 -24.144 1.00 47.03 402 ASP A N 1
ATOM 3234 C CA . ASP A 1 402 ? -6.617 -0.451 -23.035 1.00 47.03 402 ASP A CA 1
ATOM 3235 C C . ASP A 1 402 ? -7.526 -1.597 -23.529 1.00 47.03 402 ASP A C 1
ATOM 3237 O O . ASP A 1 402 ? -7.685 -2.631 -22.875 1.00 47.03 402 ASP A O 1
ATOM 3241 N N . MET A 1 403 ? -8.146 -1.427 -24.707 1.00 39.38 403 MET A N 1
ATOM 3242 C CA . MET A 1 403 ? -9.150 -2.350 -25.261 1.00 39.38 403 MET A CA 1
ATOM 3243 C C . MET A 1 403 ? -8.628 -3.265 -26.390 1.00 39.38 403 MET A C 1
ATOM 3245 O O . MET A 1 403 ? -9.106 -4.395 -26.529 1.00 39.38 403 MET A O 1
ATOM 3249 N N . ASN A 1 404 ? -7.647 -2.831 -27.195 1.00 36.88 404 ASN A N 1
ATOM 3250 C CA . ASN A 1 404 ? -6.954 -3.613 -28.237 1.00 36.88 404 ASN A CA 1
ATOM 3251 C C . ASN A 1 404 ? -5.573 -4.089 -27.782 1.00 36.88 404 ASN A C 1
ATOM 3253 O O . ASN A 1 404 ? -4.617 -4.192 -28.565 1.00 36.88 404 ASN A O 1
ATOM 3257 N N . ASP A 1 405 ? -5.555 -4.672 -26.596 1.00 45.00 405 ASP A N 1
ATOM 3258 C CA . ASP A 1 405 ? -4.509 -5.576 -26.135 1.00 45.00 405 ASP A CA 1
ATOM 3259 C C . ASP A 1 405 ? -4.441 -6.886 -26.974 1.00 45.00 405 ASP A C 1
ATOM 3261 O O . ASP A 1 405 ? -3.980 -7.931 -26.540 1.00 45.00 405 ASP A O 1
ATOM 3265 N N . ARG A 1 406 ? -4.934 -6.890 -28.225 1.00 35.09 406 ARG A N 1
ATOM 3266 C CA . ARG A 1 406 ? -4.899 -8.017 -29.177 1.00 35.09 406 ARG A CA 1
ATOM 3267 C C . ARG A 1 406 ? -3.739 -7.943 -30.171 1.00 35.09 406 ARG A C 1
ATOM 3269 O O . ARG A 1 406 ? -3.441 -8.960 -30.807 1.00 35.09 406 ARG A O 1
ATOM 3276 N N . ARG A 1 407 ? -3.072 -6.790 -30.334 1.00 28.59 407 ARG A N 1
ATOM 3277 C CA . ARG A 1 407 ? -1.926 -6.642 -31.265 1.00 28.59 407 ARG A CA 1
ATOM 3278 C C . ARG A 1 407 ? -0.637 -6.102 -30.637 1.00 28.59 407 ARG A C 1
ATOM 3280 O O . ARG A 1 407 ? 0.422 -6.397 -31.191 1.00 28.59 407 ARG A O 1
ATOM 3287 N N . GLN A 1 408 ? -0.681 -5.469 -29.462 1.00 29.58 408 GLN A N 1
ATOM 3288 C CA . GLN A 1 408 ? 0.524 -5.083 -28.703 1.00 29.58 408 GLN A CA 1
ATOM 3289 C C . GLN A 1 408 ? 1.240 -6.270 -28.020 1.00 29.58 408 GLN A C 1
ATOM 3291 O O . GLN A 1 408 ? 2.381 -6.166 -27.576 1.00 29.58 408 GLN A O 1
ATOM 3296 N N . ILE A 1 409 ? 0.634 -7.461 -28.049 1.00 33.59 409 ILE A N 1
ATOM 3297 C CA . ILE A 1 409 ? 1.172 -8.679 -27.421 1.00 33.59 409 ILE A CA 1
ATOM 3298 C C . ILE A 1 409 ? 2.493 -9.168 -28.045 1.00 33.59 409 ILE A C 1
ATOM 3300 O O . ILE A 1 409 ? 3.230 -9.931 -27.423 1.00 33.59 409 ILE A O 1
ATOM 3304 N N . ARG A 1 410 ? 2.845 -8.751 -29.268 1.00 28.84 410 ARG A N 1
ATOM 3305 C CA . ARG A 1 410 ? 4.052 -9.275 -29.931 1.00 28.84 410 ARG A CA 1
ATOM 3306 C C . ARG A 1 410 ? 5.336 -8.490 -29.685 1.00 28.84 410 ARG A C 1
ATOM 3308 O O . ARG A 1 410 ? 6.383 -9.085 -29.904 1.00 28.84 410 ARG A O 1
ATOM 3315 N N . SER A 1 411 ? 5.300 -7.229 -29.248 1.00 28.86 411 SER A N 1
ATOM 3316 C CA . SER A 1 411 ? 6.525 -6.413 -29.123 1.00 28.86 411 SER A CA 1
ATOM 3317 C C . SER A 1 411 ? 6.889 -5.985 -27.709 1.00 28.86 411 SER A C 1
ATOM 3319 O O . SER A 1 411 ? 8.075 -5.826 -27.434 1.00 28.86 411 SER A O 1
ATOM 3321 N N . THR A 1 412 ? 5.908 -5.846 -26.817 1.00 33.22 412 THR A N 1
ATOM 3322 C CA . THR A 1 412 ? 6.130 -5.276 -25.476 1.00 33.22 412 THR A CA 1
ATOM 3323 C C . THR A 1 412 ? 5.940 -6.303 -24.357 1.00 33.22 412 THR A C 1
ATOM 3325 O O . THR A 1 412 ? 6.298 -6.034 -23.230 1.00 33.22 412 THR A O 1
ATOM 3328 N N . ILE A 1 413 ? 5.447 -7.516 -24.631 1.00 33.97 413 ILE A N 1
ATOM 3329 C CA . ILE A 1 413 ? 5.245 -8.543 -23.584 1.00 33.97 413 ILE A CA 1
ATOM 3330 C C . ILE A 1 413 ? 6.302 -9.656 -23.660 1.00 33.97 413 ILE A C 1
ATOM 3332 O O . ILE A 1 413 ? 6.822 -10.091 -22.637 1.00 33.97 413 ILE A O 1
ATOM 3336 N N . SER A 1 414 ? 6.735 -10.072 -24.858 1.00 27.75 414 SER A N 1
ATOM 3337 C CA . SER A 1 414 ? 7.775 -11.114 -24.983 1.00 27.75 414 SER A CA 1
ATOM 3338 C C . SER A 1 414 ? 9.178 -10.687 -24.523 1.00 27.75 414 SER A C 1
ATOM 3340 O O . SER A 1 414 ? 9.981 -11.562 -24.226 1.00 27.75 414 SER A O 1
ATOM 3342 N N . PHE A 1 415 ? 9.470 -9.384 -24.431 1.00 31.05 415 PHE A N 1
ATOM 3343 C CA . PHE A 1 415 ? 10.714 -8.878 -23.824 1.00 31.05 415 PHE A CA 1
ATOM 3344 C C . PHE A 1 415 ? 10.645 -8.859 -22.293 1.00 31.05 415 PHE A C 1
ATOM 3346 O O . PHE A 1 415 ? 11.643 -9.102 -21.624 1.00 31.05 415 PHE A O 1
ATOM 3353 N N . PHE A 1 416 ? 9.463 -8.565 -21.744 1.00 36.16 416 PHE A N 1
ATOM 3354 C CA . PHE A 1 416 ? 9.284 -8.199 -20.338 1.00 36.16 416 PHE A CA 1
ATOM 3355 C C . PHE A 1 416 ? 8.756 -9.359 -19.464 1.00 36.16 416 PHE A C 1
ATOM 3357 O O . PHE A 1 416 ? 8.890 -9.298 -18.250 1.00 36.16 416 PHE A O 1
ATOM 3364 N N . CYS A 1 417 ? 8.227 -10.448 -20.051 1.00 28.98 417 CYS A N 1
ATOM 3365 C CA . CYS A 1 417 ? 7.777 -11.652 -19.321 1.00 28.98 417 CYS A CA 1
ATOM 3366 C C . CYS A 1 417 ? 8.779 -12.830 -19.292 1.00 28.98 417 CYS A C 1
ATOM 3368 O O . CYS A 1 417 ? 8.488 -13.845 -18.663 1.00 28.98 417 CYS A O 1
ATOM 3370 N N . LEU A 1 418 ? 9.912 -12.756 -20.006 1.00 24.92 418 LEU A N 1
ATOM 3371 C CA . LEU A 1 418 ? 10.890 -13.860 -20.137 1.00 24.92 418 LEU A CA 1
ATOM 3372 C C . LEU A 1 418 ? 12.227 -13.616 -19.406 1.00 24.92 418 LEU A C 1
ATOM 3374 O O . LEU A 1 418 ? 13.171 -14.387 -19.588 1.00 24.92 418 LEU A O 1
ATOM 3378 N N . MET A 1 419 ? 12.305 -12.579 -18.571 1.00 28.66 419 MET A N 1
ATOM 3379 C CA . MET A 1 419 ? 13.431 -12.273 -17.675 1.00 28.66 419 MET A CA 1
ATOM 3380 C C . MET A 1 419 ? 12.913 -11.998 -16.269 1.00 28.66 419 MET A C 1
ATOM 3382 O O . MET A 1 419 ? 13.729 -12.136 -15.332 1.00 28.66 419 MET A O 1
#

Organism: NCBI:txid679940

Foldseek 3Di:
DDDDDDDDDDDDPDDDDPDPDPDDDPVLAFAFLFDQFKAFQFAPLVQQKGWIKTKTKGQDPDQLQVKKWKWKAFPVGDIDIDIWTWDFFDDDVNRITITMTIDIHHAAQGKIKMWMDGSNPDIEIAIDDHQQDFFAEAEDEQLEDPPDPVVVVCVVPPDAPVVLVVVVVCCVVPNGQEYEYLACLYFLVCLCVDPLNCVLVVPPDLVCSLVDDQDPVNVVSVLVSLVVRLSLSQGCPNRVSNVNCSRHYHYDHDYDDRQDQAPSSLQSCCCRRQVHGLVCLVVSNWQDAPDSSFTKHWYGSHQAETETEGSQDRDDDLVGSGPPRRVVSRVVSVVPRDPNHNYYHYRHNADPDDPPCVVVVVVVVVVVCVVVVVVVPDDDPPDPPQPNQADPPPRHGPVCVSVPPVPVNSRRPSNRVPD

pLDDT: mean 78.01, std 23.44, range [24.92, 98.75]

Radius of gyration: 24.5 Å; Cα contacts (8 Å, |Δi|>4): 700; chains: 1; bounding box: 50×67×74 Å

Mean predicted aligned error: 12.44 Å